Protein AF-A0A523UAC9-F1 (afdb_monomer_lite)

pLDDT: mean 79.28, std 20.23, range [24.66, 98.81]

Radius of gyration: 34.39 Å; chains: 1; bounding box: 120×77×76 Å

Sequence (595 aa):
MYRVYKYRLTSLLIITLLMLPAVARADTIVLKNNLVLQGRVVAETDESITVEHAFGRTVIPRKDVLRIEKDKTRLESFLDRLSSHAYGFERSVSPELSSGMRKRLKAILEKYPNHAEARRELGYLRRGDAWVHPKTRERIAVPETPAPVQDEKTVKELSEAQSLLKEAQDYLQKGRYRQAGEKLREIASRFTGTEFARKAAELLEPGAALAVKQVEINGPSGNRIDVVFVAEGYTNIHENGSDLNADGIISSNEQAKFDGDVREILTAFAGEPPFSDYRHYFNFHQINVASRQVGADTKWKEPARVRDTAFSAAHPYSNAARLLTVDTHAVKRFVSKHVPFDVIIVLVNDAWGGSGTRRVATIGINRYETEAGKTTWNLKHVRAQAIHEFGHAFASLGDEYAYTGVSLDPVLADREPPFPNVTRETRREHIKWRRWIKPGTPIPTHGAGGWVGLYEGAFYHKKDYYRPQANCRMRETFRPFCKICREAIVLKIYRNVKLIESAAPAEANVKISGSHTFSVRSPAGVKGPVKVDWTLDGEPLPGPVPFSRTLSGKSLSAGRHVVKVSLKDETEYVLRDSDGRMSASREWEVAVEAK

Foldseek 3Di:
DDDDDDDDDDDDDPDDDDDDDDDDWWKWWAWPVRDIDTFHFPDDDQFWTWGQDPVGIDIGGPVGTPDIGGGADPLRVVVCCVVPDDDDDDDDDDPDDDPVRLVSLVVVCVVVVQPPVSLVNNQWDDDPSDTHHPPDPDPPPPPCPPPPPCPPVNVVLVVVLVVLLVVLQVCLAVLVQQSSLVSLVVSLPVVPPDPSNVVSVQCQDALDQSDKYFPFALDDQQFAAEEEEEEKQQAHNDQDQDQLPPPPDRDSRSLSVSVVLLVLLVVLLCVAPPSVQLVLRHTYMYTYGHFPHGFAWPCVDVVTDAGRMNFHWYPPDPVPNQAIDGNPVSVVVSVVVPDDHDAYEYEGCYDHHWAADQRYTYGDRDWDADPPRPDTRDSLNRNLVSVLNNLCNQLVAFAFAADPPDDDDPVCLPDFDPHLFKGLDQPLVPNSPSVQADPPQDGQHDDQDLGFHWDAHGRHHRHSMTGGHSDASSHPSPHHHRLRSSQSNVLSSLVSHAQFPAKPPNDQEAEAAFKDKIWTDGSSPPSHQKQKFKDKQNHTDDDDDGTMDIDTLVPDDAAKMKIKMKIARPDPSHPDDPPCSRIDMGMHIYGRHDD

Secondary structure (DSSP, 8-state):
--------------------------EEEEETTS-EEEEEEEEE-SSEEEEEETTEEEEEEGGGEEEEE----TTHHHHHHHHH--S-------SS--HHHHHHHHHHHHH-TT-HHHHHHTTPEEETTEEE-TT----------------HHHHHHHHHHHHHHHHHHHHHHTT-HHHHHHHHHHHHHHSTTSHHHHHHHHHHSTT-EEEEEEEE--S-GGGSEEEEEEEES-B-S-SS---TTSSS---S-HHHHHHHHHHHHHHHHHHSTTTTTTGGGEEEEEEEE-BSSSS-BBTTSSSPB----TT--B---STTTTB-B--HHHHHHHHTTT---SEEEEEESSSS-EEEETTEEEEE---EE-TTSS-EE-HHHHHHHHHHHHHHHHH-PPP--B-TT-PPPTTTTTS--S-TT-B---STTT-TTGGGSPTT--SS--SS-SS---EEEETBEEEEEEESSS--TTTSTTSPPPHHHHHHHHHHHHTT--S--EEESSSSEEEESSEEEEEEE-TTTTTSSEEEEEEETTEEPPS--SSEEEEEGGGS-SEEEEEEEEEEE--TT-S--TT-TTEEEEEEEEEEPP-

Structure (mmCIF, N/CA/C/O backbone):
data_AF-A0A523UAC9-F1
#
_entry.id   AF-A0A523UAC9-F1
#
loop_
_atom_site.group_PDB
_atom_site.id
_atom_site.type_symbol
_atom_site.label_atom_id
_atom_site.label_alt_id
_atom_site.label_comp_id
_atom_site.label_asym_id
_atom_site.label_entity_id
_atom_site.label_seq_id
_atom_site.pdbx_PDB_ins_code
_atom_site.Cartn_x
_atom_site.Cartn_y
_atom_site.Cartn_z
_atom_site.occupancy
_atom_site.B_iso_or_equiv
_atom_site.auth_seq_id
_atom_site.auth_comp_id
_atom_site.auth_asym_id
_atom_site.auth_atom_id
_atom_site.pdbx_PDB_model_num
ATOM 1 N N . MET A 1 1 ? 78.737 -44.553 -3.518 1.00 32.09 1 MET A N 1
ATOM 2 C CA . MET A 1 1 ? 79.180 -44.770 -4.913 1.00 32.09 1 MET A CA 1
ATOM 3 C C . MET A 1 1 ? 78.047 -45.480 -5.655 1.00 32.09 1 MET A C 1
ATOM 5 O O . MET A 1 1 ? 77.428 -46.362 -5.083 1.00 32.09 1 MET A O 1
ATOM 9 N N . TYR A 1 2 ? 77.702 -44.976 -6.838 1.00 27.64 2 TYR A N 1
ATOM 10 C CA . TYR A 1 2 ? 76.477 -45.187 -7.630 1.00 27.64 2 TYR A CA 1
ATOM 11 C C . TYR A 1 2 ? 76.269 -46.589 -8.250 1.00 27.64 2 TYR A C 1
ATOM 13 O O . TYR A 1 2 ? 77.240 -47.165 -8.732 1.00 27.64 2 TYR A O 1
ATOM 21 N N . ARG A 1 3 ? 74.988 -47.005 -8.393 1.00 25.84 3 ARG A N 1
ATOM 22 C CA . ARG A 1 3 ? 74.268 -47.561 -9.594 1.00 25.84 3 ARG A CA 1
ATOM 23 C C . ARG A 1 3 ? 73.109 -48.470 -9.126 1.00 25.84 3 ARG A C 1
ATOM 25 O O . ARG A 1 3 ? 73.367 -49.431 -8.424 1.00 25.84 3 ARG A O 1
ATOM 32 N N . VAL A 1 4 ? 71.811 -48.172 -9.285 1.00 32.62 4 VAL A N 1
ATOM 33 C CA . VAL A 1 4 ? 70.923 -47.968 -10.465 1.00 32.62 4 VAL A CA 1
ATOM 34 C C . VAL A 1 4 ? 70.834 -49.169 -11.418 1.00 32.62 4 VAL A C 1
ATOM 36 O O . VAL A 1 4 ? 71.775 -49.377 -12.168 1.00 32.62 4 VAL A O 1
ATOM 39 N N . TYR A 1 5 ? 69.660 -49.829 -11.461 1.00 26.59 5 TYR A N 1
ATOM 40 C CA . TYR A 1 5 ? 68.879 -50.254 -12.654 1.00 26.59 5 TYR A CA 1
ATOM 41 C C . TYR A 1 5 ? 67.408 -50.456 -12.201 1.00 26.59 5 TYR A C 1
ATOM 43 O O . TYR A 1 5 ? 67.161 -51.196 -11.260 1.00 26.59 5 TYR A O 1
ATOM 51 N N . LYS A 1 6 ? 66.464 -49.572 -12.570 1.00 27.05 6 LYS A N 1
ATOM 52 C CA . LYS A 1 6 ? 65.578 -49.531 -13.765 1.00 27.05 6 LYS A CA 1
ATOM 53 C C . LYS A 1 6 ? 64.395 -50.524 -13.745 1.00 27.05 6 LYS A C 1
ATOM 55 O O . LYS A 1 6 ? 64.567 -51.733 -13.753 1.00 27.05 6 LYS A O 1
ATOM 60 N N . TYR A 1 7 ? 63.203 -49.926 -13.805 1.00 37.81 7 TYR A N 1
ATOM 61 C CA . TYR A 1 7 ? 61.852 -50.482 -13.945 1.00 37.81 7 TYR A CA 1
ATOM 62 C C . TYR A 1 7 ? 61.654 -51.465 -15.112 1.00 37.81 7 TYR A C 1
ATOM 64 O O . TYR A 1 7 ? 62.140 -51.193 -16.210 1.00 37.81 7 TYR A O 1
ATOM 72 N N . ARG A 1 8 ? 60.756 -52.451 -14.929 1.00 25.69 8 ARG A N 1
ATOM 73 C CA . ARG A 1 8 ? 59.755 -52.858 -15.940 1.00 25.69 8 ARG A CA 1
ATOM 74 C C . ARG A 1 8 ? 58.437 -53.308 -15.287 1.00 25.69 8 ARG A C 1
ATOM 76 O O . ARG A 1 8 ? 58.426 -54.177 -14.426 1.00 25.69 8 ARG A O 1
ATOM 83 N N . LEU A 1 9 ? 57.349 -52.678 -15.734 1.00 38.28 9 LEU A N 1
ATOM 84 C CA . LEU A 1 9 ? 55.941 -53.041 -15.533 1.00 38.28 9 LEU A CA 1
ATOM 85 C C . LEU A 1 9 ? 55.661 -54.478 -16.002 1.00 38.28 9 LEU A C 1
ATOM 87 O O . LEU A 1 9 ? 56.183 -54.871 -17.043 1.00 38.28 9 LEU A O 1
ATOM 91 N N . THR A 1 10 ? 54.730 -55.183 -15.351 1.00 25.52 10 THR A N 1
ATOM 92 C CA . THR A 1 10 ? 53.599 -55.840 -16.042 1.00 25.52 10 THR A CA 1
ATOM 93 C C . THR A 1 10 ? 52.540 -56.356 -15.060 1.00 25.52 10 THR A C 1
ATOM 95 O O . THR A 1 10 ? 52.843 -57.062 -14.108 1.00 25.52 10 THR A O 1
ATOM 98 N N . SER A 1 11 ? 51.293 -56.005 -15.386 1.00 26.31 11 SER A N 1
ATOM 99 C CA . SER A 1 11 ? 50.054 -56.748 -15.116 1.00 26.31 11 SER A CA 1
ATOM 100 C C . SER A 1 11 ? 49.359 -56.596 -13.755 1.00 26.31 11 SER A C 1
ATOM 102 O O . SER A 1 11 ? 49.681 -57.243 -12.768 1.00 26.31 11 SER A O 1
ATOM 104 N N . LEU A 1 12 ? 48.334 -55.732 -13.805 1.00 31.12 12 LEU A N 1
ATOM 105 C CA . LEU A 1 12 ? 47.035 -55.767 -13.123 1.00 31.12 12 LEU A CA 1
ATOM 106 C C . LEU A 1 12 ? 46.883 -56.735 -11.937 1.00 31.12 12 LEU A C 1
ATOM 108 O O . LEU A 1 12 ? 46.714 -57.938 -12.121 1.00 31.12 12 LEU A O 1
ATOM 112 N N . LEU A 1 13 ? 46.680 -56.154 -10.755 1.00 27.22 13 LEU A N 1
ATOM 113 C CA . LEU A 1 13 ? 45.764 -56.722 -9.774 1.00 27.22 13 LEU A CA 1
ATOM 114 C C . LEU A 1 13 ? 44.749 -55.642 -9.381 1.00 27.22 13 LEU A C 1
ATOM 116 O O . LEU A 1 13 ? 45.001 -54.783 -8.539 1.00 27.22 13 LEU A O 1
ATOM 120 N N . ILE A 1 14 ? 43.605 -55.662 -10.065 1.00 31.23 14 ILE A N 1
ATOM 121 C CA . ILE A 1 14 ? 42.394 -54.970 -9.626 1.00 31.23 14 ILE A CA 1
ATOM 122 C C . ILE A 1 14 ? 41.865 -55.782 -8.443 1.00 31.23 14 ILE A C 1
ATOM 124 O O . ILE A 1 14 ? 41.282 -56.845 -8.637 1.00 31.23 14 ILE A O 1
ATOM 128 N N . ILE A 1 15 ? 42.089 -55.304 -7.219 1.00 29.47 15 ILE A N 1
ATOM 129 C CA . ILE A 1 15 ? 41.348 -55.773 -6.045 1.00 29.47 15 ILE A CA 1
ATOM 130 C C . ILE A 1 15 ? 40.341 -54.687 -5.681 1.00 29.47 15 ILE A C 1
ATOM 132 O O . ILE A 1 15 ? 40.627 -53.743 -4.950 1.00 29.47 15 ILE A O 1
ATOM 136 N N . THR A 1 16 ? 39.138 -54.846 -6.217 1.00 29.95 16 THR A N 1
ATOM 137 C CA . THR A 1 16 ? 37.901 -54.353 -5.615 1.00 29.95 16 THR A CA 1
ATOM 138 C C . THR A 1 16 ? 37.421 -55.393 -4.607 1.00 29.95 16 THR A C 1
ATOM 140 O O . THR A 1 16 ? 37.007 -56.479 -5.008 1.00 29.95 16 THR A O 1
ATOM 143 N N . LEU A 1 17 ? 37.440 -55.060 -3.314 1.00 30.86 17 LEU A N 1
ATOM 144 C CA . LEU A 1 17 ? 36.700 -55.790 -2.283 1.00 30.86 17 LEU A CA 1
ATOM 145 C C . LEU A 1 17 ? 35.787 -54.805 -1.545 1.00 30.86 17 LEU A C 1
ATOM 147 O O . LEU A 1 17 ? 36.234 -53.776 -1.042 1.00 30.86 17 LEU A O 1
ATOM 151 N N . LEU A 1 18 ? 34.496 -55.122 -1.535 1.00 32.00 18 LEU A N 1
ATOM 152 C CA . LEU A 1 18 ? 33.393 -54.333 -0.993 1.00 32.00 18 LEU A CA 1
ATOM 153 C C . LEU A 1 18 ? 32.651 -55.200 0.044 1.00 32.00 18 LEU A C 1
ATOM 155 O O . LEU A 1 18 ? 32.493 -56.393 -0.202 1.00 32.00 18 LEU A O 1
ATOM 159 N N . MET A 1 19 ? 32.124 -54.548 1.099 1.00 29.62 19 MET A N 1
ATOM 160 C CA . MET A 1 19 ? 31.134 -54.993 2.119 1.00 29.62 19 MET A CA 1
ATOM 161 C C . MET A 1 19 ? 31.712 -55.640 3.405 1.00 29.62 19 MET A C 1
ATOM 163 O O . MET A 1 19 ? 32.527 -56.542 3.314 1.00 29.62 19 MET A O 1
ATOM 167 N N . LEU A 1 20 ? 31.338 -55.282 4.652 1.00 27.27 20 LEU A N 1
ATOM 168 C CA . LEU A 1 20 ? 30.136 -54.617 5.211 1.00 27.27 20 LEU A CA 1
ATOM 169 C C . LEU A 1 20 ? 30.414 -54.115 6.677 1.00 27.27 20 LEU A C 1
ATOM 171 O O . LEU A 1 20 ? 31.544 -54.226 7.141 1.00 27.27 20 LEU A O 1
ATOM 175 N N . PRO A 1 21 ? 29.467 -53.470 7.398 1.00 45.22 21 PRO A N 1
ATOM 176 C CA . PRO A 1 21 ? 29.587 -52.116 7.931 1.00 45.22 21 PRO A CA 1
ATOM 177 C C . PRO A 1 21 ? 30.007 -52.048 9.412 1.00 45.22 21 PRO A C 1
ATOM 179 O O . PRO A 1 21 ? 29.267 -52.459 10.302 1.00 45.22 21 PRO A O 1
ATOM 182 N N . ALA A 1 22 ? 31.129 -51.396 9.705 1.00 28.64 22 ALA A N 1
ATOM 183 C CA . ALA A 1 22 ? 31.396 -50.873 11.042 1.00 28.64 22 ALA A CA 1
ATOM 184 C C . ALA A 1 22 ? 32.335 -49.662 10.961 1.00 28.64 22 ALA A C 1
ATOM 186 O O . ALA A 1 22 ? 33.543 -49.789 10.854 1.00 28.64 22 ALA A O 1
ATOM 187 N N . VAL A 1 23 ? 31.711 -48.483 11.017 1.00 34.72 23 VAL A N 1
ATOM 188 C CA . VAL A 1 23 ? 32.232 -47.240 11.605 1.00 34.72 23 VAL A CA 1
ATOM 189 C C . VAL A 1 23 ? 33.576 -46.707 11.063 1.00 34.72 23 VAL A C 1
ATOM 191 O O . VAL A 1 23 ? 34.637 -47.067 11.545 1.00 34.72 23 VAL A O 1
ATOM 194 N N . ALA A 1 24 ? 33.483 -45.699 10.184 1.00 41.16 24 ALA A N 1
ATOM 195 C CA . ALA A 1 24 ? 34.165 -44.392 10.272 1.00 41.16 24 ALA A CA 1
ATOM 196 C C . ALA A 1 24 ? 34.817 -43.910 8.965 1.00 41.16 24 ALA A C 1
ATOM 198 O O . ALA A 1 24 ? 35.567 -44.607 8.297 1.00 41.16 24 ALA A O 1
ATOM 199 N N . ARG A 1 25 ? 34.513 -42.645 8.672 1.00 55.25 25 ARG A N 1
ATOM 200 C CA . ARG A 1 25 ? 35.082 -41.752 7.658 1.00 55.25 25 ARG A CA 1
ATOM 201 C C . ARG A 1 25 ? 36.593 -41.906 7.484 1.00 55.25 25 ARG A C 1
ATOM 203 O O . ARG A 1 25 ? 37.324 -41.778 8.467 1.00 55.25 25 ARG A O 1
ATOM 210 N N . ALA A 1 26 ? 37.037 -42.107 6.247 1.00 58.41 26 ALA A N 1
ATOM 211 C CA . ALA A 1 26 ? 38.448 -42.181 5.881 1.00 58.41 26 ALA A CA 1
ATOM 212 C C . ALA A 1 26 ? 38.778 -41.068 4.881 1.00 58.41 26 ALA A C 1
ATOM 214 O O . ALA A 1 26 ? 38.046 -40.875 3.912 1.00 58.41 26 ALA A O 1
ATOM 215 N N . ASP A 1 27 ? 39.876 -40.347 5.109 1.00 77.69 27 ASP A N 1
ATOM 216 C CA . ASP A 1 27 ? 40.376 -39.370 4.146 1.00 77.69 27 ASP A CA 1
ATOM 217 C C . ASP A 1 27 ? 40.997 -40.112 2.951 1.00 77.69 27 ASP A C 1
ATOM 219 O O . ASP A 1 27 ? 41.486 -41.239 3.075 1.00 77.69 27 ASP A O 1
ATOM 223 N N . THR A 1 28 ? 40.985 -39.478 1.782 1.00 75.00 28 THR A N 1
ATOM 224 C CA . THR A 1 28 ? 41.628 -39.995 0.570 1.00 75.00 28 THR A CA 1
ATOM 225 C C . THR A 1 28 ? 42.902 -39.204 0.296 1.00 75.00 28 THR A C 1
ATOM 227 O O . THR A 1 28 ? 42.864 -38.002 0.040 1.00 75.00 28 THR A O 1
ATOM 230 N N . ILE A 1 29 ? 44.053 -39.869 0.351 1.00 75.56 29 ILE A N 1
ATOM 231 C CA . ILE A 1 29 ? 45.366 -39.281 0.089 1.00 75.56 29 ILE A CA 1
ATOM 232 C C . ILE A 1 29 ? 45.802 -39.708 -1.310 1.00 75.56 29 ILE A C 1
ATOM 234 O O . ILE A 1 29 ? 45.991 -40.895 -1.567 1.00 75.56 29 ILE A O 1
ATOM 238 N N . VAL A 1 30 ? 45.995 -38.743 -2.206 1.00 72.44 30 VAL A N 1
ATOM 239 C CA . VAL A 1 30 ? 46.514 -38.979 -3.558 1.00 72.44 30 VAL A CA 1
ATOM 240 C C . VAL A 1 30 ? 47.994 -38.618 -3.578 1.00 72.44 30 VAL A C 1
ATOM 242 O O . VAL A 1 30 ? 48.366 -37.483 -3.267 1.00 72.44 30 VAL A O 1
ATOM 245 N N . LEU A 1 31 ? 48.848 -39.571 -3.939 1.00 68.94 31 LEU A N 1
ATOM 246 C CA . LEU A 1 31 ? 50.293 -39.386 -4.069 1.00 68.94 31 LEU A CA 1
ATOM 247 C C . LEU A 1 31 ? 50.664 -38.948 -5.491 1.00 68.94 31 LEU A C 1
ATOM 249 O O . LEU A 1 31 ? 49.931 -39.197 -6.446 1.00 68.94 31 LEU A O 1
ATOM 253 N N . LYS A 1 32 ? 51.823 -38.304 -5.659 1.00 73.75 32 LYS A N 1
ATOM 254 C CA . LYS A 1 32 ? 52.281 -37.779 -6.964 1.00 73.75 32 LYS A CA 1
ATOM 255 C C . LYS A 1 32 ? 52.527 -38.857 -8.023 1.00 73.75 32 LYS A C 1
ATOM 257 O O . LYS A 1 32 ? 52.553 -38.548 -9.208 1.00 73.75 32 LYS A O 1
ATOM 262 N N . ASN A 1 33 ? 52.689 -40.113 -7.613 1.00 62.25 33 ASN A N 1
ATOM 263 C CA . ASN A 1 33 ? 52.763 -41.272 -8.507 1.00 62.25 33 ASN A CA 1
ATOM 264 C C . ASN A 1 33 ? 51.380 -41.886 -8.819 1.00 62.25 33 ASN A C 1
ATOM 266 O O . ASN A 1 33 ? 51.316 -43.005 -9.319 1.00 62.25 33 ASN A O 1
ATOM 270 N N . ASN A 1 34 ? 50.292 -41.164 -8.524 1.00 61.00 34 ASN A N 1
ATOM 271 C CA . ASN A 1 34 ? 48.888 -41.556 -8.688 1.00 61.00 34 ASN A CA 1
ATOM 272 C C . ASN A 1 34 ? 48.421 -42.750 -7.835 1.00 61.00 34 ASN A C 1
ATOM 274 O O . ASN A 1 34 ? 47.317 -43.250 -8.050 1.00 61.00 34 ASN A O 1
ATOM 278 N N . LEU A 1 35 ? 49.201 -43.186 -6.839 1.00 57.09 35 LEU A N 1
ATOM 279 C CA . LEU A 1 35 ? 48.690 -44.099 -5.815 1.00 57.09 35 LEU A CA 1
ATOM 280 C C . LEU A 1 35 ? 47.707 -43.372 -4.896 1.00 57.09 35 LEU A C 1
ATOM 282 O O . LEU A 1 35 ? 47.935 -42.227 -4.499 1.00 57.09 35 LEU A O 1
ATOM 286 N N . VAL A 1 36 ? 46.624 -44.064 -4.546 1.00 66.31 36 VAL A N 1
ATOM 287 C CA . VAL A 1 36 ? 45.574 -43.556 -3.663 1.00 66.31 36 VAL A CA 1
ATOM 288 C C . VAL A 1 36 ? 45.550 -44.394 -2.397 1.00 66.31 36 VAL A C 1
ATOM 290 O O . VAL A 1 36 ? 45.442 -45.618 -2.458 1.00 66.31 36 VAL A O 1
ATOM 293 N N . LEU A 1 37 ? 45.649 -43.729 -1.252 1.00 65.00 37 LEU A N 1
ATOM 294 C CA . LEU A 1 37 ? 45.639 -44.356 0.062 1.00 65.00 37 LEU A CA 1
ATOM 295 C C . LEU A 1 37 ? 44.426 -43.853 0.842 1.00 65.00 37 LEU A C 1
ATOM 297 O O . LEU A 1 37 ? 44.173 -42.650 0.891 1.00 65.00 37 LEU A O 1
ATOM 301 N N . GLN A 1 38 ? 43.667 -44.776 1.429 1.00 64.38 38 GLN A N 1
ATOM 302 C CA . GLN A 1 38 ? 42.484 -44.454 2.225 1.00 64.38 38 GLN A CA 1
ATOM 303 C C . GLN A 1 38 ? 42.759 -44.707 3.704 1.00 64.38 38 GLN A C 1
ATOM 305 O O . GLN A 1 38 ? 43.126 -45.811 4.106 1.00 64.38 38 GLN A O 1
ATOM 310 N N . GLY A 1 39 ? 42.588 -43.667 4.513 1.00 66.81 39 GLY A N 1
ATOM 311 C CA . GLY A 1 39 ? 42.807 -43.706 5.953 1.00 66.81 39 GLY A CA 1
ATOM 312 C C . GLY A 1 39 ? 42.651 -42.321 6.563 1.00 66.81 39 GLY A C 1
ATOM 313 O O . GLY A 1 39 ? 42.592 -41.319 5.860 1.00 66.81 39 GLY A O 1
ATOM 314 N N . ARG A 1 40 ? 42.546 -42.234 7.884 1.00 79.06 40 ARG A N 1
ATOM 315 C CA . ARG A 1 40 ? 42.364 -40.952 8.566 1.00 79.06 40 ARG A CA 1
ATOM 316 C C . ARG A 1 40 ? 43.707 -40.250 8.725 1.00 79.06 40 ARG A C 1
ATOM 318 O O . ARG A 1 40 ? 44.621 -40.819 9.319 1.00 79.06 40 ARG A O 1
ATOM 325 N N . VAL A 1 41 ? 43.834 -39.010 8.256 1.00 76.31 41 VAL A N 1
ATOM 326 C CA . VAL A 1 41 ? 45.041 -38.214 8.516 1.00 76.31 41 VAL A CA 1
ATOM 327 C C . VAL A 1 41 ? 45.011 -37.761 9.975 1.00 76.31 41 VAL A C 1
ATOM 329 O O . VAL A 1 41 ? 44.146 -36.981 10.376 1.00 76.31 41 VAL A O 1
ATOM 332 N N . VAL A 1 42 ? 45.938 -38.273 10.785 1.00 77.06 42 VAL A N 1
ATOM 333 C CA . VAL A 1 42 ? 45.996 -38.011 12.235 1.00 77.06 42 VAL A CA 1
ATOM 334 C C . VAL A 1 42 ? 47.068 -36.993 12.621 1.00 77.06 42 VAL A C 1
ATOM 336 O O . VAL A 1 42 ? 46.963 -36.386 13.683 1.00 77.06 42 VAL A O 1
ATOM 339 N N . ALA A 1 43 ? 48.060 -36.759 11.758 1.00 72.19 43 ALA A N 1
ATOM 340 C CA . ALA A 1 43 ? 49.038 -35.681 11.900 1.00 72.19 43 ALA A CA 1
ATOM 341 C C . ALA A 1 43 ? 49.531 -35.214 10.523 1.00 72.19 43 ALA A C 1
ATOM 343 O O . ALA A 1 43 ? 49.692 -36.029 9.614 1.00 72.19 43 ALA A O 1
ATOM 344 N N . GLU A 1 44 ? 49.779 -33.915 10.377 1.00 82.88 44 GLU A N 1
ATOM 345 C CA . GLU A 1 44 ? 50.338 -33.298 9.171 1.00 82.88 44 GLU A CA 1
ATOM 346 C C . GLU A 1 44 ? 51.351 -32.235 9.599 1.00 82.88 44 GLU A C 1
ATOM 348 O O . GLU A 1 44 ? 51.019 -31.328 10.362 1.00 82.88 44 GLU A O 1
ATOM 353 N N . THR A 1 45 ? 52.589 -32.383 9.137 1.00 79.25 45 THR A N 1
ATOM 354 C CA . THR A 1 45 ? 53.669 -31.404 9.274 1.00 79.25 45 THR A CA 1
ATOM 355 C C . THR A 1 45 ? 54.186 -31.033 7.886 1.00 79.25 45 THR A C 1
ATOM 357 O O . THR A 1 45 ? 53.860 -31.692 6.893 1.00 79.25 45 THR A O 1
ATOM 360 N N . ASP A 1 46 ? 55.032 -30.007 7.806 1.00 74.38 46 ASP A N 1
ATOM 361 C CA . ASP A 1 46 ? 55.642 -29.593 6.536 1.00 74.38 46 ASP A CA 1
ATOM 362 C C . ASP A 1 46 ? 56.513 -30.702 5.908 1.00 74.38 46 ASP A C 1
ATOM 364 O O . ASP A 1 46 ? 56.722 -30.727 4.694 1.00 74.38 46 ASP A O 1
ATOM 368 N N . GLU A 1 47 ? 56.966 -31.671 6.711 1.00 67.38 47 GLU A N 1
ATOM 369 C CA . GLU A 1 47 ? 57.845 -32.761 6.279 1.00 67.38 47 GLU A CA 1
ATOM 370 C C . GLU A 1 47 ? 57.104 -34.079 5.997 1.00 67.38 47 GLU A C 1
ATOM 372 O O . GLU A 1 47 ? 57.515 -34.836 5.111 1.00 67.38 47 GLU A O 1
ATOM 377 N N . SER A 1 48 ? 56.001 -34.379 6.698 1.00 78.38 48 SER A N 1
ATOM 378 C CA . SER A 1 48 ? 55.283 -35.656 6.547 1.00 78.38 48 SER A CA 1
ATOM 379 C C . SER A 1 48 ? 53.804 -35.604 6.942 1.00 78.38 48 SER A C 1
ATOM 381 O O . SER A 1 48 ? 53.358 -34.719 7.667 1.00 78.38 48 SER A O 1
ATOM 383 N N . ILE A 1 49 ? 53.039 -36.591 6.479 1.00 76.50 49 ILE A N 1
ATOM 384 C CA . ILE A 1 49 ? 51.682 -36.881 6.943 1.00 76.50 49 ILE A CA 1
ATOM 385 C C . ILE A 1 49 ? 51.625 -38.278 7.555 1.00 76.50 49 ILE A C 1
ATOM 387 O O . ILE A 1 49 ? 52.194 -39.223 7.013 1.00 76.50 49 ILE A O 1
ATOM 391 N N . THR A 1 50 ? 50.897 -38.423 8.655 1.00 76.38 50 THR A N 1
ATOM 392 C CA . THR A 1 50 ? 50.642 -39.717 9.293 1.00 76.38 50 THR A CA 1
ATOM 393 C C . THR A 1 50 ? 49.191 -40.103 9.064 1.00 76.38 50 THR A C 1
ATOM 395 O O . THR A 1 50 ? 48.276 -39.382 9.472 1.00 76.38 50 THR A O 1
ATOM 398 N N . VAL A 1 51 ? 48.986 -41.249 8.421 1.00 75.06 51 VAL A N 1
ATOM 399 C CA . VAL A 1 51 ? 47.672 -41.785 8.066 1.00 75.06 51 VAL A CA 1
ATOM 400 C C . VAL A 1 51 ? 47.412 -43.055 8.868 1.00 75.06 51 VAL A C 1
ATOM 402 O O . VAL A 1 51 ? 48.209 -43.990 8.839 1.00 75.06 51 VAL A O 1
ATOM 405 N N . GLU A 1 52 ? 46.296 -43.092 9.586 1.00 68.44 52 GLU A N 1
ATOM 406 C CA . GLU A 1 52 ? 45.833 -44.250 10.348 1.00 68.44 52 GLU A CA 1
ATOM 407 C C . GLU A 1 52 ? 44.774 -45.010 9.541 1.00 68.44 52 GLU A C 1
ATOM 409 O O . GLU A 1 52 ? 43.753 -44.447 9.138 1.00 68.44 52 GLU A O 1
ATOM 414 N N . HIS A 1 53 ? 45.025 -46.289 9.277 1.00 71.19 53 HIS A N 1
ATOM 415 C CA . HIS A 1 53 ? 44.129 -47.174 8.532 1.00 71.19 53 HIS A CA 1
ATOM 416 C C . HIS A 1 53 ? 44.005 -48.530 9.239 1.00 71.19 53 HIS A C 1
ATOM 418 O O . HIS A 1 53 ? 44.687 -48.800 10.226 1.00 71.19 53 HIS A O 1
ATOM 424 N N . ALA A 1 54 ? 43.136 -49.409 8.731 1.00 50.81 54 ALA A N 1
ATOM 425 C CA . ALA A 1 54 ? 42.763 -50.668 9.390 1.00 50.81 54 ALA A CA 1
ATOM 426 C C . ALA A 1 54 ? 43.935 -51.630 9.697 1.00 50.81 54 ALA A C 1
ATOM 428 O O . ALA A 1 54 ? 43.780 -52.543 10.499 1.00 50.81 54 ALA A O 1
ATOM 429 N N . PHE A 1 55 ? 45.104 -51.414 9.086 1.00 47.44 55 PHE A N 1
ATOM 430 C CA . PHE A 1 55 ? 46.304 -52.251 9.225 1.00 47.44 55 PHE A CA 1
ATOM 431 C C . PHE A 1 55 ? 47.450 -51.569 9.996 1.00 47.44 55 PHE A C 1
ATOM 433 O O . PHE A 1 55 ? 48.546 -52.117 10.062 1.00 47.44 55 PHE A O 1
ATOM 440 N N . GLY A 1 56 ? 47.222 -50.379 10.564 1.00 55.28 56 GLY A N 1
ATOM 441 C CA . GLY A 1 56 ? 48.215 -49.626 11.333 1.00 55.28 56 GLY A CA 1
ATOM 442 C C . GLY A 1 56 ? 48.378 -48.178 10.866 1.00 55.28 56 GLY A C 1
ATOM 443 O O . GLY A 1 56 ? 47.534 -47.632 10.152 1.00 55.28 56 GLY A O 1
ATOM 444 N N . ARG A 1 57 ? 49.469 -47.536 11.299 1.00 74.50 57 ARG A N 1
ATOM 445 C CA . ARG A 1 57 ? 49.820 -46.161 10.915 1.00 74.50 57 ARG A CA 1
ATOM 446 C C . ARG A 1 57 ? 50.929 -46.158 9.876 1.00 74.50 57 ARG A C 1
ATOM 448 O O . ARG A 1 57 ? 51.957 -46.798 10.075 1.00 74.50 57 ARG A O 1
ATOM 455 N N . THR A 1 58 ? 50.747 -45.362 8.832 1.00 67.38 58 THR A N 1
ATOM 456 C CA . THR A 1 58 ? 51.747 -45.141 7.786 1.00 67.38 58 THR A CA 1
ATOM 457 C C . THR A 1 58 ? 52.144 -43.671 7.762 1.00 67.38 58 THR A C 1
ATOM 459 O O . THR A 1 58 ? 51.280 -42.795 7.746 1.00 67.38 58 THR A O 1
ATOM 462 N N . VAL A 1 59 ? 53.451 -43.395 7.758 1.00 82.69 59 VAL A N 1
ATOM 463 C CA . VAL A 1 59 ? 54.004 -42.040 7.620 1.00 82.69 59 VAL A CA 1
ATOM 464 C C . VAL A 1 59 ? 54.459 -41.844 6.179 1.00 82.69 59 VAL A C 1
ATOM 466 O O . VAL A 1 59 ? 55.219 -42.650 5.647 1.00 82.69 59 VAL A O 1
ATOM 469 N N . ILE A 1 60 ? 53.986 -40.777 5.543 1.00 77.56 60 ILE A N 1
ATOM 470 C CA . ILE A 1 60 ? 54.237 -40.462 4.137 1.00 77.56 60 ILE A CA 1
ATOM 471 C C . ILE A 1 60 ? 54.934 -39.099 4.070 1.00 77.56 60 ILE A C 1
ATOM 473 O O . ILE A 1 60 ? 54.403 -38.132 4.616 1.00 77.56 60 ILE A O 1
ATOM 477 N N . PRO A 1 61 ? 56.088 -38.961 3.396 1.00 78.69 61 PRO A N 1
ATOM 478 C CA . PRO A 1 61 ? 56.728 -37.660 3.225 1.00 78.69 61 PRO A CA 1
ATOM 479 C C . PRO A 1 61 ? 55.808 -36.671 2.496 1.00 78.69 61 PRO A C 1
ATOM 481 O O . PRO A 1 61 ? 55.240 -36.993 1.450 1.00 78.69 61 PRO A O 1
ATOM 484 N N . ARG A 1 62 ? 55.682 -35.435 2.999 1.00 85.25 62 ARG A N 1
ATOM 485 C CA . ARG A 1 62 ? 54.738 -34.439 2.456 1.00 85.25 62 ARG A CA 1
ATOM 486 C C . ARG A 1 62 ? 55.025 -34.113 0.992 1.00 85.25 62 ARG A C 1
ATOM 488 O O . ARG A 1 62 ? 54.095 -33.891 0.217 1.00 85.25 62 ARG A O 1
ATOM 495 N N . LYS A 1 63 ? 56.305 -34.165 0.603 1.00 78.00 63 LYS A N 1
ATOM 496 C CA . LYS A 1 63 ? 56.784 -3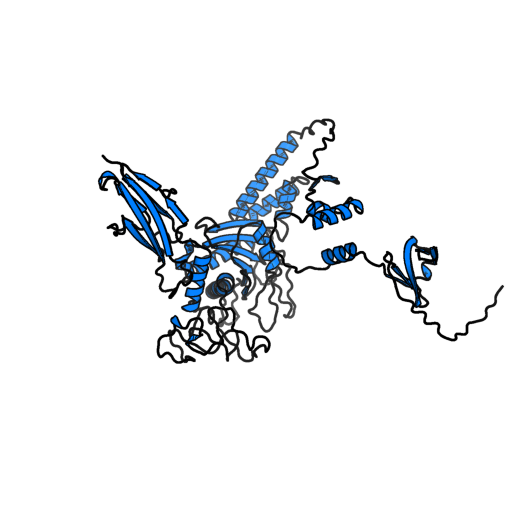3.965 -0.774 1.00 78.00 63 LYS A CA 1
ATOM 497 C C . LYS A 1 63 ? 56.198 -34.952 -1.791 1.00 78.00 63 LYS A C 1
ATOM 499 O O . LYS A 1 63 ? 56.115 -34.596 -2.968 1.00 78.00 63 LYS A O 1
ATOM 504 N N . ASP A 1 64 ? 55.769 -36.134 -1.348 1.00 69.12 64 ASP A N 1
ATOM 505 C CA . ASP A 1 64 ? 55.247 -37.205 -2.205 1.00 69.12 64 ASP A CA 1
ATOM 506 C C . ASP A 1 64 ? 53.710 -37.167 -2.315 1.00 69.12 64 ASP A C 1
ATOM 508 O O . ASP A 1 64 ? 53.121 -37.871 -3.137 1.00 69.12 64 ASP A O 1
ATOM 512 N N . VAL A 1 65 ? 53.053 -36.297 -1.540 1.00 76.31 65 VAL A N 1
ATOM 513 C CA . VAL A 1 65 ? 51.596 -36.121 -1.513 1.00 76.31 65 VAL A CA 1
ATOM 514 C C . VAL A 1 65 ? 51.178 -35.073 -2.542 1.00 76.31 65 VAL A C 1
ATOM 516 O O . VAL A 1 65 ? 51.660 -33.940 -2.525 1.00 76.31 65 VAL A O 1
ATOM 519 N N . LEU A 1 66 ? 50.262 -35.443 -3.436 1.00 67.06 66 LEU A N 1
ATOM 520 C CA . LEU A 1 66 ? 49.687 -34.543 -4.433 1.00 67.06 66 LEU A CA 1
ATOM 521 C C . LEU A 1 66 ? 48.519 -33.746 -3.845 1.00 67.06 66 LEU A C 1
ATOM 523 O O . LEU A 1 66 ? 48.495 -32.524 -3.950 1.00 67.06 66 LEU A O 1
ATOM 527 N N . ARG A 1 67 ? 47.558 -34.428 -3.212 1.00 74.69 67 ARG A N 1
ATOM 528 C CA . ARG A 1 67 ? 46.426 -33.795 -2.519 1.00 74.69 67 ARG A CA 1
ATOM 529 C C . ARG A 1 67 ? 45.802 -34.729 -1.487 1.00 74.69 67 ARG A C 1
ATOM 531 O O . ARG A 1 67 ? 45.941 -35.945 -1.583 1.00 74.69 67 ARG A O 1
ATOM 538 N N . ILE A 1 68 ? 45.101 -34.145 -0.520 1.00 74.25 68 ILE A N 1
ATOM 539 C CA . ILE A 1 68 ? 44.372 -34.862 0.529 1.00 74.25 68 ILE A CA 1
ATOM 540 C C . ILE A 1 68 ? 42.913 -34.418 0.466 1.00 74.25 68 ILE A C 1
ATOM 542 O O . ILE A 1 68 ? 42.613 -33.232 0.591 1.00 74.25 68 ILE A O 1
ATOM 546 N N . GLU A 1 69 ? 42.011 -35.370 0.288 1.00 71.88 69 GLU A N 1
ATOM 547 C CA . GLU A 1 69 ? 40.567 -35.173 0.259 1.00 71.88 69 GLU A CA 1
ATOM 548 C C . GLU A 1 69 ? 39.987 -35.715 1.569 1.00 71.88 69 GLU A C 1
ATOM 550 O O . GLU A 1 69 ? 39.815 -36.922 1.735 1.00 71.88 69 GLU A O 1
ATOM 555 N N . LYS A 1 70 ? 39.747 -34.825 2.540 1.00 69.62 70 LYS A N 1
ATOM 556 C CA . LYS A 1 70 ? 39.244 -35.221 3.863 1.00 69.62 70 LYS A CA 1
ATOM 557 C C . LYS A 1 70 ? 37.742 -35.508 3.817 1.00 69.62 70 LYS A C 1
ATOM 559 O O . LYS A 1 70 ? 36.982 -34.684 3.300 1.00 69.62 70 LYS A O 1
ATOM 564 N N . ASP A 1 71 ? 37.307 -36.643 4.362 1.00 55.97 71 ASP A N 1
ATOM 565 C CA . ASP A 1 71 ? 35.889 -37.027 4.354 1.00 55.97 71 ASP A CA 1
ATOM 566 C C . ASP A 1 71 ? 35.118 -36.186 5.383 1.00 55.97 71 ASP A C 1
ATOM 568 O O . ASP A 1 71 ? 35.231 -36.359 6.603 1.00 55.97 71 ASP A O 1
ATOM 572 N N . LYS A 1 72 ? 34.361 -35.203 4.884 1.00 53.16 72 LYS A N 1
ATOM 573 C CA . LYS A 1 72 ? 33.677 -34.204 5.711 1.00 53.16 72 LYS A CA 1
ATOM 574 C C . LYS A 1 72 ? 32.538 -34.839 6.490 1.00 53.16 72 LYS A C 1
ATOM 576 O O . LYS A 1 72 ? 31.710 -35.603 5.985 1.00 53.16 72 LYS A O 1
ATOM 581 N N . THR A 1 73 ? 32.433 -34.471 7.760 1.00 47.91 73 THR A N 1
ATOM 582 C CA . THR A 1 73 ? 31.328 -34.944 8.579 1.00 47.91 73 THR A CA 1
ATOM 583 C C . THR A 1 73 ? 29.972 -34.435 8.085 1.00 47.91 73 THR A C 1
ATOM 585 O O . THR A 1 73 ? 29.889 -33.349 7.534 1.00 47.91 73 THR A O 1
ATOM 588 N N . ARG A 1 74 ? 28.859 -35.154 8.333 1.00 39.03 74 ARG A N 1
ATOM 589 C CA . ARG A 1 74 ? 27.493 -34.629 8.067 1.00 39.03 74 ARG A CA 1
ATOM 590 C C . ARG A 1 74 ? 27.273 -33.249 8.712 1.00 39.03 74 ARG A C 1
ATOM 592 O O . ARG A 1 74 ? 26.430 -32.496 8.236 1.00 39.03 74 ARG A O 1
ATOM 599 N N . LEU A 1 75 ? 28.016 -32.954 9.783 1.00 39.22 75 LEU A N 1
ATOM 600 C CA . LEU A 1 75 ? 28.075 -31.662 10.455 1.00 39.22 75 LEU A CA 1
ATOM 601 C C . LEU A 1 75 ? 28.896 -30.637 9.655 1.00 39.22 75 LEU A C 1
ATOM 603 O O . LEU A 1 75 ? 28.411 -29.541 9.437 1.00 39.22 75 LEU A O 1
ATOM 607 N N . GLU A 1 76 ? 30.070 -30.989 9.138 1.00 46.72 76 GLU A N 1
ATOM 608 C CA . GLU A 1 76 ? 30.878 -30.108 8.277 1.00 46.72 76 GLU A CA 1
ATOM 609 C C . GLU A 1 76 ? 30.230 -29.867 6.907 1.00 46.72 76 GLU A C 1
ATOM 611 O O . GLU A 1 76 ? 30.226 -28.739 6.441 1.00 46.72 76 GLU A O 1
ATOM 616 N N . SER A 1 77 ? 29.558 -30.855 6.307 1.00 42.28 77 SER A N 1
ATOM 617 C CA . SER A 1 77 ? 28.716 -30.644 5.118 1.00 42.28 77 SER A CA 1
ATOM 618 C C . SER A 1 77 ? 27.465 -29.809 5.420 1.00 42.28 77 SER A C 1
ATOM 620 O O . SER A 1 77 ? 26.824 -29.298 4.508 1.00 42.28 77 SER A O 1
ATOM 622 N N . PHE A 1 78 ? 27.034 -29.728 6.681 1.00 41.41 78 PHE A N 1
ATOM 623 C CA . PHE A 1 78 ? 25.959 -28.829 7.108 1.00 41.41 78 PHE A CA 1
ATOM 624 C C . PHE A 1 78 ? 26.489 -27.408 7.345 1.00 41.41 78 PHE A C 1
ATOM 626 O O . PHE A 1 78 ? 25.834 -26.458 6.934 1.00 41.41 78 PHE A O 1
ATOM 633 N N . LEU A 1 79 ? 27.693 -27.267 7.909 1.00 42.72 79 LEU A N 1
ATOM 634 C CA . LEU A 1 79 ? 28.390 -25.988 8.071 1.00 42.72 79 LEU A CA 1
ATOM 635 C C . LEU A 1 79 ? 28.775 -25.375 6.719 1.00 42.72 79 LEU A C 1
ATOM 637 O O . LEU A 1 79 ? 28.522 -24.196 6.512 1.00 42.72 79 LEU A O 1
ATOM 641 N N . ASP A 1 80 ? 29.258 -26.185 5.772 1.00 43.34 80 ASP A N 1
ATOM 642 C CA . ASP A 1 80 ? 29.475 -25.751 4.388 1.00 43.34 80 ASP A CA 1
ATOM 643 C C . ASP A 1 80 ? 28.159 -25.321 3.736 1.00 43.34 80 ASP A C 1
ATOM 645 O O . ASP A 1 80 ? 28.142 -24.345 3.003 1.00 43.34 80 ASP A O 1
ATOM 649 N N . ARG A 1 81 ? 27.029 -25.993 4.001 1.00 42.62 81 ARG A N 1
ATOM 650 C CA . ARG A 1 81 ? 25.717 -25.575 3.466 1.00 42.62 81 ARG A CA 1
ATOM 651 C C . ARG A 1 81 ? 25.194 -24.284 4.098 1.00 42.62 81 ARG A C 1
ATOM 653 O O . ARG A 1 81 ? 24.530 -23.521 3.410 1.00 42.62 81 ARG A O 1
ATOM 660 N N . LEU A 1 82 ? 25.509 -24.024 5.364 1.00 40.03 82 LEU A N 1
ATOM 661 C CA . LEU A 1 82 ? 25.204 -22.755 6.030 1.00 40.03 82 LEU A CA 1
ATOM 662 C C . LEU A 1 82 ? 26.063 -21.595 5.504 1.00 40.03 82 LEU A C 1
ATOM 664 O O . LEU A 1 82 ? 25.552 -20.487 5.376 1.00 40.03 82 LEU A O 1
ATOM 668 N N . SER A 1 83 ? 27.333 -21.838 5.170 1.00 39.94 83 SER A N 1
ATOM 669 C CA . SER A 1 83 ? 28.244 -20.804 4.663 1.00 39.94 83 SER A CA 1
ATOM 670 C C . SER A 1 83 ? 28.154 -20.592 3.145 1.00 39.94 83 SER A C 1
ATOM 672 O O . SER A 1 83 ? 28.447 -19.497 2.673 1.00 39.94 83 SER A O 1
ATOM 674 N N . SER A 1 84 ? 27.730 -21.603 2.374 1.00 35.69 84 SER A N 1
ATOM 675 C CA . SER A 1 84 ? 27.726 -21.570 0.898 1.00 35.69 84 SER A CA 1
ATOM 676 C C . SER A 1 84 ? 26.362 -21.373 0.230 1.00 35.69 84 SER A C 1
ATOM 678 O O . SER A 1 84 ? 26.327 -21.194 -0.983 1.00 35.69 84 SER A O 1
ATOM 680 N N . HIS A 1 85 ? 25.239 -21.386 0.959 1.00 35.47 85 HIS A N 1
ATOM 681 C CA . HIS A 1 85 ? 23.907 -21.193 0.367 1.00 35.47 85 HIS A CA 1
ATOM 682 C C . HIS A 1 85 ? 23.185 -19.981 0.959 1.00 35.47 85 HIS A C 1
ATOM 684 O O . HIS A 1 85 ? 22.399 -20.065 1.904 1.00 35.47 85 HIS A O 1
ATOM 690 N N . ALA A 1 86 ? 23.389 -18.844 0.294 1.00 36.03 86 ALA A N 1
ATOM 691 C CA . ALA A 1 86 ? 22.310 -17.898 0.082 1.00 36.03 86 ALA A CA 1
ATOM 692 C C . ALA A 1 86 ? 21.175 -18.614 -0.686 1.00 36.03 86 ALA A C 1
ATOM 694 O O . ALA A 1 86 ? 21.422 -19.257 -1.701 1.00 36.03 86 ALA A O 1
ATOM 695 N N . TYR A 1 87 ? 19.948 -18.461 -0.181 1.00 26.59 87 TYR A N 1
ATOM 696 C CA . TYR A 1 87 ? 18.655 -18.989 -0.649 1.00 26.59 87 TYR A CA 1
ATOM 697 C C . TYR A 1 87 ? 18.204 -20.406 -0.245 1.00 26.59 87 TYR A C 1
ATOM 699 O O . TYR A 1 87 ? 18.593 -21.414 -0.820 1.00 26.59 87 TYR A O 1
ATOM 707 N N . GLY A 1 88 ? 17.181 -20.406 0.623 1.00 35.25 88 GLY A N 1
ATOM 708 C CA . GLY A 1 88 ? 15.913 -21.087 0.350 1.00 35.25 88 GLY A CA 1
ATOM 709 C C . GLY A 1 88 ? 15.744 -22.500 0.902 1.00 35.25 88 GLY A C 1
ATOM 710 O O . GLY A 1 88 ? 15.958 -23.466 0.184 1.00 35.25 88 GLY A O 1
ATOM 711 N N . PHE A 1 89 ? 15.192 -22.623 2.113 1.00 25.33 89 PHE A N 1
ATOM 712 C CA . PHE A 1 89 ? 14.202 -23.669 2.378 1.00 25.33 89 PHE A CA 1
ATOM 713 C C . PHE A 1 89 ? 13.142 -23.172 3.363 1.00 25.33 89 PHE A C 1
ATOM 715 O O . PHE A 1 89 ? 13.429 -22.757 4.485 1.00 25.33 89 PHE A O 1
ATOM 722 N N . GLU A 1 90 ? 11.905 -23.197 2.881 1.00 29.05 90 GLU A N 1
ATOM 723 C CA . GLU A 1 90 ? 10.669 -23.003 3.621 1.00 29.05 90 GLU A CA 1
ATOM 724 C C . GLU A 1 90 ? 10.525 -24.039 4.745 1.00 29.05 90 GLU A C 1
ATOM 726 O O . GLU A 1 90 ? 10.718 -25.235 4.523 1.00 29.05 90 GLU A O 1
ATOM 731 N N . ARG A 1 91 ? 10.075 -23.599 5.926 1.00 24.66 91 ARG A N 1
ATOM 732 C CA . ARG A 1 91 ? 8.914 -24.190 6.616 1.00 24.66 91 ARG A CA 1
ATOM 733 C C . ARG A 1 91 ? 8.496 -23.346 7.823 1.00 24.66 91 ARG A C 1
ATOM 735 O O . ARG A 1 91 ? 9.265 -23.119 8.747 1.00 24.66 91 ARG A O 1
ATOM 742 N N . SER A 1 92 ? 7.246 -22.897 7.763 1.00 26.20 92 SER A N 1
ATOM 743 C CA . SER A 1 92 ? 6.267 -22.785 8.852 1.00 26.20 92 SER A CA 1
ATOM 744 C C . SER A 1 92 ? 6.744 -22.941 10.316 1.00 26.20 92 SER A C 1
ATOM 746 O O . SER A 1 92 ? 7.062 -24.042 10.753 1.00 26.20 92 SER A O 1
ATOM 748 N N . VAL A 1 93 ? 6.597 -21.834 11.058 1.00 33.44 93 VAL A N 1
ATOM 749 C CA . VAL A 1 93 ? 6.132 -21.682 12.459 1.00 33.44 93 VAL A CA 1
ATOM 750 C C . VAL A 1 93 ? 6.859 -22.445 13.584 1.00 33.44 93 VAL A C 1
ATOM 752 O O . VAL A 1 93 ? 6.608 -23.621 13.816 1.00 33.44 93 VAL A O 1
ATOM 755 N N . SER A 1 94 ? 7.628 -21.704 14.394 1.00 30.86 94 SER A N 1
ATOM 756 C CA . SER A 1 94 ? 7.611 -21.721 15.876 1.00 30.86 94 SER A CA 1
ATOM 757 C C . SER A 1 94 ? 8.631 -20.692 16.415 1.00 30.86 94 SER A C 1
ATOM 759 O O . SER A 1 94 ? 9.731 -20.627 15.868 1.00 30.86 94 SER A O 1
ATOM 761 N N . PRO A 1 95 ? 8.347 -19.913 17.481 1.00 37.22 95 PRO A N 1
ATOM 762 C CA . PRO A 1 95 ? 9.335 -19.042 18.136 1.00 37.22 95 PRO A CA 1
ATOM 763 C C . PRO A 1 95 ? 10.426 -19.811 18.906 1.00 37.22 95 PRO A C 1
ATOM 765 O O . PRO A 1 95 ? 11.317 -19.198 19.492 1.00 37.22 95 PRO A O 1
ATOM 768 N N . GLU A 1 96 ? 10.364 -21.146 18.945 1.00 47.03 96 GLU A N 1
ATOM 769 C CA . GLU A 1 96 ? 11.253 -21.976 19.751 1.00 47.03 96 GLU A CA 1
ATOM 770 C C . GLU A 1 96 ? 12.094 -22.931 18.899 1.00 47.03 96 GLU A C 1
ATOM 772 O O . GLU A 1 96 ? 11.588 -23.756 18.137 1.00 47.03 96 GLU A O 1
ATOM 777 N N . LEU A 1 97 ? 13.414 -22.848 19.085 1.00 58.31 97 LEU A N 1
ATOM 778 C CA . LEU A 1 97 ? 14.393 -23.767 18.510 1.00 58.31 97 LEU A CA 1
ATOM 779 C C . LEU A 1 97 ? 14.027 -25.226 18.849 1.00 58.31 97 LEU A C 1
ATOM 781 O O . LEU A 1 97 ? 13.960 -25.584 20.029 1.00 58.31 97 LEU A O 1
ATOM 785 N N . SER A 1 98 ? 13.843 -26.084 17.839 1.00 57.34 98 SER A N 1
ATOM 786 C CA . SER A 1 98 ? 13.507 -27.498 18.064 1.00 57.34 98 SER A CA 1
ATOM 787 C C . SER A 1 98 ? 14.558 -28.207 18.934 1.00 57.34 98 SER A C 1
ATOM 789 O O . SER A 1 98 ? 15.759 -27.914 18.871 1.00 57.34 98 SER A O 1
ATOM 791 N N . SER A 1 99 ? 14.126 -29.176 19.746 1.00 56.28 99 SER A N 1
ATOM 792 C CA . SER A 1 99 ? 15.005 -29.935 20.655 1.00 56.28 99 SER A CA 1
ATOM 793 C C . SER A 1 99 ? 16.182 -30.601 19.923 1.00 56.28 99 SER A C 1
ATOM 795 O O . SER A 1 99 ? 17.310 -30.607 20.423 1.00 56.28 99 SER A O 1
ATOM 797 N N . GLY A 1 100 ? 15.944 -31.082 18.698 1.00 54.44 100 GLY A N 1
ATOM 798 C CA . GLY A 1 100 ? 16.963 -31.661 17.823 1.00 54.44 100 GLY A CA 1
ATOM 799 C C . GLY A 1 100 ? 18.011 -30.651 17.346 1.00 54.44 100 GLY A C 1
ATOM 800 O O . GLY A 1 100 ? 19.198 -30.979 17.327 1.00 54.44 100 GLY A O 1
ATOM 801 N N . MET A 1 101 ? 17.603 -29.418 17.021 1.00 57.34 101 MET A N 1
ATOM 802 C CA . MET A 1 101 ? 18.523 -28.336 16.649 1.00 57.34 101 MET A CA 1
ATOM 803 C C . MET A 1 101 ? 19.379 -27.916 17.851 1.00 57.34 101 MET A C 1
ATOM 805 O O . MET A 1 101 ? 20.603 -27.857 17.745 1.00 57.34 101 MET A O 1
ATOM 809 N N . ARG A 1 102 ? 18.761 -27.733 19.029 1.00 68.44 102 ARG A N 1
ATOM 810 C CA . ARG A 1 102 ? 19.486 -27.397 20.269 1.00 68.44 102 ARG A CA 1
ATOM 811 C C . ARG A 1 102 ? 20.547 -28.435 20.623 1.00 68.44 102 ARG A C 1
ATOM 813 O O . ARG A 1 102 ? 21.661 -28.060 20.976 1.00 68.44 102 ARG A O 1
ATOM 820 N N . LYS A 1 103 ? 20.232 -29.732 20.512 1.00 66.88 103 LYS A N 1
ATOM 821 C CA . LYS A 1 103 ? 21.190 -30.818 20.794 1.00 66.88 103 LYS A CA 1
ATOM 822 C C . LYS A 1 103 ? 22.412 -30.756 19.869 1.00 66.88 103 LYS A C 1
ATOM 824 O O . LYS A 1 103 ? 23.532 -30.956 20.325 1.00 66.88 103 LYS A O 1
ATOM 829 N N . ARG A 1 104 ? 22.210 -30.431 18.588 1.00 60.06 104 ARG A N 1
ATOM 830 C CA . ARG A 1 104 ? 23.297 -30.304 17.601 1.00 60.06 104 ARG A CA 1
ATOM 831 C C . ARG A 1 104 ? 24.161 -29.071 17.840 1.00 60.06 104 ARG A C 1
ATOM 833 O O . ARG A 1 104 ? 25.378 -29.180 17.785 1.00 60.06 104 ARG A O 1
ATOM 840 N N . LEU A 1 105 ? 23.553 -27.929 18.156 1.00 63.12 105 LEU A N 1
ATOM 841 C CA . LEU A 1 105 ? 24.295 -26.707 18.482 1.00 63.12 105 LEU A CA 1
ATOM 842 C C . LEU A 1 105 ? 25.120 -26.876 19.766 1.00 63.12 105 LEU A C 1
ATOM 844 O O . LEU A 1 105 ? 26.249 -26.405 19.821 1.00 63.12 105 LEU A O 1
ATOM 848 N N . LYS A 1 106 ? 24.614 -27.613 20.766 1.00 75.81 106 LYS A N 1
ATOM 849 C CA . LYS A 1 106 ? 25.393 -27.957 21.969 1.00 75.81 106 LYS A CA 1
ATOM 850 C C . LYS A 1 106 ? 26.612 -28.826 21.643 1.00 75.81 106 LYS A C 1
ATOM 852 O O . LYS A 1 106 ? 27.698 -28.513 22.111 1.00 75.81 106 LYS A O 1
ATOM 857 N N . ALA A 1 107 ? 26.465 -29.822 20.768 1.00 68.69 107 ALA A N 1
ATOM 858 C CA . ALA A 1 107 ? 27.594 -30.636 20.306 1.00 68.69 107 ALA A CA 1
ATOM 859 C C . ALA A 1 107 ? 28.654 -29.814 19.537 1.00 68.69 107 ALA A C 1
ATOM 861 O O . ALA A 1 107 ? 29.844 -30.112 19.609 1.00 68.69 107 ALA A O 1
ATOM 862 N N . ILE A 1 108 ? 28.248 -28.748 18.828 1.00 62.16 108 ILE A N 1
ATOM 863 C CA . ILE A 1 108 ? 29.195 -27.797 18.216 1.00 62.16 108 ILE A CA 1
ATOM 864 C C . ILE A 1 108 ? 29.990 -27.061 19.298 1.00 62.16 108 ILE A C 1
ATOM 866 O O . ILE A 1 108 ? 31.199 -26.920 19.150 1.00 62.16 108 ILE A O 1
ATOM 870 N N . LEU A 1 109 ? 29.347 -26.626 20.387 1.00 68.06 109 LEU A N 1
ATOM 871 C CA . LEU A 1 109 ? 30.031 -25.928 21.483 1.00 68.06 109 LEU A CA 1
ATOM 872 C C . LEU A 1 109 ? 30.947 -26.834 22.313 1.00 68.06 109 LEU A C 1
ATOM 874 O O . LEU A 1 109 ? 31.926 -26.338 22.858 1.00 68.06 109 LEU A O 1
ATOM 878 N N . GLU A 1 110 ? 30.682 -28.140 22.380 1.00 65.81 110 GLU A N 1
ATOM 879 C CA . GLU A 1 110 ? 31.595 -29.107 23.011 1.00 65.81 110 GLU A CA 1
ATOM 880 C C . GLU A 1 110 ? 32.924 -29.225 22.247 1.00 65.81 110 GLU A C 1
ATOM 882 O O . GLU A 1 110 ? 33.980 -29.345 22.861 1.00 65.81 110 GLU A O 1
ATOM 887 N N . LYS A 1 111 ? 32.887 -29.152 20.909 1.00 53.62 111 LYS A N 1
ATOM 888 C CA . LYS A 1 111 ? 34.084 -29.263 20.055 1.00 53.62 111 LYS A CA 1
ATOM 889 C C . LYS A 1 111 ? 34.739 -27.911 19.749 1.00 53.62 111 LYS A C 1
ATOM 891 O O . LYS A 1 111 ? 35.956 -27.830 19.620 1.00 53.62 111 LYS A O 1
ATOM 896 N N . TYR A 1 112 ? 33.940 -26.853 19.635 1.00 64.38 112 TYR A N 1
ATOM 897 C CA . TYR A 1 112 ? 34.369 -25.489 19.328 1.00 64.38 112 TYR A CA 1
ATOM 898 C C . TYR A 1 112 ? 33.753 -24.522 20.343 1.00 64.38 112 TYR A C 1
ATOM 900 O O . TYR A 1 112 ? 32.745 -23.864 20.053 1.00 64.38 112 TYR A O 1
ATOM 908 N N . PRO A 1 113 ? 34.365 -24.396 21.535 1.00 68.88 113 PRO A N 1
ATOM 909 C CA . PRO A 1 113 ? 33.783 -23.646 22.640 1.00 68.88 113 PRO A CA 1
ATOM 910 C C . PRO A 1 113 ? 33.466 -22.191 22.311 1.00 68.88 113 PRO A C 1
ATOM 912 O O . PRO A 1 113 ? 32.564 -21.643 22.922 1.00 68.88 113 PRO A O 1
ATOM 915 N N . ASN A 1 114 ? 34.110 -21.558 21.329 1.00 66.12 114 ASN A N 1
ATOM 916 C CA . ASN A 1 114 ? 33.888 -20.146 20.989 1.00 66.12 114 ASN A CA 1
ATOM 917 C C . ASN A 1 114 ? 33.087 -19.920 19.692 1.00 66.12 114 ASN A C 1
ATOM 919 O O . ASN A 1 114 ? 33.087 -18.812 19.159 1.00 66.12 114 ASN A O 1
ATOM 923 N N . HIS A 1 115 ? 32.382 -20.936 19.180 1.00 74.19 115 HIS A N 1
ATOM 924 C CA . HIS A 1 115 ? 31.643 -20.832 17.917 1.00 74.19 115 HIS A CA 1
ATOM 925 C C . HIS A 1 115 ? 30.476 -19.826 18.000 1.00 74.19 115 HIS A C 1
ATOM 927 O O . HIS A 1 115 ? 29.411 -20.116 18.551 1.00 74.19 115 HIS A O 1
ATOM 933 N N . ALA A 1 116 ? 30.660 -18.643 17.406 1.00 63.69 116 ALA A N 1
ATOM 934 C CA . ALA A 1 116 ? 29.786 -17.483 17.598 1.00 63.69 116 ALA A CA 1
ATOM 935 C C . ALA A 1 116 ? 28.322 -17.713 17.184 1.00 63.69 116 ALA A C 1
ATOM 937 O O . ALA A 1 116 ? 27.404 -17.296 17.887 1.00 63.69 116 ALA A O 1
ATOM 938 N N . GLU A 1 117 ? 28.081 -18.394 16.064 1.00 57.50 117 GLU A N 1
ATOM 939 C CA . GLU A 1 117 ? 26.718 -18.658 15.580 1.00 57.50 117 GLU A CA 1
ATOM 940 C C . GLU A 1 117 ? 25.971 -19.670 16.443 1.00 57.50 117 GLU A C 1
ATOM 942 O O . GLU A 1 117 ? 24.867 -19.377 16.889 1.00 57.50 117 GLU A O 1
ATOM 947 N N . ALA A 1 118 ? 26.592 -20.804 16.783 1.00 65.69 118 ALA A N 1
ATOM 948 C CA . ALA A 1 118 ? 25.977 -21.794 17.663 1.00 65.69 118 ALA A CA 1
ATOM 949 C C . ALA A 1 118 ? 25.605 -21.210 19.034 1.00 65.69 118 ALA A C 1
ATOM 951 O O . ALA A 1 118 ? 24.568 -21.557 19.599 1.00 65.69 118 ALA A O 1
ATOM 952 N N . ARG A 1 119 ? 26.414 -20.275 19.545 1.00 74.38 119 ARG A N 1
ATOM 953 C CA . ARG A 1 119 ? 26.129 -19.542 20.781 1.00 74.38 119 ARG A CA 1
ATOM 954 C C . ARG A 1 119 ? 24.960 -18.569 20.631 1.00 74.38 119 ARG A C 1
ATOM 956 O O . ARG A 1 119 ? 24.078 -18.592 21.484 1.00 74.38 119 ARG A O 1
ATOM 963 N N . ARG A 1 120 ? 24.897 -17.784 19.551 1.00 69.69 120 ARG A N 1
ATOM 964 C CA . ARG A 1 120 ? 23.766 -16.875 19.281 1.00 69.69 120 ARG A CA 1
ATOM 965 C C . ARG A 1 120 ? 22.444 -17.626 19.112 1.00 69.69 120 ARG A C 1
ATOM 967 O O . ARG A 1 120 ? 21.460 -17.255 19.742 1.00 69.69 120 ARG A O 1
ATOM 974 N N . GLU A 1 121 ? 22.449 -18.728 18.366 1.00 68.06 121 GLU A N 1
ATOM 975 C CA . GLU A 1 121 ? 21.265 -19.573 18.136 1.00 68.06 121 GLU A CA 1
ATOM 976 C C . GLU A 1 121 ? 20.787 -20.299 19.406 1.00 68.06 121 GLU A C 1
ATOM 978 O O . GLU A 1 121 ? 19.597 -20.551 19.594 1.00 68.06 121 GLU A O 1
ATOM 983 N N . LEU A 1 122 ? 21.704 -20.607 20.331 1.00 68.62 122 LEU A N 1
ATOM 984 C CA . LEU A 1 122 ? 21.368 -21.121 21.663 1.00 68.62 122 LEU A CA 1
ATOM 985 C C . LEU A 1 122 ? 21.004 -20.019 22.671 1.00 68.62 122 LEU A C 1
ATOM 987 O O . LEU A 1 122 ? 20.736 -20.337 23.826 1.00 68.62 122 LEU A O 1
ATOM 991 N N . GLY A 1 123 ? 20.975 -18.749 22.258 1.00 68.69 123 GLY A N 1
ATOM 992 C CA . GLY A 1 123 ? 20.571 -17.619 23.094 1.00 68.69 123 GLY A CA 1
ATOM 993 C C . GLY A 1 123 ? 21.672 -17.041 23.986 1.00 68.69 123 GLY A C 1
ATOM 994 O O . GLY A 1 123 ? 21.359 -16.275 24.892 1.00 68.69 123 GLY A O 1
ATOM 995 N N . TYR A 1 124 ? 22.946 -17.379 23.769 1.00 73.56 124 TYR A N 1
ATOM 996 C CA . TYR A 1 124 ? 24.068 -16.736 24.459 1.00 73.56 124 TYR A CA 1
ATOM 997 C C . TYR A 1 124 ? 24.305 -15.327 23.905 1.00 73.56 124 TYR A C 1
ATOM 999 O O . TYR A 1 124 ? 24.322 -15.104 22.694 1.00 73.56 124 TYR A O 1
ATOM 1007 N N . LEU A 1 125 ? 24.576 -14.390 24.806 1.00 61.84 125 LEU A N 1
ATOM 1008 C CA . LEU A 1 125 ? 24.948 -13.015 24.497 1.00 61.84 125 LEU A CA 1
ATOM 1009 C C . LEU A 1 125 ? 26.458 -12.846 24.665 1.00 61.84 125 LEU A C 1
ATOM 1011 O O . LEU A 1 125 ? 27.049 -13.379 25.607 1.00 61.84 125 LEU A O 1
ATOM 1015 N N . ARG A 1 126 ? 27.089 -12.092 23.765 1.00 59.62 126 ARG A N 1
ATOM 1016 C CA . ARG A 1 126 ? 28.513 -11.765 23.872 1.00 59.62 126 ARG A CA 1
ATOM 1017 C C . ARG A 1 126 ? 28.695 -10.553 24.790 1.00 59.62 126 ARG A C 1
ATOM 1019 O O . ARG A 1 126 ? 28.055 -9.527 24.573 1.00 59.62 126 ARG A O 1
ATOM 1026 N N . ARG A 1 127 ? 29.549 -10.671 25.808 1.00 60.31 127 ARG A N 1
ATOM 1027 C CA . ARG A 1 127 ? 29.958 -9.581 26.711 1.00 60.31 127 ARG A CA 1
ATOM 1028 C C . ARG A 1 127 ? 31.483 -9.570 26.798 1.00 60.31 127 ARG A C 1
ATOM 1030 O O . ARG A 1 127 ? 32.066 -10.480 27.380 1.00 60.31 127 ARG A O 1
ATOM 1037 N N . GLY A 1 128 ? 32.115 -8.569 26.184 1.00 65.31 128 GLY A N 1
ATOM 1038 C CA . GLY A 1 128 ? 33.566 -8.562 25.973 1.00 65.31 128 GLY A CA 1
ATOM 1039 C C . GLY A 1 128 ? 34.011 -9.789 25.167 1.00 65.31 128 GLY A C 1
ATOM 1040 O O . GLY A 1 128 ? 33.401 -10.127 24.146 1.00 65.31 128 GLY A O 1
ATOM 1041 N N . ASP A 1 129 ? 35.017 -10.500 25.671 1.00 55.47 129 ASP A N 1
ATOM 1042 C CA . ASP A 1 129 ? 35.530 -11.733 25.058 1.00 55.47 129 ASP A CA 1
ATOM 1043 C C . ASP A 1 129 ? 34.779 -13.005 25.487 1.00 55.47 129 ASP A C 1
ATOM 1045 O O . ASP A 1 129 ? 35.059 -14.094 24.985 1.00 55.47 129 ASP A O 1
ATOM 1049 N N . ALA A 1 130 ? 33.777 -12.880 26.364 1.00 55.28 130 ALA A N 1
ATOM 1050 C CA . ALA A 1 130 ? 33.029 -14.004 26.915 1.00 55.28 130 ALA A CA 1
ATOM 1051 C C . ALA A 1 130 ? 31.610 -14.135 26.334 1.00 55.28 130 ALA A C 1
ATOM 1053 O O . ALA A 1 130 ? 30.965 -13.167 25.920 1.00 55.28 130 ALA A O 1
ATOM 1054 N N . TRP A 1 131 ? 31.088 -15.362 26.356 1.00 69.56 131 TRP A N 1
ATOM 1055 C CA . TRP A 1 131 ? 29.721 -15.688 25.954 1.00 69.56 131 TRP A CA 1
ATOM 1056 C C . TRP A 1 131 ? 28.891 -16.137 27.151 1.00 69.56 131 TRP A C 1
ATOM 1058 O O . TRP A 1 131 ? 29.205 -17.144 27.784 1.00 69.56 131 TRP A O 1
ATOM 1068 N N . VAL A 1 132 ? 27.785 -15.447 27.414 1.00 68.94 132 VAL A N 1
ATOM 1069 C CA . VAL A 1 132 ? 26.968 -15.642 28.616 1.00 68.94 132 VAL A CA 1
ATOM 1070 C C . VAL A 1 132 ? 25.558 -16.061 28.219 1.00 68.94 132 VAL A C 1
ATOM 1072 O O . VAL A 1 132 ? 24.903 -15.373 27.437 1.00 68.94 132 VAL A O 1
ATOM 1075 N N . HIS A 1 133 ? 25.067 -17.182 28.751 1.00 68.81 133 HIS A N 1
ATOM 1076 C CA . HIS A 1 133 ? 23.674 -17.576 28.545 1.00 68.81 133 HIS A CA 1
ATOM 1077 C C . HIS A 1 133 ? 22.770 -16.875 29.577 1.00 68.81 133 HIS A C 1
ATOM 1079 O O . HIS A 1 133 ? 23.052 -16.959 30.775 1.00 68.81 133 HIS A O 1
ATOM 1085 N N . PRO A 1 134 ? 21.657 -16.239 29.168 1.00 52.56 134 PRO A N 1
ATOM 1086 C CA . PRO A 1 134 ? 20.786 -15.463 30.058 1.00 52.56 134 PRO A CA 1
ATOM 1087 C C . PRO A 1 134 ? 20.192 -16.251 31.235 1.00 52.56 134 PRO A C 1
ATOM 1089 O O . PRO A 1 134 ? 19.784 -15.654 32.225 1.00 52.56 134 PRO A O 1
ATOM 1092 N N . LYS A 1 135 ? 20.124 -17.589 31.138 1.00 50.47 135 LYS A N 1
ATOM 1093 C CA . LYS A 1 135 ? 19.552 -18.467 32.181 1.00 50.47 135 LYS A CA 1
ATOM 1094 C C . LYS A 1 135 ? 20.567 -19.089 33.151 1.00 50.47 135 LYS A C 1
ATOM 1096 O O . LYS A 1 135 ? 20.149 -19.783 34.072 1.00 50.47 135 LYS A O 1
ATOM 1101 N N . THR A 1 136 ? 21.871 -18.874 32.977 1.00 52.72 136 THR A N 1
ATOM 1102 C CA . THR A 1 136 ? 22.877 -19.371 33.935 1.00 52.72 136 THR A CA 1
ATOM 1103 C C . THR A 1 136 ? 22.920 -18.437 35.144 1.00 52.72 136 THR A C 1
ATOM 1105 O O . THR A 1 136 ? 23.557 -17.389 35.109 1.00 52.72 136 THR A O 1
ATOM 1108 N N . ARG A 1 137 ? 22.199 -18.800 36.214 1.00 41.53 137 ARG A N 1
ATOM 1109 C CA . ARG A 1 137 ? 22.394 -18.249 37.563 1.00 41.53 137 ARG A CA 1
ATOM 1110 C C . ARG A 1 137 ? 23.606 -18.936 38.195 1.00 41.53 137 ARG A C 1
ATOM 1112 O O . ARG A 1 137 ? 23.450 -19.791 39.054 1.00 41.53 137 ARG A O 1
ATOM 1119 N N . GLU A 1 138 ? 24.802 -18.547 37.788 1.00 39.81 138 GLU A N 1
ATOM 1120 C CA . GLU A 1 138 ? 25.979 -18.725 38.635 1.00 39.81 138 GLU A CA 1
ATOM 1121 C C . GLU A 1 138 ? 26.463 -17.336 39.023 1.00 39.81 138 GLU A C 1
ATOM 1123 O O . GLU A 1 138 ? 26.954 -16.562 38.202 1.00 39.81 138 GLU A O 1
ATOM 1128 N N . ARG A 1 139 ? 26.234 -16.994 40.296 1.00 40.41 139 ARG A N 1
ATOM 1129 C CA . ARG A 1 139 ? 26.900 -15.873 40.950 1.00 40.41 139 ARG A CA 1
ATOM 1130 C C . ARG A 1 139 ? 28.376 -16.242 41.054 1.00 40.41 139 ARG A C 1
ATOM 1132 O O . ARG A 1 139 ? 28.791 -16.839 42.040 1.00 40.41 139 ARG A O 1
ATOM 1139 N N . ILE A 1 140 ? 29.165 -15.877 40.052 1.00 35.84 140 ILE A N 1
ATOM 1140 C CA . ILE A 1 140 ? 30.576 -15.605 40.302 1.00 35.84 140 ILE A CA 1
ATOM 1141 C C . ILE A 1 140 ? 30.569 -14.307 41.104 1.00 35.84 140 ILE A C 1
ATOM 1143 O O . ILE A 1 140 ? 30.122 -13.273 40.605 1.00 35.84 140 ILE A O 1
ATOM 1147 N N . ALA A 1 141 ? 30.959 -14.390 42.375 1.00 34.03 141 ALA A N 1
ATOM 1148 C CA . ALA A 1 141 ? 31.218 -13.217 43.189 1.00 34.03 141 ALA A CA 1
ATOM 1149 C C . ALA A 1 141 ? 32.352 -12.437 42.516 1.00 34.03 141 ALA A C 1
ATOM 1151 O O . ALA A 1 141 ? 33.524 -12.786 42.627 1.00 34.03 141 ALA A O 1
ATOM 1152 N N . VAL A 1 142 ? 31.979 -11.417 41.749 1.00 31.72 142 VAL A N 1
ATOM 1153 C CA . VAL A 1 142 ? 32.890 -10.343 41.378 1.00 31.72 142 VAL A CA 1
ATOM 1154 C C . VAL A 1 142 ? 33.166 -9.625 42.698 1.00 31.72 142 VAL A C 1
ATOM 1156 O O . VAL A 1 142 ? 32.192 -9.221 43.340 1.00 31.72 142 VAL A O 1
ATOM 1159 N N . PRO A 1 143 ? 34.423 -9.523 43.168 1.00 31.83 143 PRO A N 1
ATOM 1160 C CA . PRO A 1 143 ? 34.708 -8.641 44.290 1.00 31.83 143 PRO A CA 1
ATOM 1161 C C . PRO A 1 143 ? 34.132 -7.283 43.910 1.00 31.83 143 PRO A C 1
ATOM 1163 O O . PRO A 1 143 ? 34.369 -6.847 42.782 1.00 31.83 143 PRO A O 1
ATOM 1166 N N . GLU A 1 144 ? 33.321 -6.679 44.784 1.00 37.09 144 GLU A N 1
ATOM 1167 C CA . GLU A 1 144 ?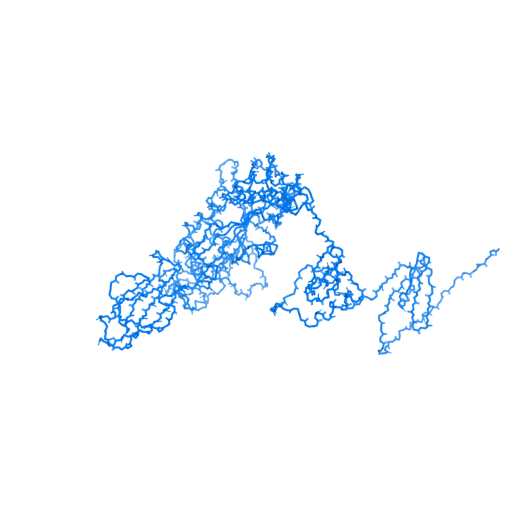 32.794 -5.328 44.593 1.00 37.09 144 GLU A CA 1
ATOM 1168 C C . GLU A 1 144 ? 33.984 -4.388 44.413 1.00 37.09 144 GLU A C 1
ATOM 1170 O O . GLU A 1 144 ? 34.546 -3.827 45.347 1.00 37.09 144 GLU A O 1
ATOM 1175 N N . THR A 1 145 ? 34.414 -4.277 43.165 1.00 37.38 145 THR A N 1
ATOM 1176 C CA . THR A 1 145 ? 35.225 -3.181 42.702 1.00 37.38 145 THR A CA 1
ATOM 1177 C C . THR A 1 145 ? 34.220 -2.045 42.704 1.00 37.38 145 THR A C 1
ATOM 1179 O O . THR A 1 145 ? 33.166 -2.202 42.070 1.00 37.38 145 THR A O 1
ATOM 1182 N N . PRO A 1 146 ? 34.461 -0.951 43.445 1.00 39.34 146 PRO A N 1
ATOM 1183 C CA . PRO A 1 146 ? 33.613 0.221 43.342 1.00 39.34 146 PRO A CA 1
ATOM 1184 C C . PRO A 1 146 ? 33.419 0.489 41.853 1.00 39.34 146 PRO A C 1
ATOM 1186 O O . PRO A 1 146 ? 34.402 0.427 41.104 1.00 39.34 146 PRO A O 1
ATOM 1189 N N . ALA A 1 147 ? 32.174 0.705 41.410 1.00 43.97 147 ALA A N 1
ATOM 1190 C CA . ALA A 1 147 ? 31.947 1.218 40.065 1.00 43.97 147 ALA A CA 1
ATOM 1191 C C . ALA A 1 147 ? 32.977 2.336 39.867 1.00 43.97 147 ALA A C 1
ATOM 1193 O O . ALA A 1 147 ? 33.081 3.170 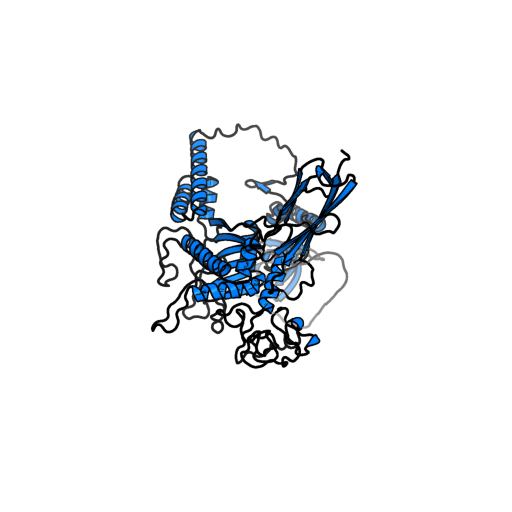40.777 1.00 43.97 147 ALA A O 1
ATOM 1194 N N . PRO A 1 148 ? 33.807 2.303 38.802 1.00 45.78 148 PRO A N 1
ATOM 1195 C CA . PRO A 1 148 ? 34.791 3.353 38.610 1.00 45.78 148 PRO A CA 1
ATOM 1196 C C . PRO A 1 148 ? 34.013 4.649 38.743 1.00 45.78 148 PRO A C 1
ATOM 1198 O O . PRO A 1 148 ? 32.985 4.801 38.078 1.00 45.78 148 PRO A O 1
ATOM 1201 N N . VAL A 1 149 ? 34.417 5.492 39.698 1.00 45.69 149 VAL A N 1
ATOM 1202 C CA . VAL A 1 149 ? 33.832 6.816 39.862 1.00 45.69 149 VAL A CA 1
ATOM 1203 C C . VAL A 1 149 ? 34.046 7.458 38.504 1.00 45.69 149 VAL A C 1
ATOM 1205 O O . VAL A 1 149 ? 35.173 7.812 38.163 1.00 45.69 149 VAL A O 1
ATOM 1208 N N . GLN A 1 150 ? 33.004 7.461 37.670 1.00 56.09 150 GLN A N 1
ATOM 1209 C CA . GLN A 1 150 ? 33.037 8.197 36.425 1.00 56.09 150 GLN A CA 1
ATOM 1210 C C . GLN A 1 150 ? 33.243 9.621 36.894 1.00 56.09 150 GLN A C 1
ATOM 1212 O O . GLN A 1 150 ? 32.412 10.135 37.648 1.00 56.09 150 GLN A O 1
ATOM 1217 N N . ASP A 1 151 ? 34.403 10.192 36.573 1.00 67.56 151 ASP A N 1
ATOM 1218 C CA . ASP A 1 151 ? 34.673 11.553 36.989 1.00 67.56 151 ASP A CA 1
ATOM 1219 C C . ASP A 1 151 ? 33.517 12.439 36.490 1.00 67.56 151 ASP A C 1
ATOM 1221 O O . ASP A 1 151 ? 32.844 12.147 35.494 1.00 67.56 151 ASP A O 1
ATOM 1225 N N . GLU A 1 152 ? 33.206 13.492 37.240 1.00 69.94 152 GLU A N 1
ATOM 1226 C CA . GLU A 1 152 ? 32.064 14.367 36.949 1.00 69.94 152 GLU A CA 1
ATOM 1227 C C . GLU A 1 152 ? 32.103 14.888 35.498 1.00 69.94 152 GLU A C 1
ATOM 1229 O O . GLU A 1 152 ? 31.071 15.095 34.856 1.00 69.94 152 GLU A O 1
ATOM 1234 N N . LYS A 1 153 ? 33.319 15.006 34.950 1.00 67.25 153 LYS A N 1
ATOM 1235 C CA . LYS A 1 153 ? 33.599 15.343 33.559 1.00 67.25 153 LYS A CA 1
ATOM 1236 C C . LYS A 1 153 ? 33.068 14.287 32.576 1.00 67.25 153 LYS A C 1
ATOM 1238 O O . LYS A 1 153 ? 32.357 14.659 31.650 1.00 67.25 153 LYS A O 1
ATOM 1243 N N . THR A 1 154 ? 33.319 13.000 32.799 1.00 75.75 154 THR A N 1
ATOM 1244 C CA . THR A 1 154 ? 32.846 11.879 31.969 1.00 75.75 154 THR A CA 1
ATOM 1245 C C . THR A 1 154 ? 31.322 11.779 31.994 1.00 75.75 154 THR A C 1
ATOM 1247 O O . THR A 1 154 ? 30.691 11.585 30.955 1.00 75.75 154 THR A O 1
ATOM 1250 N N . VAL A 1 155 ? 30.698 11.959 33.164 1.00 79.88 155 VAL A N 1
ATOM 1251 C CA . VAL A 1 155 ? 29.227 11.966 33.290 1.00 79.88 155 VAL A CA 1
ATOM 1252 C C . VAL A 1 155 ? 28.622 13.133 32.506 1.00 79.88 155 VAL A C 1
ATOM 1254 O O . VAL A 1 155 ? 27.631 12.964 31.789 1.00 79.88 155 VAL A O 1
ATOM 1257 N N . LYS A 1 156 ? 29.238 14.315 32.599 1.00 83.06 156 LYS A N 1
ATOM 1258 C CA . LYS A 1 156 ? 28.814 15.511 31.866 1.00 83.06 156 LYS A CA 1
ATOM 1259 C C . LYS A 1 156 ? 28.985 15.351 30.352 1.00 83.06 156 LYS A C 1
ATOM 1261 O O . LYS A 1 156 ? 28.061 15.684 29.614 1.00 83.06 156 LYS A O 1
ATOM 1266 N N . GLU A 1 157 ? 30.105 14.792 29.898 1.00 84.56 157 GLU A N 1
ATOM 1267 C CA . GLU A 1 157 ? 30.376 14.516 28.480 1.00 84.56 157 GLU A CA 1
ATOM 1268 C C . GLU A 1 157 ? 29.394 13.486 27.895 1.00 84.56 157 GLU A C 1
ATOM 1270 O O . GLU A 1 157 ? 28.862 13.693 26.806 1.00 84.56 157 GLU A O 1
ATOM 1275 N N . LEU A 1 158 ? 29.074 12.410 28.624 1.00 86.88 158 LEU A N 1
ATOM 1276 C CA . LEU A 1 158 ? 28.078 11.423 28.185 1.00 86.88 158 LEU A CA 1
ATOM 1277 C C . LEU A 1 158 ? 26.659 12.009 28.122 1.00 86.88 158 LEU A C 1
ATOM 1279 O O . LEU A 1 158 ? 25.915 11.714 27.185 1.00 86.88 158 LEU A O 1
ATOM 1283 N N . SER A 1 159 ? 26.293 12.858 29.085 1.00 88.50 159 SER A N 1
ATOM 1284 C CA . SER A 1 159 ? 25.013 13.579 29.085 1.00 88.50 159 SER A CA 1
ATOM 1285 C C . SER A 1 159 ? 24.903 14.546 27.898 1.00 88.50 159 SER A C 1
ATOM 1287 O O . SER A 1 159 ? 23.876 14.593 27.214 1.00 88.50 159 SER A O 1
ATOM 1289 N N . GLU A 1 160 ? 25.983 15.269 27.584 1.00 93.50 160 GLU A N 1
ATOM 1290 C CA . GLU A 1 160 ? 26.049 16.142 26.410 1.00 93.50 160 GLU A CA 1
ATOM 1291 C C . GLU A 1 160 ? 25.924 15.340 25.104 1.00 93.50 160 GLU A C 1
ATOM 1293 O O . GLU A 1 160 ? 25.093 15.675 24.257 1.00 93.50 160 GLU A O 1
ATOM 1298 N N . ALA A 1 161 ? 26.671 14.239 24.964 1.00 91.56 161 ALA A N 1
ATOM 1299 C CA . ALA A 1 161 ? 26.604 13.358 23.797 1.00 91.56 161 ALA A CA 1
ATOM 1300 C C . ALA A 1 161 ? 25.193 12.788 23.577 1.00 91.56 161 ALA A C 1
ATOM 1302 O O . ALA A 1 161 ? 24.705 12.731 22.445 1.00 91.56 161 ALA A O 1
ATOM 1303 N N . GLN A 1 162 ? 24.508 12.404 24.659 1.00 92.81 162 GLN A N 1
ATOM 1304 C CA . GLN A 1 162 ? 23.121 11.947 24.614 1.00 92.81 162 GLN A CA 1
ATOM 1305 C C . GLN A 1 162 ? 22.171 13.054 24.138 1.00 92.81 162 GLN A C 1
ATOM 1307 O O . GLN A 1 162 ? 21.295 12.798 23.307 1.00 92.81 162 GLN A O 1
ATOM 1312 N N . SER A 1 163 ? 22.340 14.276 24.652 1.00 94.81 163 SER A N 1
ATOM 1313 C CA . SER A 1 163 ? 21.540 15.440 24.260 1.00 94.81 163 SER A CA 1
ATOM 1314 C C . SER A 1 163 ? 21.714 15.767 22.774 1.00 94.81 163 SER A C 1
ATOM 1316 O O . SER A 1 163 ? 20.728 15.876 22.042 1.00 94.81 163 SER A O 1
ATOM 1318 N N . LEU A 1 164 ? 22.962 15.815 22.297 1.00 95.44 164 LEU A N 1
ATOM 1319 C CA . LEU A 1 164 ? 23.282 16.060 20.890 1.00 95.44 164 LEU A CA 1
ATOM 1320 C C . LEU A 1 164 ? 22.728 14.961 19.979 1.00 95.44 164 LEU A C 1
ATOM 1322 O O . LEU A 1 164 ? 22.182 15.268 18.919 1.00 95.44 164 LEU A O 1
ATOM 1326 N N . LEU A 1 165 ? 22.815 13.688 20.385 1.00 92.75 165 LEU A N 1
ATOM 1327 C CA . LEU A 1 165 ? 22.257 12.584 19.599 1.00 92.75 165 LEU A CA 1
ATOM 1328 C C . LEU A 1 165 ? 20.732 12.690 19.494 1.00 92.75 165 LEU A C 1
ATOM 1330 O O . LEU A 1 165 ? 20.174 12.475 18.418 1.00 92.75 165 LEU A O 1
ATOM 1334 N N . LYS A 1 166 ? 20.055 13.064 20.586 1.00 94.31 166 LYS A N 1
ATOM 1335 C CA . LYS A 1 166 ? 18.608 13.306 20.586 1.00 94.31 166 LYS A CA 1
ATOM 1336 C C . LYS A 1 166 ? 18.234 14.468 19.662 1.00 94.31 166 LYS A C 1
ATOM 1338 O O . LYS A 1 166 ? 17.254 14.368 18.928 1.00 94.31 166 LYS A O 1
ATOM 1343 N N . GLU A 1 167 ? 19.013 15.546 19.666 1.00 96.25 167 GLU A N 1
ATOM 1344 C CA . GLU A 1 167 ? 18.795 16.684 18.769 1.00 96.25 167 GLU A CA 1
ATOM 1345 C C . GLU A 1 167 ? 19.027 16.308 17.296 1.00 96.25 167 GLU A C 1
ATOM 1347 O O . GLU A 1 167 ? 18.224 16.659 16.434 1.00 96.25 167 GLU A O 1
ATOM 1352 N N . ALA A 1 168 ? 20.070 15.527 16.998 1.00 93.19 168 ALA A N 1
ATOM 1353 C CA . ALA A 1 168 ? 20.307 15.005 15.655 1.00 93.19 168 ALA A CA 1
ATOM 1354 C C . ALA A 1 168 ? 19.133 14.134 15.171 1.00 93.19 168 ALA A C 1
ATOM 1356 O O . ALA A 1 168 ? 18.670 14.287 14.042 1.00 93.19 168 ALA A O 1
ATOM 1357 N N . GLN A 1 169 ? 18.600 13.261 16.030 1.00 92.19 169 GLN A N 1
ATOM 1358 C CA . GLN A 1 169 ? 17.414 12.452 15.727 1.00 92.19 169 GLN A CA 1
ATOM 1359 C C . GLN A 1 169 ? 16.168 13.307 15.469 1.00 92.19 169 GLN A C 1
ATOM 1361 O O . GLN A 1 169 ? 15.423 13.030 14.530 1.00 92.19 169 GLN A O 1
ATOM 1366 N N . ASP A 1 170 ? 15.954 14.370 16.245 1.00 94.19 170 ASP A N 1
ATOM 1367 C CA . ASP A 1 170 ? 14.867 15.325 16.007 1.00 94.19 170 ASP A CA 1
ATOM 1368 C C . ASP A 1 170 ? 15.015 16.031 14.647 1.00 94.19 170 ASP A C 1
ATOM 1370 O O . ASP A 1 170 ? 14.047 16.155 13.893 1.00 94.19 170 ASP A O 1
ATOM 1374 N N . TYR A 1 171 ? 16.236 16.417 14.272 1.00 93.38 171 TYR A N 1
ATOM 1375 C CA . TYR A 1 171 ? 16.512 16.985 12.954 1.00 93.38 171 TYR A CA 1
ATOM 1376 C C . TYR A 1 171 ? 16.241 16.007 11.809 1.00 93.38 171 TYR A C 1
ATOM 1378 O O . TYR A 1 171 ? 15.596 16.395 10.833 1.00 93.38 171 TYR A O 1
ATOM 1386 N N . LEU A 1 172 ? 16.645 14.741 11.939 1.00 91.25 172 LEU A N 1
ATOM 1387 C CA . LEU A 1 172 ? 16.333 13.685 10.966 1.00 91.25 172 LEU A CA 1
ATOM 1388 C C . LEU A 1 172 ? 14.819 13.549 10.752 1.00 91.25 172 LEU A C 1
ATOM 1390 O O . LEU A 1 172 ? 14.341 13.519 9.615 1.00 91.25 172 LEU A O 1
ATOM 1394 N N . GLN A 1 173 ? 14.050 13.540 11.842 1.00 91.44 173 GLN A N 1
ATOM 1395 C CA . GLN A 1 173 ? 12.589 13.448 11.792 1.00 91.44 173 GLN A CA 1
ATOM 1396 C C . GLN A 1 173 ? 11.953 14.677 11.130 1.00 91.44 173 GLN A C 1
ATOM 1398 O O . GLN A 1 173 ? 11.060 14.541 10.293 1.00 91.44 173 GLN A O 1
ATOM 1403 N N . LYS A 1 174 ? 12.478 15.875 11.408 1.00 90.75 174 LYS A N 1
ATOM 1404 C CA . LYS A 1 174 ? 12.014 17.147 10.825 1.00 90.75 174 LYS A CA 1
ATOM 1405 C C . LYS A 1 174 ? 12.517 17.414 9.400 1.00 90.75 174 LYS A C 1
ATOM 1407 O O . LYS A 1 174 ? 12.271 18.492 8.870 1.00 90.75 174 LYS A O 1
ATOM 1412 N N . GLY A 1 175 ? 13.236 16.473 8.780 1.00 88.00 175 GLY A N 1
ATOM 1413 C CA . GLY A 1 175 ? 13.808 16.652 7.438 1.00 88.00 175 GLY A CA 1
ATOM 1414 C C . GLY A 1 175 ? 14.974 17.651 7.382 1.00 88.00 175 GLY A C 1
ATOM 1415 O O . GLY A 1 175 ? 15.404 18.071 6.309 1.00 88.00 175 GLY A O 1
ATOM 1416 N N . ARG A 1 176 ? 15.524 18.026 8.542 1.00 89.25 176 ARG A N 1
ATOM 1417 C CA . ARG A 1 176 ? 16.689 18.908 8.706 1.00 89.25 176 ARG A CA 1
ATOM 1418 C C . ARG A 1 176 ? 17.982 18.101 8.602 1.00 89.25 176 ARG A C 1
ATOM 1420 O O . ARG A 1 176 ? 18.818 18.114 9.502 1.00 89.25 176 ARG A O 1
ATOM 1427 N N . TYR A 1 177 ? 18.117 17.357 7.505 1.00 86.69 177 TYR A N 1
ATOM 1428 C CA . TYR A 1 177 ? 19.178 16.369 7.338 1.00 86.69 177 TYR A CA 1
ATOM 1429 C C . TYR A 1 177 ? 20.551 16.986 7.540 1.00 86.69 177 TYR A C 1
ATOM 1431 O O . TYR A 1 177 ? 21.260 16.527 8.421 1.00 86.69 177 TYR A O 1
ATOM 1439 N N . ARG A 1 178 ? 20.895 18.066 6.826 1.00 82.75 178 ARG A N 1
ATOM 1440 C CA . ARG A 1 178 ? 22.208 18.723 6.935 1.00 82.75 178 ARG A CA 1
ATOM 1441 C C . ARG A 1 178 ? 22.620 18.998 8.385 1.00 82.75 178 ARG A C 1
ATOM 1443 O O . ARG A 1 178 ? 23.680 18.539 8.800 1.00 82.75 178 ARG A O 1
ATOM 1450 N N . GLN A 1 179 ? 21.750 19.648 9.162 1.00 86.94 179 GLN A N 1
ATOM 1451 C CA . GLN A 1 179 ? 22.032 19.942 10.570 1.00 86.94 179 GLN A CA 1
ATOM 1452 C C . GLN A 1 179 ? 22.167 18.672 11.419 1.00 86.94 179 GLN A C 1
ATOM 1454 O O . GLN A 1 179 ? 22.932 18.637 12.380 1.00 86.94 179 GLN A O 1
ATOM 1459 N N . ALA A 1 180 ? 21.431 17.612 11.079 1.00 90.06 180 ALA A N 1
ATOM 1460 C CA . ALA A 1 180 ? 21.605 16.325 11.734 1.00 90.06 180 ALA A CA 1
ATOM 1461 C C . ALA A 1 180 ? 22.988 15.729 11.438 1.00 90.06 180 ALA A C 1
ATOM 1463 O O . ALA A 1 180 ? 23.652 15.250 12.348 1.00 90.06 180 ALA A O 1
ATOM 1464 N N . GLY A 1 181 ? 23.451 15.798 10.188 1.00 87.19 181 GLY A N 1
ATOM 1465 C CA . GLY A 1 181 ? 24.770 15.306 9.781 1.00 87.19 181 GLY A CA 1
ATOM 1466 C C . GLY A 1 181 ? 25.916 16.053 10.454 1.00 87.19 181 GLY A C 1
ATOM 1467 O O . GLY A 1 181 ? 26.862 15.411 10.901 1.00 87.19 181 GLY A O 1
ATOM 1468 N N . GLU A 1 182 ? 25.803 17.380 10.572 1.00 88.12 182 GLU A N 1
ATOM 1469 C CA . GLU A 1 182 ? 26.732 18.230 11.333 1.00 88.12 182 GLU A CA 1
ATOM 1470 C C . GLU A 1 182 ? 26.862 17.724 12.777 1.00 88.12 182 GLU A C 1
ATOM 1472 O O . GLU A 1 182 ? 27.962 17.406 13.230 1.00 88.12 182 GLU A O 1
ATOM 1477 N N . LYS A 1 183 ? 25.730 17.516 13.462 1.00 91.19 183 LYS A N 1
ATOM 1478 C CA . LYS A 1 183 ? 25.708 16.998 14.838 1.00 91.19 183 LYS A CA 1
ATOM 1479 C C . LYS A 1 183 ? 26.220 15.571 14.960 1.00 91.19 183 LYS A C 1
ATOM 1481 O O . LYS A 1 183 ? 26.930 15.257 15.905 1.00 91.19 183 LYS A O 1
ATOM 1486 N N . LEU A 1 184 ? 25.892 14.685 14.024 1.00 91.12 184 LEU A N 1
ATOM 1487 C CA . LEU A 1 184 ? 26.384 13.305 14.057 1.00 91.12 184 LEU A CA 1
ATOM 1488 C C . LEU A 1 184 ? 27.909 13.256 13.883 1.00 91.12 184 LEU A C 1
ATOM 1490 O O . LEU A 1 184 ? 28.574 12.503 14.594 1.00 91.12 184 LEU A O 1
ATOM 1494 N N . ARG A 1 185 ? 28.475 14.088 12.998 1.00 91.00 185 ARG A N 1
ATOM 1495 C CA . ARG A 1 185 ? 29.933 14.230 12.836 1.00 91.00 185 ARG A CA 1
ATOM 1496 C C . ARG A 1 185 ? 30.582 14.809 14.089 1.00 91.00 185 ARG A C 1
ATOM 1498 O O . ARG A 1 185 ? 31.617 14.310 14.531 1.00 91.00 185 ARG A O 1
ATOM 1505 N N . GLU A 1 186 ? 29.952 15.812 14.690 1.00 93.94 186 GLU A N 1
ATOM 1506 C CA . GLU A 1 186 ? 30.374 16.377 15.968 1.00 93.94 186 GLU A CA 1
ATOM 1507 C C . GLU A 1 186 ? 30.405 15.298 17.062 1.00 93.94 186 GLU A C 1
ATOM 1509 O O . GLU A 1 186 ? 31.423 15.129 17.728 1.00 93.94 186 GLU A O 1
ATOM 1514 N N . ILE A 1 187 ? 29.345 14.496 17.195 1.00 93.94 187 ILE A N 1
ATOM 1515 C CA . ILE A 1 187 ? 29.276 13.434 18.203 1.00 93.94 187 ILE A CA 1
ATOM 1516 C C . ILE A 1 187 ? 30.352 12.368 17.962 1.00 93.94 187 ILE A C 1
ATOM 1518 O O . ILE A 1 187 ? 31.051 11.969 18.895 1.00 93.94 187 ILE A O 1
ATOM 1522 N N . ALA A 1 188 ? 30.494 11.913 16.712 1.00 92.12 188 ALA A N 1
ATOM 1523 C CA . ALA A 1 188 ? 31.446 10.873 16.332 1.00 92.12 188 ALA A CA 1
ATOM 1524 C C . ALA A 1 188 ? 32.908 11.289 16.566 1.00 92.12 188 ALA A C 1
ATOM 1526 O O . ALA A 1 188 ? 33.728 10.447 16.928 1.00 92.12 188 ALA A O 1
ATOM 1527 N N . SER A 1 189 ? 33.226 12.576 16.385 1.00 93.19 189 SER A N 1
ATOM 1528 C CA . SER A 1 189 ? 34.580 13.122 16.561 1.00 93.19 189 SER A CA 1
ATOM 1529 C C . SER A 1 189 ? 34.894 13.554 17.995 1.00 93.19 189 SER A C 1
ATOM 1531 O O . SER A 1 189 ? 36.015 13.341 18.452 1.00 93.19 189 SER A O 1
ATOM 1533 N N . ARG A 1 190 ? 33.932 14.138 18.724 1.00 94.25 190 ARG A N 1
ATOM 1534 C CA . ARG A 1 190 ? 34.147 14.650 20.089 1.00 94.25 190 ARG A CA 1
ATOM 1535 C C . ARG A 1 190 ? 34.072 13.562 21.156 1.00 94.25 190 ARG A C 1
ATOM 1537 O O . ARG A 1 190 ? 34.880 13.571 22.075 1.00 94.25 190 ARG A O 1
ATOM 1544 N N . PHE A 1 191 ? 33.140 12.616 21.038 1.00 92.25 191 PHE A N 1
ATOM 1545 C CA . PHE A 1 191 ? 32.868 11.616 22.083 1.00 92.25 191 PHE A CA 1
ATOM 1546 C C . PHE A 1 191 ? 33.368 10.222 21.690 1.00 92.25 191 PHE A C 1
ATOM 1548 O O . PHE A 1 191 ? 32.662 9.222 21.859 1.00 92.25 191 PHE A O 1
ATOM 1555 N N . THR A 1 192 ? 34.568 10.145 21.111 1.00 90.44 192 THR A N 1
ATOM 1556 C CA . THR A 1 192 ? 35.155 8.889 20.614 1.00 90.44 192 THR A CA 1
ATOM 1557 C C . THR A 1 192 ? 35.186 7.799 21.692 1.00 90.44 192 THR A C 1
ATOM 1559 O O . THR A 1 192 ? 35.361 8.062 22.878 1.00 90.44 192 THR A O 1
ATOM 1562 N N . GLY A 1 193 ? 34.942 6.547 21.292 1.00 83.75 193 GLY A N 1
ATOM 1563 C CA . GLY A 1 193 ? 34.878 5.406 22.217 1.00 83.75 193 GLY A CA 1
ATOM 1564 C C . GLY A 1 193 ? 33.571 5.275 23.014 1.00 83.75 193 GLY A C 1
ATOM 1565 O O . GLY A 1 193 ? 33.348 4.236 23.633 1.00 83.75 193 GLY A O 1
ATOM 1566 N N . THR A 1 194 ? 32.671 6.264 22.962 1.00 88.44 194 THR A N 1
ATOM 1567 C CA . THR A 1 194 ? 31.345 6.166 23.596 1.00 88.44 194 THR A CA 1
ATOM 1568 C C . THR A 1 194 ? 30.338 5.413 22.722 1.00 88.44 194 THR A C 1
ATOM 1570 O O . THR A 1 194 ? 30.457 5.337 21.494 1.00 88.44 194 THR A O 1
ATOM 1573 N N . GLU A 1 195 ? 29.272 4.890 23.340 1.00 89.25 195 GLU A N 1
ATOM 1574 C CA . GLU A 1 195 ? 28.171 4.291 22.579 1.00 89.25 195 GLU A CA 1
ATOM 1575 C C . GLU A 1 195 ? 27.445 5.304 21.676 1.00 89.25 195 GLU A C 1
ATOM 1577 O O . GLU A 1 195 ? 26.888 4.914 20.649 1.00 89.25 195 GLU A O 1
ATOM 1582 N N . PHE A 1 196 ? 27.462 6.591 22.040 1.00 91.12 196 PHE A N 1
ATOM 1583 C CA . PHE A 1 196 ? 26.834 7.669 21.281 1.00 91.12 196 PHE A CA 1
ATOM 1584 C C . PHE A 1 196 ? 27.620 7.973 20.007 1.00 91.12 196 PHE A C 1
ATOM 1586 O O . PHE A 1 196 ? 27.010 8.066 18.945 1.00 91.12 196 PHE A O 1
ATOM 1593 N N . ALA A 1 197 ? 28.956 8.017 20.078 1.00 88.94 197 ALA A N 1
ATOM 1594 C CA . ALA A 1 197 ? 29.805 8.126 18.892 1.00 88.94 197 ALA A CA 1
ATOM 1595 C C . ALA A 1 197 ? 29.647 6.924 17.956 1.00 88.94 197 ALA A C 1
ATOM 1597 O O . ALA A 1 197 ? 29.543 7.115 16.748 1.00 88.94 197 ALA A O 1
ATOM 1598 N N . ARG A 1 198 ? 29.533 5.697 18.492 1.00 91.25 198 ARG A N 1
ATOM 1599 C CA . ARG A 1 198 ? 29.245 4.511 17.666 1.00 91.25 198 ARG A CA 1
ATOM 1600 C C . ARG A 1 198 ? 27.892 4.625 16.956 1.00 91.25 198 ARG A C 1
ATOM 1602 O O . ARG A 1 198 ? 27.831 4.408 15.753 1.00 91.25 198 ARG A O 1
ATOM 1609 N N . LYS A 1 199 ? 26.823 4.996 17.672 1.00 89.56 199 LYS A N 1
ATOM 1610 C CA . LYS A 1 199 ? 25.487 5.212 17.077 1.00 89.56 199 LYS A CA 1
ATOM 1611 C C . LYS A 1 199 ? 25.504 6.333 16.032 1.00 89.56 199 LYS A C 1
ATOM 1613 O O . LYS A 1 199 ? 24.846 6.218 15.004 1.00 89.56 199 LYS A O 1
ATOM 1618 N N . ALA A 1 200 ? 26.247 7.409 16.288 1.00 88.69 200 ALA A N 1
ATOM 1619 C CA . ALA A 1 200 ? 26.371 8.517 15.352 1.00 88.69 200 ALA A CA 1
ATOM 1620 C C . ALA A 1 200 ? 27.121 8.110 14.077 1.00 88.69 200 ALA A C 1
ATOM 1622 O O . ALA A 1 200 ? 26.658 8.419 12.982 1.00 88.69 200 ALA A O 1
ATOM 1623 N N . ALA A 1 201 ? 28.216 7.357 14.211 1.00 86.75 201 ALA A N 1
ATOM 1624 C CA . ALA A 1 201 ? 28.936 6.778 13.082 1.00 86.75 201 ALA A CA 1
ATOM 1625 C C . ALA A 1 201 ? 28.043 5.817 12.280 1.00 86.75 201 ALA A C 1
ATOM 1627 O O . ALA A 1 201 ? 27.959 5.947 11.066 1.00 86.75 201 ALA A O 1
ATOM 1628 N N . GLU A 1 202 ? 27.289 4.934 12.945 1.00 87.56 202 GLU A N 1
ATOM 1629 C CA . GLU A 1 202 ? 26.333 4.028 12.287 1.00 87.56 202 GLU A CA 1
ATOM 1630 C C . GLU A 1 202 ? 25.289 4.770 11.444 1.00 87.56 202 GLU A C 1
ATOM 1632 O O . GLU A 1 202 ? 24.933 4.292 10.375 1.00 87.56 202 GLU A O 1
ATOM 1637 N N . LEU A 1 203 ? 24.809 5.936 11.889 1.00 84.75 203 LEU A N 1
ATOM 1638 C CA . LEU A 1 203 ? 23.866 6.763 11.125 1.00 84.75 203 LEU A CA 1
ATOM 1639 C C . LEU A 1 203 ? 24.522 7.534 9.970 1.00 84.75 203 LEU A C 1
ATOM 1641 O O . LEU A 1 203 ? 23.821 7.987 9.070 1.00 84.75 203 LEU A O 1
ATOM 1645 N N . LEU A 1 204 ? 25.841 7.716 9.992 1.00 80.75 204 LEU A N 1
ATOM 1646 C CA . LEU A 1 204 ? 26.588 8.331 8.893 1.00 80.75 204 LEU A CA 1
ATOM 1647 C C . LEU A 1 204 ? 26.972 7.307 7.816 1.00 80.75 204 LEU A C 1
ATOM 1649 O O . LEU A 1 204 ? 27.213 7.699 6.669 1.00 80.75 204 LEU A O 1
ATOM 1653 N N . GLU A 1 205 ? 26.989 6.020 8.171 1.00 80.19 205 GLU A N 1
ATOM 1654 C CA . GLU A 1 205 ? 27.299 4.935 7.250 1.00 80.19 205 GLU A CA 1
ATOM 1655 C C . GLU A 1 205 ? 26.188 4.709 6.206 1.00 80.19 205 GLU A C 1
ATOM 1657 O O . GLU A 1 205 ? 24.989 4.813 6.489 1.00 80.19 205 GLU A O 1
ATOM 1662 N N . PRO A 1 206 ? 26.561 4.332 4.977 1.00 73.94 206 PRO A N 1
ATOM 1663 C CA . PRO A 1 206 ? 25.608 3.871 3.982 1.00 73.94 206 PRO A CA 1
ATOM 1664 C C . PRO A 1 206 ? 24.860 2.604 4.412 1.00 73.94 206 PRO A C 1
ATOM 1666 O O . PRO A 1 206 ? 25.382 1.746 5.120 1.00 73.94 206 PRO A O 1
ATOM 1669 N N . GLY A 1 207 ? 23.620 2.471 3.952 1.00 76.75 207 GLY A N 1
ATOM 1670 C CA . GLY A 1 207 ? 22.680 1.428 4.357 1.00 76.75 207 GLY A CA 1
ATOM 1671 C C . GLY A 1 207 ? 21.963 1.722 5.678 1.00 76.75 207 GLY A C 1
ATOM 1672 O O . GLY A 1 207 ? 21.089 0.951 6.074 1.00 76.75 207 GLY A O 1
ATOM 1673 N N . ALA A 1 208 ? 22.288 2.825 6.360 1.00 84.81 208 ALA A N 1
ATOM 1674 C CA . ALA A 1 208 ? 21.611 3.226 7.585 1.00 84.81 208 ALA A CA 1
ATOM 1675 C C . ALA A 1 208 ? 20.179 3.720 7.326 1.00 84.81 208 ALA A C 1
ATOM 1677 O O . ALA A 1 208 ? 19.914 4.458 6.372 1.00 84.81 208 ALA A O 1
ATOM 1678 N N . ALA A 1 209 ? 19.262 3.360 8.230 1.00 91.44 209 ALA A N 1
ATOM 1679 C CA . ALA A 1 209 ? 17.949 3.990 8.338 1.00 91.44 209 ALA A CA 1
ATOM 1680 C C . ALA A 1 209 ? 18.109 5.350 9.033 1.00 91.44 209 ALA A C 1
ATOM 1682 O O . ALA A 1 209 ? 18.145 5.429 10.261 1.00 91.44 209 ALA A O 1
ATOM 1683 N N . LEU A 1 210 ? 18.214 6.416 8.242 1.00 90.06 210 LEU A N 1
ATOM 1684 C CA . LEU A 1 210 ? 18.423 7.779 8.730 1.00 90.06 210 LEU A CA 1
ATOM 1685 C C . LEU A 1 210 ? 17.194 8.310 9.466 1.00 90.06 210 LEU A C 1
ATOM 1687 O O . LEU A 1 210 ? 17.304 8.955 10.500 1.00 90.06 210 LEU A O 1
ATOM 1691 N N . ALA A 1 211 ? 16.006 8.043 8.934 1.00 91.94 211 ALA A N 1
ATOM 1692 C CA . ALA A 1 211 ? 14.754 8.417 9.571 1.00 91.94 211 ALA A CA 1
ATOM 1693 C C . ALA A 1 211 ? 13.677 7.400 9.219 1.00 91.94 211 ALA A C 1
ATOM 1695 O O . ALA A 1 211 ? 13.583 6.945 8.082 1.00 91.94 211 ALA A O 1
ATOM 1696 N N . VAL A 1 212 ? 12.844 7.086 10.202 1.00 95.31 212 VAL A N 1
ATOM 1697 C CA . VAL A 1 212 ? 11.602 6.336 10.025 1.00 95.31 212 VAL A CA 1
ATOM 1698 C C . VAL A 1 212 ? 10.490 7.298 10.400 1.00 95.31 212 VAL A C 1
ATOM 1700 O O . VAL A 1 212 ? 10.430 7.717 11.558 1.00 95.31 212 VAL A O 1
ATOM 1703 N N . LYS A 1 213 ? 9.665 7.690 9.428 1.00 95.62 213 LYS A N 1
ATOM 1704 C CA . LYS A 1 213 ? 8.618 8.697 9.618 1.00 95.62 213 LYS A CA 1
ATOM 1705 C C . LYS A 1 213 ? 7.245 8.097 9.378 1.00 95.62 213 LYS A C 1
ATOM 1707 O O . LYS A 1 213 ? 7.029 7.354 8.422 1.00 95.62 213 LYS A O 1
ATOM 1712 N N . GLN A 1 214 ? 6.307 8.494 10.221 1.00 95.38 214 GLN A N 1
ATOM 1713 C CA . GLN A 1 214 ? 4.883 8.315 9.986 1.00 95.38 214 GLN A CA 1
ATOM 1714 C C . GLN A 1 214 ? 4.404 9.493 9.138 1.00 95.38 214 GLN A C 1
ATOM 1716 O O . GLN A 1 214 ? 4.420 10.629 9.606 1.00 95.38 214 GLN A O 1
ATOM 1721 N N . VAL A 1 215 ? 4.048 9.241 7.880 1.00 95.00 215 VAL A N 1
ATOM 1722 C CA . VAL A 1 215 ? 3.697 10.302 6.922 1.00 95.00 215 VAL A CA 1
ATOM 1723 C C . VAL A 1 215 ? 2.202 10.597 6.969 1.00 95.00 215 VAL A C 1
ATOM 1725 O O . VAL A 1 215 ? 1.800 11.753 7.027 1.00 95.00 215 VAL A O 1
ATOM 1728 N N . GLU A 1 216 ? 1.374 9.553 6.991 1.00 95.69 216 GLU A N 1
ATOM 1729 C CA . GLU A 1 216 ? -0.065 9.681 7.206 1.00 95.69 216 GLU A CA 1
ATOM 1730 C C . GLU A 1 216 ? -0.605 8.439 7.918 1.00 95.69 216 GLU A C 1
ATOM 1732 O O . GLU A 1 216 ? -0.562 7.344 7.362 1.00 95.69 216 GLU A O 1
ATOM 1737 N N . ILE A 1 217 ? -1.120 8.599 9.141 1.00 95.38 217 ILE A N 1
ATOM 1738 C CA . ILE A 1 217 ? -1.631 7.494 9.963 1.00 95.38 217 ILE A CA 1
ATOM 1739 C C . ILE A 1 217 ? -3.126 7.683 10.184 1.00 95.38 217 ILE A C 1
ATOM 1741 O O . ILE A 1 217 ? -3.553 8.581 10.906 1.00 95.38 217 ILE A O 1
ATOM 1745 N N . ASN A 1 218 ? -3.921 6.812 9.569 1.00 93.62 218 ASN A N 1
ATOM 1746 C CA . ASN A 1 218 ? -5.380 6.857 9.621 1.00 93.62 218 ASN A CA 1
ATOM 1747 C C . ASN A 1 218 ? -5.973 5.889 10.654 1.00 93.62 218 ASN A C 1
ATOM 1749 O O . ASN A 1 218 ? -7.189 5.867 10.855 1.00 93.62 218 ASN A O 1
ATOM 1753 N N . GLY A 1 219 ? -5.146 5.061 11.295 1.00 92.25 219 GLY A N 1
ATOM 1754 C CA . GLY A 1 219 ? -5.575 4.127 12.330 1.00 92.25 219 GLY A CA 1
ATOM 1755 C C . GLY A 1 219 ? -4.495 3.111 12.707 1.00 92.25 219 GLY A C 1
ATOM 1756 O O . GLY A 1 219 ? -3.375 3.170 12.200 1.00 92.25 219 GLY A O 1
ATOM 1757 N N . PRO A 1 220 ? -4.809 2.161 13.600 1.00 92.19 220 PRO A N 1
ATOM 1758 C CA . PRO A 1 220 ? -3.872 1.112 13.985 1.00 92.19 220 PRO A CA 1
ATOM 1759 C C . PRO A 1 220 ? -3.580 0.161 12.814 1.00 92.19 220 PRO A C 1
ATOM 1761 O O . PRO A 1 220 ? -4.501 -0.269 12.121 1.00 92.19 220 PRO A O 1
ATOM 1764 N N . SER A 1 221 ? -2.316 -0.244 12.665 1.00 93.00 221 SER A N 1
ATOM 1765 C CA . SER A 1 221 ? -1.843 -1.218 11.663 1.00 93.00 221 SER A CA 1
ATOM 1766 C C . SER A 1 221 ? -2.644 -2.521 11.622 1.00 93.00 221 SER A C 1
ATOM 1768 O O . SER A 1 221 ? -2.857 -3.095 10.566 1.00 93.00 221 SER A O 1
ATOM 1770 N N . GLY A 1 222 ? -3.183 -2.974 12.760 1.00 93.25 222 GLY A N 1
ATOM 1771 C CA . GLY A 1 222 ? -4.024 -4.177 12.807 1.00 93.25 222 GLY A CA 1
ATOM 1772 C C . GLY A 1 222 ? -5.338 -4.082 12.015 1.00 93.25 222 GLY A C 1
ATOM 1773 O O . GLY A 1 222 ? -6.010 -5.099 11.852 1.00 93.25 222 GLY A O 1
ATOM 1774 N N . ASN A 1 223 ? -5.726 -2.886 11.557 1.00 94.75 223 ASN A N 1
ATOM 1775 C CA . ASN A 1 223 ? -6.890 -2.667 10.700 1.00 94.75 223 ASN A CA 1
ATOM 1776 C C . ASN A 1 223 ? -6.640 -1.593 9.625 1.00 94.75 223 ASN A C 1
ATOM 1778 O O . ASN A 1 223 ? -7.557 -0.871 9.231 1.00 94.75 223 ASN A O 1
ATOM 1782 N N . ARG A 1 224 ? -5.392 -1.433 9.186 1.00 95.38 224 ARG A N 1
ATOM 1783 C CA . ARG A 1 224 ? -4.992 -0.535 8.098 1.00 95.38 224 ARG A CA 1
ATOM 1784 C C . ARG A 1 224 ? -4.037 -1.278 7.187 1.00 95.38 224 ARG A C 1
ATOM 1786 O O . ARG A 1 224 ? -3.392 -2.221 7.614 1.00 95.38 224 ARG A O 1
ATOM 1793 N N . ILE A 1 225 ? -3.953 -0.836 5.943 1.00 98.00 225 ILE A N 1
ATOM 1794 C CA . ILE A 1 225 ? -2.919 -1.305 5.025 1.00 98.00 225 ILE A CA 1
ATOM 1795 C C . ILE A 1 225 ? -1.699 -0.415 5.224 1.00 98.00 225 ILE A C 1
ATOM 1797 O O . ILE A 1 225 ? -1.755 0.773 4.902 1.00 98.00 225 ILE A O 1
ATOM 1801 N N . ASP A 1 226 ? -0.611 -0.963 5.752 1.00 98.25 226 ASP A N 1
ATOM 1802 C CA . ASP A 1 226 ? 0.627 -0.211 5.950 1.00 98.25 226 ASP A CA 1
ATOM 1803 C C . ASP A 1 226 ? 1.454 -0.193 4.655 1.00 98.25 226 ASP A C 1
ATOM 1805 O O . ASP A 1 226 ? 2.014 -1.206 4.221 1.00 98.25 226 ASP A O 1
ATOM 1809 N N . VAL A 1 227 ? 1.536 0.981 4.029 1.00 98.75 227 VAL A N 1
ATOM 1810 C CA . VAL A 1 227 ? 2.376 1.247 2.857 1.00 98.75 227 VAL A CA 1
ATOM 1811 C C . VAL A 1 227 ? 3.647 1.952 3.310 1.00 98.75 227 VAL A C 1
ATOM 1813 O O . VAL A 1 227 ? 3.585 2.990 3.969 1.00 98.75 227 VAL A O 1
ATOM 1816 N N . VAL A 1 228 ? 4.808 1.410 2.948 1.00 98.81 228 VAL A N 1
ATOM 1817 C CA . VAL A 1 228 ? 6.105 1.972 3.349 1.00 98.81 228 VAL A CA 1
ATOM 1818 C C . VAL A 1 228 ? 6.878 2.450 2.132 1.00 98.81 228 VAL A C 1
ATOM 1820 O O . VAL A 1 228 ? 7.233 1.647 1.272 1.00 98.81 228 VAL A O 1
ATOM 1823 N N . PHE A 1 229 ? 7.178 3.744 2.076 1.00 98.75 229 PHE A N 1
ATOM 1824 C CA . PHE A 1 229 ? 8.126 4.297 1.117 1.00 98.75 229 PHE A CA 1
ATOM 1825 C C . PHE A 1 229 ? 9.562 4.051 1.582 1.00 98.75 229 PHE A C 1
ATOM 1827 O O . PHE A 1 229 ? 9.883 4.270 2.747 1.00 98.75 229 PHE A O 1
ATOM 1834 N N . VAL A 1 230 ? 10.442 3.621 0.684 1.00 98.38 230 VAL A N 1
ATOM 1835 C CA . VAL A 1 230 ? 11.854 3.358 0.989 1.00 98.38 230 VAL A CA 1
ATOM 1836 C C . VAL A 1 230 ? 12.728 4.052 -0.042 1.00 98.38 230 VAL A C 1
ATOM 1838 O O . VAL A 1 230 ? 12.480 3.935 -1.243 1.00 98.38 230 VAL A O 1
ATOM 1841 N N . ALA A 1 231 ? 13.736 4.773 0.439 1.00 96.75 231 ALA A N 1
ATOM 1842 C CA . ALA A 1 231 ? 14.702 5.450 -0.412 1.00 96.75 231 ALA A CA 1
ATOM 1843 C C . ALA A 1 231 ? 15.694 4.450 -1.021 1.00 96.75 231 ALA A C 1
ATOM 1845 O O . ALA A 1 231 ? 16.242 3.607 -0.312 1.00 96.75 231 ALA A O 1
ATOM 1846 N N . GLU A 1 232 ? 15.963 4.586 -2.317 1.00 94.75 232 GLU A N 1
ATOM 1847 C CA . GLU A 1 232 ? 17.023 3.875 -3.026 1.00 94.75 232 GLU A CA 1
ATOM 1848 C C . GLU A 1 232 ? 17.756 4.825 -3.982 1.00 94.75 232 GLU A C 1
ATOM 1850 O O . GLU A 1 232 ? 17.136 5.593 -4.718 1.00 94.75 232 GLU A O 1
ATOM 1855 N N . GLY A 1 233 ? 19.090 4.816 -3.951 1.00 90.19 233 GLY A N 1
ATOM 1856 C CA . GLY A 1 233 ? 19.899 5.764 -4.726 1.00 90.19 233 GLY A CA 1
ATOM 1857 C C . GLY A 1 233 ? 19.838 7.210 -4.211 1.00 90.19 233 GLY A C 1
ATOM 1858 O O . GLY A 1 233 ? 20.189 8.139 -4.929 1.00 90.19 233 GLY A O 1
ATOM 1859 N N . TYR A 1 234 ? 19.397 7.438 -2.974 1.00 89.00 234 TYR A N 1
ATOM 1860 C CA . TYR A 1 234 ? 19.498 8.745 -2.317 1.00 89.00 234 TYR A CA 1
ATOM 1861 C C . TYR A 1 234 ? 20.687 8.720 -1.369 1.00 89.00 234 TYR A C 1
ATOM 1863 O O . TYR A 1 234 ? 20.736 7.890 -0.458 1.00 89.00 234 TYR A O 1
ATOM 1871 N N . THR A 1 235 ? 21.665 9.595 -1.581 1.00 82.25 235 THR A N 1
ATOM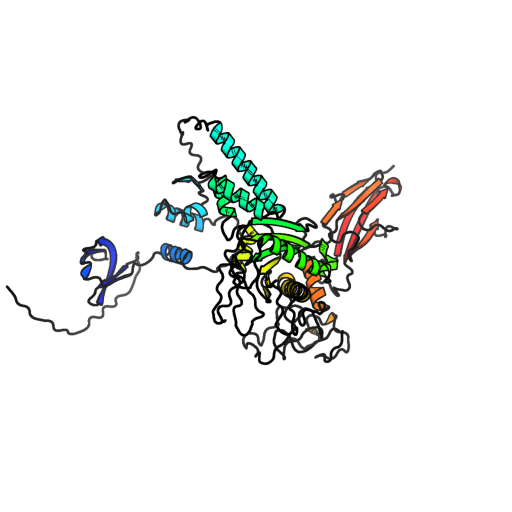 1872 C CA . THR A 1 235 ? 22.869 9.616 -0.746 1.00 82.25 235 THR A CA 1
ATOM 1873 C C . THR A 1 235 ? 22.582 10.174 0.642 1.00 82.25 235 THR A C 1
ATOM 1875 O O . THR A 1 235 ? 21.479 10.633 0.960 1.00 82.25 235 THR A O 1
ATOM 1878 N N . ASN A 1 236 ? 23.556 10.017 1.528 1.00 70.38 236 ASN A N 1
ATOM 1879 C CA . ASN A 1 236 ? 23.458 10.422 2.920 1.00 70.38 236 ASN A CA 1
ATOM 1880 C C . ASN A 1 236 ? 23.555 11.952 3.096 1.00 70.38 236 ASN A C 1
ATOM 1882 O O . ASN A 1 236 ? 23.444 12.763 2.179 1.00 70.38 236 ASN A O 1
ATOM 1886 N N . ILE A 1 237 ? 23.748 12.338 4.349 1.00 64.12 237 ILE A N 1
ATOM 1887 C CA . ILE A 1 237 ? 23.777 13.709 4.827 1.00 64.12 237 ILE A CA 1
ATOM 1888 C C . ILE A 1 237 ? 25.184 14.302 4.658 1.00 64.12 237 ILE A C 1
ATOM 1890 O O . ILE A 1 237 ? 25.928 14.491 5.632 1.00 64.12 237 ILE A O 1
ATOM 1894 N N . HIS A 1 238 ? 25.588 14.565 3.421 1.00 56.41 238 HIS A N 1
ATOM 1895 C CA . HIS A 1 238 ? 26.880 15.188 3.132 1.00 56.41 238 HIS A CA 1
ATOM 1896 C C . HIS A 1 238 ? 26.743 16.654 2.703 1.00 56.41 238 HIS A C 1
ATOM 1898 O O . HIS A 1 238 ? 25.800 17.039 2.024 1.00 56.41 238 HIS A O 1
ATOM 1904 N N . GLU A 1 239 ? 27.694 17.478 3.158 1.00 49.34 239 GLU A N 1
ATOM 1905 C CA . GLU A 1 239 ? 27.716 18.939 2.973 1.00 49.34 239 GLU A CA 1
ATOM 1906 C C . GLU A 1 239 ? 28.303 19.396 1.634 1.00 49.34 239 GLU A C 1
ATOM 1908 O O . GLU A 1 239 ? 28.084 20.539 1.238 1.00 49.34 239 GLU A O 1
ATOM 1913 N N . ASN A 1 240 ? 29.001 18.524 0.907 1.00 51.75 240 ASN A N 1
ATOM 1914 C CA . ASN A 1 240 ? 29.688 18.917 -0.317 1.00 51.75 240 ASN A CA 1
ATOM 1915 C C . ASN A 1 240 ? 28.958 18.341 -1.525 1.00 51.75 240 ASN A C 1
ATOM 1917 O O . ASN A 1 240 ? 29.159 17.183 -1.890 1.00 51.75 240 ASN A O 1
ATOM 1921 N N . GLY A 1 241 ? 28.097 19.186 -2.102 1.00 50.62 241 GLY A N 1
ATOM 1922 C CA . GLY A 1 241 ? 27.347 18.959 -3.334 1.00 50.62 241 GLY A CA 1
ATOM 1923 C C . GLY A 1 241 ? 28.257 18.625 -4.512 1.00 50.62 241 GLY A C 1
ATOM 1924 O O . GLY A 1 241 ? 28.582 19.479 -5.329 1.00 50.62 241 GLY A O 1
ATOM 1925 N N . SER A 1 242 ? 28.654 17.363 -4.587 1.00 49.72 242 SER A N 1
ATOM 1926 C CA . SER A 1 242 ? 29.229 16.756 -5.773 1.00 49.72 242 SER A CA 1
ATOM 1927 C C . SER A 1 242 ? 28.116 16.012 -6.499 1.00 49.72 242 SER A C 1
ATOM 1929 O O . SER A 1 242 ? 27.289 15.344 -5.879 1.00 49.72 242 SER A O 1
ATOM 1931 N N . ASP A 1 243 ? 28.082 16.166 -7.818 1.00 49.28 243 ASP A N 1
ATOM 1932 C CA . ASP A 1 243 ? 27.277 15.343 -8.714 1.00 49.28 243 ASP A CA 1
ATOM 1933 C C . ASP A 1 243 ? 27.899 13.938 -8.739 1.00 49.28 243 ASP A C 1
ATOM 1935 O O . ASP A 1 243 ? 28.752 13.609 -9.567 1.00 49.28 243 ASP A O 1
ATOM 1939 N N . LEU A 1 244 ? 27.543 13.131 -7.736 1.00 49.22 244 LEU A N 1
ATOM 1940 C CA . LEU A 1 244 ? 28.112 11.799 -7.495 1.00 49.22 244 LEU A CA 1
ATOM 1941 C C . LEU A 1 244 ? 27.763 10.795 -8.607 1.00 49.22 244 LEU A C 1
ATOM 1943 O O . LEU A 1 244 ? 28.269 9.670 -8.617 1.00 49.22 244 LEU A O 1
ATOM 1947 N N . ASN A 1 245 ? 26.892 11.185 -9.535 1.00 46.28 245 ASN A N 1
ATOM 1948 C CA . ASN A 1 245 ? 26.377 10.391 -10.634 1.00 46.28 245 ASN A CA 1
ATOM 1949 C C . ASN A 1 245 ? 26.682 10.961 -12.024 1.00 46.28 245 ASN A C 1
ATOM 1951 O O . ASN A 1 245 ? 26.336 10.281 -12.998 1.00 46.28 245 ASN A O 1
ATOM 1955 N N . ALA A 1 246 ? 27.355 12.109 -12.113 1.00 45.00 246 ALA A N 1
ATOM 1956 C CA . ALA A 1 246 ? 27.652 12.825 -13.351 1.00 45.00 246 ALA A CA 1
ATOM 1957 C C . ALA A 1 246 ? 26.415 13.019 -14.256 1.00 45.00 246 ALA A C 1
ATOM 1959 O O . ALA A 1 246 ? 26.532 12.954 -15.481 1.00 45.00 246 ALA A O 1
ATOM 1960 N N . ASP A 1 247 ? 25.221 13.174 -13.670 1.00 47.53 247 ASP A N 1
ATOM 1961 C CA . ASP A 1 247 ? 23.971 13.380 -14.419 1.00 47.53 247 ASP A CA 1
ATOM 1962 C C . ASP A 1 247 ? 23.561 14.857 -14.527 1.00 47.53 247 ASP A C 1
ATOM 1964 O O . ASP A 1 247 ? 22.528 15.177 -15.117 1.00 47.53 247 ASP A O 1
ATOM 1968 N N . GLY A 1 248 ? 24.389 15.756 -13.997 1.00 41.16 248 GLY A N 1
ATOM 1969 C CA . GLY A 1 248 ? 24.177 17.194 -13.963 1.00 41.16 248 GLY A CA 1
ATOM 1970 C C . GLY A 1 248 ? 23.339 17.676 -12.776 1.00 41.16 248 GLY A C 1
ATOM 1971 O O . GLY A 1 248 ? 23.070 18.877 -12.700 1.00 41.16 248 GLY A O 1
ATOM 1972 N N . ILE A 1 249 ? 22.917 16.800 -11.851 1.00 44.22 249 ILE A N 1
ATOM 1973 C CA . ILE A 1 249 ? 22.050 17.160 -10.721 1.00 44.22 249 ILE A CA 1
ATOM 1974 C C . ILE A 1 249 ? 22.837 17.128 -9.407 1.00 44.22 249 ILE A C 1
ATOM 1976 O O . ILE A 1 249 ? 22.996 16.105 -8.749 1.00 44.22 249 ILE A O 1
ATOM 1980 N N . ILE A 1 250 ? 23.272 18.307 -8.960 1.00 46.59 250 ILE A N 1
ATOM 1981 C CA . ILE A 1 250 ? 23.834 18.496 -7.619 1.00 46.59 250 ILE A CA 1
ATOM 1982 C C . ILE A 1 250 ? 22.677 18.665 -6.629 1.00 46.59 250 ILE A C 1
ATOM 1984 O O . ILE A 1 250 ? 22.146 19.766 -6.469 1.00 46.59 250 ILE A O 1
ATOM 1988 N N . SER A 1 251 ? 22.285 17.603 -5.927 1.00 50.69 251 SER A N 1
ATOM 1989 C CA . SER A 1 251 ? 21.442 17.768 -4.741 1.00 50.69 251 SER A CA 1
ATOM 1990 C C . SER A 1 251 ? 22.321 17.963 -3.517 1.00 50.69 251 SER A C 1
ATOM 1992 O O . SER A 1 251 ? 23.039 17.068 -3.079 1.00 50.69 251 SER A O 1
ATOM 1994 N N . SER A 1 252 ? 22.238 19.140 -2.909 1.00 53.31 252 SER A N 1
ATOM 1995 C CA . SER A 1 252 ? 22.869 19.415 -1.616 1.00 53.31 252 SER A CA 1
ATOM 1996 C C . SER A 1 252 ? 22.161 18.713 -0.443 1.00 53.31 252 SER A C 1
ATOM 1998 O O . SER A 1 252 ? 22.608 18.839 0.698 1.00 53.31 252 SER A O 1
ATOM 2000 N N . ASN A 1 253 ? 21.047 18.001 -0.697 1.00 74.19 253 ASN A N 1
ATOM 2001 C CA . ASN A 1 253 ? 20.279 17.258 0.304 1.00 74.19 253 ASN A CA 1
ATOM 2002 C C . ASN A 1 253 ? 19.356 16.187 -0.334 1.00 74.19 253 ASN A C 1
ATOM 2004 O O . ASN A 1 253 ? 18.136 16.360 -0.407 1.00 74.19 253 ASN A O 1
ATOM 2008 N N . GLU A 1 254 ? 19.924 15.060 -0.778 1.00 82.00 254 GLU A N 1
ATOM 2009 C CA . GLU A 1 254 ? 19.180 13.943 -1.396 1.00 82.00 254 GLU A CA 1
ATOM 2010 C C . GLU A 1 254 ? 18.052 13.386 -0.514 1.00 82.00 254 GLU A C 1
ATOM 2012 O O . GLU A 1 254 ? 16.983 13.018 -0.997 1.00 82.00 254 GLU A O 1
ATOM 2017 N N . GLN A 1 255 ? 18.224 13.392 0.805 1.00 88.25 255 GLN A N 1
ATOM 2018 C CA . GLN A 1 255 ? 17.182 12.910 1.713 1.00 88.25 255 GLN A CA 1
ATOM 2019 C C . GLN A 1 255 ? 15.966 13.846 1.762 1.00 88.25 255 GLN A C 1
ATOM 2021 O O . GLN A 1 255 ? 14.835 13.373 1.847 1.00 88.25 255 GLN A O 1
ATOM 2026 N N . ALA A 1 256 ? 16.162 15.162 1.622 1.00 87.88 256 ALA A N 1
ATOM 2027 C CA . ALA A 1 256 ? 15.046 16.095 1.454 1.00 87.88 256 ALA A CA 1
ATOM 2028 C C . ALA A 1 256 ? 14.371 15.958 0.079 1.00 87.88 256 ALA A C 1
ATOM 2030 O O . ALA A 1 256 ? 13.160 16.172 -0.031 1.00 87.88 256 ALA A O 1
ATOM 2031 N N . LYS A 1 257 ? 15.123 15.572 -0.963 1.00 86.88 257 LYS A N 1
ATOM 2032 C CA . LYS A 1 257 ? 14.542 15.213 -2.264 1.00 86.88 257 LYS A CA 1
ATOM 2033 C C . LYS A 1 257 ? 13.623 14.000 -2.123 1.00 86.88 257 LYS A C 1
ATOM 2035 O O . LYS A 1 257 ? 12.479 14.081 -2.560 1.00 86.88 257 LYS A O 1
ATOM 2040 N N . PHE A 1 258 ? 14.063 12.938 -1.445 1.00 93.19 258 PHE A N 1
ATOM 2041 C CA . PHE A 1 258 ? 13.218 11.771 -1.167 1.00 93.19 258 PHE A CA 1
ATOM 2042 C C . PHE A 1 258 ? 11.925 12.148 -0.426 1.00 93.19 258 PHE A C 1
ATOM 2044 O O . PHE A 1 258 ? 10.846 11.729 -0.836 1.00 93.19 258 PHE A O 1
ATOM 2051 N N . ASP A 1 259 ? 11.995 13.014 0.593 1.00 93.88 259 ASP A N 1
ATOM 2052 C CA . ASP A 1 259 ? 10.799 13.527 1.283 1.00 93.88 259 ASP A CA 1
ATOM 2053 C C . ASP A 1 259 ? 9.830 14.250 0.325 1.00 93.88 259 ASP A C 1
ATOM 2055 O O . ASP A 1 259 ? 8.609 14.214 0.497 1.00 93.88 259 ASP A O 1
ATOM 2059 N N . GLY A 1 260 ? 10.362 14.949 -0.681 1.00 92.31 260 GLY A N 1
ATOM 2060 C CA . GLY A 1 260 ? 9.579 15.538 -1.768 1.00 92.31 260 GLY A CA 1
ATOM 2061 C C . GLY A 1 260 ? 8.955 14.496 -2.682 1.00 92.31 260 GLY A C 1
ATOM 2062 O O . GLY A 1 260 ? 7.755 14.553 -2.945 1.00 92.31 260 GLY A O 1
ATOM 2063 N N . ASP A 1 261 ? 9.743 13.518 -3.105 1.00 93.38 261 ASP A N 1
ATOM 2064 C CA . ASP A 1 261 ? 9.316 12.447 -3.998 1.00 93.38 261 ASP A CA 1
ATOM 2065 C C . ASP A 1 261 ? 8.197 11.597 -3.364 1.00 93.38 261 ASP A C 1
ATOM 2067 O O . ASP A 1 261 ? 7.212 11.266 -4.027 1.00 93.38 261 ASP A O 1
ATOM 2071 N N . VAL A 1 262 ? 8.257 11.340 -2.053 1.00 97.12 262 VAL A N 1
ATOM 2072 C CA . VAL A 1 262 ? 7.168 10.686 -1.307 1.00 97.12 262 VAL A CA 1
ATOM 2073 C C . VAL A 1 262 ? 5.876 11.508 -1.360 1.00 97.12 262 VAL A C 1
ATOM 2075 O O . VAL A 1 262 ? 4.808 10.962 -1.654 1.00 97.12 262 VAL A O 1
ATOM 2078 N N . ARG A 1 263 ? 5.945 12.831 -1.147 1.00 95.75 263 ARG A N 1
ATOM 2079 C CA . ARG A 1 263 ? 4.769 13.722 -1.239 1.00 95.75 263 ARG A CA 1
ATOM 2080 C C . ARG A 1 263 ? 4.155 13.734 -2.640 1.00 95.75 263 ARG A C 1
ATOM 2082 O O . ARG A 1 263 ? 2.930 13.799 -2.778 1.00 95.75 263 ARG A O 1
ATOM 2089 N N . GLU A 1 264 ? 4.980 13.635 -3.676 1.00 93.31 264 GLU A N 1
ATOM 2090 C CA . GLU A 1 264 ? 4.523 13.544 -5.063 1.00 93.31 264 GLU A CA 1
ATOM 2091 C C . GLU A 1 264 ? 3.716 12.269 -5.322 1.00 93.31 264 GLU A C 1
ATOM 2093 O O . GLU A 1 264 ? 2.649 12.329 -5.943 1.00 93.31 264 GLU A O 1
ATOM 2098 N N . ILE A 1 265 ? 4.169 11.125 -4.801 1.00 95.69 265 ILE A N 1
ATOM 2099 C CA . ILE A 1 265 ? 3.423 9.870 -4.939 1.00 95.69 265 ILE A CA 1
ATOM 2100 C C . ILE A 1 265 ? 2.146 9.895 -4.099 1.00 95.69 265 ILE A C 1
ATOM 2102 O O . ILE A 1 265 ? 1.091 9.508 -4.596 1.00 95.69 265 ILE A O 1
ATOM 2106 N N . LEU A 1 266 ? 2.178 10.430 -2.878 1.00 96.81 266 LEU A N 1
ATOM 2107 C CA . LEU A 1 266 ? 0.968 10.594 -2.064 1.00 96.81 266 LEU A CA 1
ATOM 2108 C C . LEU A 1 266 ? -0.089 11.478 -2.739 1.00 96.81 266 LEU A C 1
ATOM 2110 O O . LEU A 1 266 ? -1.282 11.174 -2.674 1.00 96.81 266 LEU A O 1
ATOM 2114 N N . THR A 1 267 ? 0.341 12.514 -3.462 1.00 95.31 267 THR A N 1
ATOM 2115 C CA . THR A 1 267 ? -0.554 13.340 -4.288 1.00 95.31 267 THR A CA 1
ATOM 2116 C C . THR A 1 267 ? -1.229 12.512 -5.387 1.00 95.31 267 THR A C 1
ATOM 2118 O O . THR A 1 267 ? -2.403 12.726 -5.686 1.00 95.31 267 THR A O 1
ATOM 2121 N N . ALA A 1 268 ? -0.527 11.535 -5.972 1.00 94.44 268 ALA A N 1
ATOM 2122 C CA . ALA A 1 268 ? -1.116 10.615 -6.944 1.00 94.44 268 ALA A CA 1
ATOM 2123 C C . ALA A 1 268 ? -2.206 9.732 -6.316 1.00 94.44 268 ALA A C 1
ATOM 2125 O O . ALA A 1 268 ? -3.276 9.589 -6.901 1.00 94.44 268 ALA A O 1
ATOM 2126 N N . PHE A 1 269 ? -1.967 9.193 -5.114 1.00 96.00 269 PHE A N 1
ATOM 2127 C CA . PHE A 1 269 ? -2.965 8.401 -4.381 1.00 96.00 269 PHE A CA 1
ATOM 2128 C C . PHE A 1 269 ? -4.225 9.214 -4.070 1.00 96.00 269 PHE A C 1
ATOM 2130 O O . PHE A 1 269 ? -5.332 8.707 -4.222 1.00 96.00 269 PHE A O 1
ATOM 2137 N N . ALA A 1 270 ? -4.070 10.482 -3.679 1.00 93.69 270 ALA A N 1
ATOM 2138 C CA . ALA A 1 270 ? -5.196 11.367 -3.380 1.00 93.69 270 ALA A CA 1
ATOM 2139 C C . ALA A 1 270 ? -6.069 11.685 -4.610 1.00 93.69 270 ALA A C 1
ATOM 2141 O O . ALA A 1 270 ? -7.243 12.011 -4.454 1.00 93.69 270 ALA A O 1
ATOM 2142 N N . GLY A 1 271 ? -5.509 11.592 -5.820 1.00 92.19 271 GLY A N 1
ATOM 2143 C CA . GLY A 1 271 ? -6.211 11.873 -7.075 1.00 92.19 271 GLY A CA 1
ATOM 2144 C C . GLY A 1 271 ? -6.696 10.644 -7.845 1.00 92.19 271 GLY A C 1
ATOM 2145 O O . GLY A 1 271 ? -7.319 10.816 -8.891 1.00 92.19 271 GLY A O 1
ATOM 2146 N N . GLU A 1 272 ? -6.405 9.424 -7.382 1.00 93.75 272 GLU A N 1
ATOM 2147 C CA . GLU A 1 272 ? -6.706 8.199 -8.127 1.00 93.75 272 GLU A CA 1
ATOM 2148 C C . GLU A 1 272 ? -7.757 7.326 -7.429 1.00 93.75 272 GLU A C 1
ATOM 2150 O O . GLU A 1 272 ? -7.433 6.635 -6.463 1.00 93.75 272 GLU A O 1
ATOM 2155 N N . PRO A 1 273 ? -8.976 7.213 -7.976 1.00 93.88 273 PRO A N 1
ATOM 2156 C CA . PRO A 1 273 ? -9.919 6.190 -7.546 1.00 93.88 273 PRO A CA 1
ATOM 2157 C C . PRO A 1 273 ? -9.463 4.763 -7.923 1.00 93.88 273 PRO A C 1
ATOM 2159 O O . PRO A 1 273 ? -9.013 4.532 -9.051 1.00 93.88 273 PRO A O 1
ATOM 2162 N N . PRO A 1 274 ? -9.632 3.766 -7.033 1.00 94.50 274 PRO A N 1
ATOM 2163 C CA . PRO A 1 274 ? -10.351 3.862 -5.762 1.00 94.50 274 PRO A CA 1
ATOM 2164 C C . PRO A 1 274 ? -9.474 4.344 -4.590 1.00 94.50 274 PRO A C 1
ATOM 2166 O O . PRO A 1 274 ? -9.987 4.573 -3.506 1.00 94.50 274 PRO A O 1
ATOM 2169 N N . PHE A 1 275 ? -8.162 4.519 -4.749 1.00 95.44 275 PHE A N 1
ATOM 2170 C CA . PHE A 1 275 ? -7.283 4.901 -3.635 1.00 95.44 275 PHE A CA 1
ATOM 2171 C C . PHE A 1 275 ? -7.657 6.232 -2.967 1.00 95.44 275 PHE A C 1
ATOM 2173 O O . PHE A 1 275 ? -7.519 6.340 -1.750 1.00 95.44 275 PHE A O 1
ATOM 2180 N N . SER A 1 276 ? -8.182 7.199 -3.723 1.00 93.69 276 SER A N 1
ATOM 2181 C CA . SER A 1 276 ? -8.728 8.453 -3.190 1.00 93.69 276 SER A CA 1
ATOM 2182 C C . SER A 1 276 ? -9.896 8.213 -2.230 1.00 93.69 276 SER A C 1
ATOM 2184 O O . SER A 1 276 ? -9.919 8.756 -1.129 1.00 93.69 276 SER A O 1
ATOM 2186 N N . ASP A 1 277 ? -10.831 7.346 -2.618 1.00 92.75 277 ASP A N 1
ATOM 2187 C CA . ASP A 1 277 ? -12.087 7.101 -1.896 1.00 92.75 277 ASP A CA 1
ATOM 2188 C C . ASP A 1 277 ? -11.850 6.250 -0.639 1.00 92.75 277 ASP A C 1
ATOM 2190 O O . ASP A 1 277 ? -12.569 6.353 0.353 1.00 92.75 277 ASP A O 1
ATOM 2194 N N . TYR A 1 278 ? -10.790 5.440 -0.665 1.00 94.81 278 TYR A N 1
ATOM 2195 C CA . TYR A 1 278 ? -10.382 4.560 0.427 1.00 94.81 278 TYR A CA 1
ATOM 2196 C C . TYR A 1 278 ? -9.119 5.048 1.141 1.00 94.81 278 TYR A C 1
ATOM 2198 O O . TYR A 1 278 ? -8.481 4.275 1.852 1.00 94.81 278 TYR A O 1
ATOM 2206 N N . ARG A 1 279 ? -8.736 6.322 0.996 1.00 93.38 279 ARG A N 1
ATOM 2207 C CA . ARG A 1 279 ? -7.455 6.843 1.501 1.00 93.38 279 ARG A CA 1
ATOM 2208 C C . ARG A 1 279 ? -7.243 6.594 2.999 1.00 93.38 279 ARG A C 1
ATOM 2210 O O . ARG A 1 279 ? -6.118 6.305 3.409 1.00 93.38 279 ARG A O 1
ATOM 2217 N N . HIS A 1 280 ? -8.326 6.623 3.779 1.00 92.69 280 HIS A N 1
ATOM 2218 C CA . HIS A 1 280 ? -8.348 6.376 5.226 1.00 92.69 280 HIS A CA 1
ATOM 2219 C C . HIS A 1 280 ? -8.146 4.908 5.636 1.00 92.69 280 HIS A C 1
ATOM 2221 O O . HIS A 1 280 ? -7.941 4.624 6.813 1.00 92.69 280 HIS A O 1
ATOM 2227 N N . TYR A 1 281 ? -8.168 3.969 4.689 1.00 95.69 281 TYR A N 1
ATOM 2228 C CA . TYR A 1 281 ? -7.929 2.542 4.931 1.00 95.69 281 TYR A CA 1
ATOM 2229 C C . TYR A 1 281 ? -6.433 2.202 4.950 1.00 95.69 281 TYR A C 1
ATOM 2231 O O . TYR A 1 281 ? -6.051 1.074 5.265 1.00 95.69 281 TYR A O 1
ATOM 2239 N N . PHE A 1 282 ? -5.584 3.176 4.637 1.00 96.69 282 PHE A N 1
ATOM 2240 C CA . PHE A 1 282 ? -4.145 3.018 4.520 1.00 96.69 282 PHE A CA 1
ATOM 2241 C C . PHE A 1 282 ? -3.420 3.861 5.567 1.00 96.69 282 PHE A C 1
ATOM 2243 O O . PHE A 1 282 ? -3.841 4.972 5.895 1.00 96.69 282 PHE A O 1
ATOM 2250 N N . ASN A 1 283 ? -2.292 3.345 6.032 1.00 97.69 283 ASN A N 1
ATOM 2251 C CA . ASN A 1 283 ? -1.253 4.119 6.690 1.00 97.69 283 ASN A CA 1
ATOM 2252 C C . ASN A 1 283 ? -0.073 4.249 5.731 1.00 97.69 283 ASN A C 1
ATOM 2254 O O . ASN A 1 283 ? 0.250 3.310 5.005 1.00 97.69 283 ASN A O 1
ATOM 2258 N N . PHE A 1 284 ? 0.590 5.395 5.758 1.00 98.38 284 PHE A N 1
ATOM 2259 C CA . PHE A 1 284 ? 1.776 5.660 4.965 1.00 98.38 284 PHE A CA 1
ATOM 2260 C C . PHE A 1 284 ? 2.936 6.005 5.882 1.00 98.38 284 PHE A C 1
ATOM 2262 O O . PHE A 1 284 ? 2.885 6.963 6.656 1.00 98.38 284 PHE A O 1
ATOM 2269 N N . HIS A 1 285 ? 3.995 5.220 5.759 1.00 98.38 285 HIS A N 1
ATOM 2270 C CA . HIS A 1 285 ? 5.265 5.412 6.443 1.00 98.38 285 HIS A CA 1
ATOM 2271 C C . HIS A 1 285 ? 6.345 5.676 5.403 1.00 98.38 285 HIS A C 1
ATOM 2273 O O . HIS A 1 285 ? 6.200 5.295 4.241 1.00 98.38 285 HIS A O 1
ATOM 2279 N N . GLN A 1 286 ? 7.455 6.272 5.814 1.00 97.88 286 GLN A N 1
ATOM 2280 C CA . GLN A 1 286 ? 8.658 6.297 4.992 1.00 97.88 286 GLN A CA 1
ATOM 2281 C C . GLN A 1 286 ? 9.887 5.918 5.807 1.00 97.88 286 GLN A C 1
ATOM 2283 O O . GLN A 1 286 ? 9.965 6.199 7.005 1.00 97.88 286 GLN A O 1
ATOM 2288 N N . ILE A 1 287 ? 10.871 5.343 5.124 1.00 97.81 287 ILE A N 1
ATOM 2289 C CA . ILE A 1 287 ? 12.213 5.137 5.644 1.00 97.81 287 ILE A CA 1
ATOM 2290 C C . ILE A 1 287 ? 13.211 5.812 4.708 1.00 97.81 287 ILE A C 1
ATOM 2292 O O . ILE A 1 287 ? 13.401 5.400 3.563 1.00 97.81 287 ILE A O 1
ATOM 2296 N N . ASN A 1 288 ? 13.856 6.848 5.228 1.00 95.38 288 ASN A N 1
ATOM 2297 C CA . ASN A 1 288 ? 15.023 7.468 4.624 1.00 95.38 288 ASN A CA 1
ATOM 2298 C C . ASN A 1 288 ? 16.212 6.522 4.802 1.00 95.38 288 ASN A C 1
ATOM 2300 O O . ASN A 1 288 ? 16.611 6.236 5.933 1.00 95.38 288 ASN A O 1
ATOM 2304 N N . VAL A 1 289 ? 16.767 6.040 3.696 1.00 93.25 289 VAL A N 1
ATOM 2305 C CA . VAL A 1 289 ? 17.917 5.132 3.677 1.00 93.25 289 VAL A CA 1
ATOM 2306 C C . VAL A 1 289 ? 19.067 5.817 2.958 1.00 93.25 289 VAL A C 1
ATOM 2308 O O . VAL A 1 289 ? 18.882 6.390 1.884 1.00 93.25 289 VAL A O 1
ATOM 2311 N N . ALA A 1 290 ? 20.253 5.765 3.557 1.00 85.38 290 ALA A N 1
ATOM 2312 C CA . ALA A 1 290 ? 21.473 6.256 2.935 1.00 85.38 290 ALA A CA 1
ATOM 2313 C C . ALA A 1 290 ? 21.979 5.265 1.875 1.00 85.38 290 ALA A C 1
ATOM 2315 O O . ALA A 1 290 ? 22.329 4.138 2.207 1.00 85.38 290 ALA A O 1
ATOM 2316 N N . SER A 1 291 ? 22.081 5.672 0.614 1.00 86.94 291 SER A N 1
ATOM 2317 C CA . SER A 1 291 ? 22.875 4.967 -0.407 1.00 86.94 291 SER A CA 1
ATOM 2318 C C . SER A 1 291 ? 24.290 5.548 -0.494 1.00 86.94 291 SER A C 1
ATOM 2320 O O . SER A 1 291 ? 24.508 6.702 -0.121 1.00 86.94 291 SER A O 1
ATOM 2322 N N . ARG A 1 292 ? 25.264 4.769 -0.989 1.00 82.38 292 ARG A N 1
ATOM 2323 C CA . ARG A 1 292 ? 26.623 5.280 -1.261 1.00 82.38 292 ARG A CA 1
ATOM 2324 C C . ARG A 1 292 ? 26.655 6.188 -2.474 1.00 82.38 292 ARG A C 1
ATOM 2326 O O . ARG A 1 292 ? 27.350 7.197 -2.471 1.00 82.38 292 ARG A O 1
ATOM 2333 N N . GLN A 1 293 ? 25.913 5.814 -3.505 1.00 80.62 293 GLN A N 1
ATOM 2334 C CA . GLN A 1 293 ? 25.860 6.525 -4.769 1.00 80.62 293 GLN A CA 1
ATOM 2335 C C . GLN A 1 293 ? 24.415 6.775 -5.182 1.00 80.62 293 GLN A C 1
ATOM 2337 O O . GLN A 1 293 ? 23.494 6.072 -4.762 1.00 80.62 293 GLN A O 1
ATOM 2342 N N . VAL A 1 294 ? 24.239 7.795 -6.020 1.00 82.75 294 VAL A N 1
ATOM 2343 C CA . VAL A 1 294 ? 22.950 8.099 -6.634 1.00 82.75 294 VAL A CA 1
ATOM 2344 C C . VAL A 1 294 ? 22.671 7.158 -7.808 1.00 82.75 294 VAL A C 1
ATOM 2346 O O . VAL A 1 294 ? 23.594 6.739 -8.516 1.00 82.75 294 VAL A O 1
ATOM 2349 N N . GLY A 1 295 ? 21.395 6.862 -8.052 1.00 84.44 295 GLY A N 1
ATOM 2350 C CA . GLY A 1 295 ? 20.928 6.173 -9.253 1.00 84.44 295 GLY A CA 1
ATOM 2351 C C . GLY A 1 295 ? 20.830 4.659 -9.116 1.00 84.44 295 GLY A C 1
ATOM 2352 O O . GLY A 1 295 ? 20.542 4.134 -8.047 1.00 84.44 295 GLY A O 1
ATOM 2353 N N . ALA A 1 296 ? 21.029 3.981 -10.240 1.00 89.25 296 ALA A N 1
ATOM 2354 C CA . ALA A 1 296 ? 20.904 2.548 -10.436 1.00 89.25 296 ALA A CA 1
ATOM 2355 C C . ALA A 1 296 ? 21.890 2.052 -11.512 1.00 89.25 296 ALA A C 1
ATOM 2357 O O . ALA A 1 296 ? 22.385 2.809 -12.366 1.00 89.25 296 ALA A O 1
ATOM 2358 N N . ASP A 1 297 ? 22.142 0.745 -11.493 1.00 89.75 297 ASP A N 1
ATOM 2359 C CA . ASP A 1 297 ? 22.964 0.047 -12.477 1.00 89.75 297 ASP A CA 1
ATOM 2360 C C . ASP A 1 297 ? 22.326 0.089 -13.881 1.00 89.75 297 ASP A C 1
ATOM 2362 O O . ASP A 1 297 ? 21.139 -0.186 -14.058 1.00 89.75 297 ASP A O 1
ATOM 2366 N N . THR A 1 298 ? 23.136 0.342 -14.914 1.00 85.56 298 THR A N 1
ATOM 2367 C CA . THR A 1 298 ? 22.793 0.124 -16.336 1.00 85.56 298 THR A CA 1
ATOM 2368 C C . THR A 1 298 ? 23.937 -0.620 -17.035 1.00 85.56 298 THR A C 1
ATOM 2370 O O . THR A 1 298 ? 24.596 -0.100 -17.931 1.00 85.56 298 THR A O 1
ATOM 2373 N N . LYS A 1 299 ? 24.199 -1.862 -16.604 1.00 81.00 299 LYS A N 1
ATOM 2374 C CA . LYS A 1 299 ? 25.365 -2.667 -17.039 1.00 81.00 299 LYS A CA 1
ATOM 2375 C C . LYS A 1 299 ? 25.415 -2.990 -18.534 1.00 81.00 299 LYS A C 1
ATOM 2377 O O . LYS A 1 299 ? 26.467 -3.352 -19.033 1.00 81.00 299 LYS A O 1
ATOM 2382 N N . TRP A 1 300 ? 24.284 -2.900 -19.226 1.00 79.50 300 TRP A N 1
ATOM 2383 C CA . TRP A 1 300 ? 24.172 -3.173 -20.660 1.00 79.50 300 TRP A CA 1
ATOM 2384 C C . TRP A 1 300 ? 24.468 -1.953 -21.547 1.00 79.50 300 TRP A C 1
ATOM 2386 O O . TRP A 1 300 ? 24.508 -2.102 -22.767 1.00 79.50 300 TRP A O 1
ATOM 2396 N N . LYS A 1 301 ? 24.593 -0.747 -20.973 1.00 77.50 301 LYS A N 1
ATOM 2397 C CA . LYS A 1 301 ? 24.998 0.462 -21.707 1.00 77.50 301 LYS A CA 1
ATOM 2398 C C . LYS A 1 301 ? 26.515 0.514 -21.819 1.00 77.50 301 LYS A C 1
ATOM 2400 O O . LYS A 1 301 ? 27.197 -0.012 -20.953 1.00 77.50 301 LYS A O 1
ATOM 2405 N N . GLU A 1 302 ? 27.015 1.212 -22.833 1.00 78.50 302 GLU A N 1
ATOM 2406 C CA . GLU A 1 302 ? 28.436 1.529 -22.962 1.00 78.50 302 GLU A CA 1
ATOM 2407 C C . GLU A 1 302 ? 28.645 3.055 -22.878 1.00 78.50 302 GLU A C 1
ATOM 2409 O O . GLU A 1 302 ? 28.058 3.780 -23.689 1.00 78.50 302 GLU A O 1
ATOM 2414 N N . PRO A 1 303 ? 29.433 3.562 -21.907 1.00 79.81 303 PRO A N 1
ATOM 2415 C CA . PRO A 1 303 ? 30.066 2.799 -20.829 1.00 79.81 303 PRO A CA 1
ATOM 2416 C C . PRO A 1 303 ? 29.040 2.280 -19.807 1.00 79.81 303 PRO A C 1
ATOM 2418 O O . PRO A 1 303 ? 28.037 2.939 -19.512 1.00 79.81 303 PRO A O 1
ATOM 2421 N N . ALA A 1 304 ? 29.311 1.102 -19.240 1.00 83.44 304 ALA A N 1
ATOM 2422 C CA . ALA A 1 304 ? 28.466 0.509 -18.210 1.00 83.44 304 ALA A CA 1
ATOM 2423 C C . ALA A 1 304 ? 28.439 1.384 -16.950 1.00 83.44 304 ALA A C 1
ATOM 2425 O O . ALA A 1 304 ? 29.478 1.761 -16.407 1.00 83.44 304 ALA A O 1
ATOM 2426 N N . ARG A 1 305 ? 27.237 1.664 -16.438 1.00 85.62 305 ARG A N 1
ATOM 2427 C CA . ARG A 1 305 ? 27.056 2.363 -15.159 1.00 85.62 305 ARG A CA 1
ATOM 2428 C C . ARG A 1 305 ? 26.809 1.347 -14.052 1.00 85.62 305 ARG A C 1
ATOM 2430 O O . ARG A 1 305 ? 25.828 0.608 -14.125 1.00 85.62 305 ARG A O 1
ATOM 2437 N N . VAL A 1 306 ? 27.660 1.340 -13.031 1.00 88.12 306 VAL A N 1
ATOM 2438 C CA . VAL A 1 306 ? 27.489 0.540 -11.808 1.00 88.12 306 VAL A CA 1
ATOM 2439 C C . VAL A 1 306 ? 27.456 1.483 -10.607 1.00 88.12 306 VAL A C 1
ATOM 2441 O O . VAL A 1 306 ? 28.283 2.393 -10.532 1.00 88.12 306 VAL A O 1
ATOM 2444 N N . ARG A 1 307 ? 26.480 1.311 -9.714 1.00 83.81 307 ARG A N 1
ATOM 2445 C CA . ARG A 1 307 ? 26.191 2.190 -8.578 1.00 83.81 307 ARG A CA 1
ATOM 2446 C C . ARG A 1 307 ? 26.018 1.380 -7.296 1.00 83.81 307 ARG A C 1
ATOM 2448 O O . ARG A 1 307 ? 25.138 0.531 -7.191 1.00 83.81 307 ARG A O 1
ATOM 2455 N N . ASP A 1 308 ? 26.837 1.694 -6.297 1.00 85.12 308 ASP A N 1
ATOM 2456 C CA . ASP A 1 308 ? 26.722 1.165 -4.939 1.00 85.12 308 ASP A CA 1
ATOM 2457 C C . ASP A 1 308 ? 25.526 1.828 -4.234 1.00 85.12 308 ASP A C 1
ATOM 2459 O O . ASP A 1 308 ? 25.567 2.980 -3.789 1.00 85.12 308 ASP A O 1
ATOM 2463 N N . THR A 1 309 ? 24.409 1.112 -4.217 1.00 89.19 309 THR A N 1
ATOM 2464 C CA . THR A 1 309 ? 23.095 1.577 -3.760 1.00 89.19 309 THR A CA 1
ATOM 2465 C C . THR A 1 309 ? 22.555 0.621 -2.704 1.00 89.19 309 THR A C 1
ATOM 2467 O O . THR A 1 309 ? 22.924 -0.557 -2.677 1.00 89.19 309 THR A O 1
ATOM 2470 N N . ALA A 1 310 ? 21.712 1.117 -1.795 1.00 90.69 310 ALA A N 1
ATOM 2471 C CA . ALA A 1 310 ? 21.324 0.378 -0.592 1.00 90.69 310 ALA A CA 1
ATOM 2472 C C . ALA A 1 310 ? 20.650 -0.973 -0.895 1.00 90.69 310 ALA A C 1
ATOM 2474 O O . ALA A 1 310 ? 20.814 -1.928 -0.130 1.00 90.69 310 ALA A O 1
ATOM 2475 N N . PHE A 1 311 ? 19.921 -1.066 -2.009 1.00 94.94 311 PHE A N 1
ATOM 2476 C CA . PHE A 1 311 ? 19.164 -2.254 -2.401 1.00 94.94 311 PHE A CA 1
ATOM 2477 C C . PHE A 1 311 ? 19.459 -2.736 -3.826 1.00 94.94 311 PHE A C 1
ATOM 2479 O O . PHE A 1 311 ? 18.684 -3.526 -4.377 1.00 94.94 311 PHE A O 1
ATOM 2486 N N . SER A 1 312 ? 20.605 -2.332 -4.385 1.00 93.00 312 SER A N 1
ATOM 2487 C CA . SER A 1 312 ? 21.107 -2.790 -5.685 1.00 93.00 312 SER A CA 1
ATOM 2488 C C . SER A 1 312 ? 20.117 -2.544 -6.829 1.00 93.00 312 SER A C 1
ATOM 2490 O O . SER A 1 312 ? 19.794 -3.461 -7.592 1.00 93.00 312 SER A O 1
ATOM 2492 N N . ALA A 1 313 ? 19.604 -1.315 -6.934 1.00 92.00 313 ALA A N 1
ATOM 2493 C CA . ALA A 1 313 ? 18.754 -0.925 -8.049 1.00 92.00 313 ALA A CA 1
ATOM 2494 C C . ALA A 1 313 ? 19.450 -1.122 -9.400 1.00 92.00 313 ALA A C 1
ATOM 2496 O O . ALA A 1 313 ? 20.606 -0.742 -9.589 1.00 92.00 313 ALA A O 1
ATOM 2497 N N . ALA A 1 314 ? 18.721 -1.674 -10.370 1.00 91.38 314 ALA A N 1
ATOM 2498 C CA . ALA A 1 314 ? 19.244 -1.944 -11.702 1.00 91.38 314 ALA A CA 1
ATOM 2499 C C . ALA A 1 314 ? 18.167 -1.872 -12.786 1.00 91.38 314 ALA A C 1
ATOM 2501 O O . ALA A 1 314 ? 17.046 -2.356 -12.596 1.00 91.38 314 ALA A O 1
ATOM 2502 N N . HIS A 1 315 ? 18.559 -1.366 -13.955 1.00 87.88 315 HIS A N 1
ATOM 2503 C CA . HIS A 1 315 ? 17.904 -1.625 -15.233 1.00 87.88 315 HIS A CA 1
ATOM 2504 C C . HIS A 1 315 ? 18.590 -2.835 -15.888 1.00 87.88 315 HIS A C 1
ATOM 2506 O O . HIS A 1 315 ? 19.660 -2.679 -16.484 1.00 87.88 315 HIS A O 1
ATOM 2512 N N . PRO A 1 316 ? 18.027 -4.049 -15.777 1.00 81.06 316 PRO A N 1
ATOM 2513 C CA . PRO A 1 316 ? 18.768 -5.276 -16.066 1.00 81.06 316 PRO A CA 1
ATOM 2514 C C . PRO A 1 316 ? 18.979 -5.556 -17.560 1.00 81.06 316 PRO A C 1
ATOM 2516 O O . PRO A 1 316 ? 19.918 -6.272 -17.902 1.00 81.06 316 PRO A O 1
ATOM 2519 N N . TYR A 1 317 ? 18.152 -5.003 -18.455 1.00 75.50 317 TYR A N 1
ATOM 2520 C CA . TYR A 1 317 ? 18.174 -5.354 -19.880 1.00 75.50 317 TYR A CA 1
ATOM 2521 C C . TYR A 1 317 ? 18.123 -4.128 -20.798 1.00 75.50 317 TYR A C 1
ATOM 2523 O O . TYR A 1 317 ? 17.387 -3.176 -20.535 1.00 75.50 317 TYR A O 1
ATOM 2531 N N . SER A 1 318 ? 18.837 -4.196 -21.927 1.00 65.12 318 SER A N 1
ATOM 2532 C CA . SER A 1 318 ? 18.860 -3.151 -22.962 1.00 65.12 318 SER A CA 1
ATOM 2533 C C . SER A 1 318 ? 17.540 -3.020 -23.720 1.00 65.12 318 SER A C 1
ATOM 2535 O O . SER A 1 318 ? 17.096 -1.915 -24.025 1.00 65.12 318 SER A O 1
ATOM 2537 N N . ASN A 1 319 ? 16.872 -4.144 -23.979 1.00 57.78 319 ASN A N 1
ATOM 2538 C CA . ASN A 1 319 ? 15.594 -4.218 -24.691 1.00 57.78 319 ASN A CA 1
ATOM 2539 C C . ASN A 1 319 ? 14.366 -3.981 -23.791 1.00 57.78 319 ASN A C 1
ATOM 2541 O O . ASN A 1 319 ? 13.251 -3.871 -24.297 1.00 57.78 319 ASN A O 1
ATOM 2545 N N . ALA A 1 320 ? 14.560 -3.870 -22.475 1.00 57.97 320 ALA A N 1
ATOM 2546 C CA . ALA A 1 320 ? 13.520 -3.564 -21.501 1.00 57.97 320 ALA A CA 1
ATOM 2547 C C . ALA A 1 320 ? 13.932 -2.357 -20.651 1.00 57.97 320 ALA A C 1
ATOM 2549 O O . ALA A 1 320 ? 13.883 -2.411 -19.428 1.00 57.97 320 ALA A O 1
ATOM 2550 N N . ALA A 1 321 ? 14.312 -1.250 -21.298 1.00 58.19 321 ALA A N 1
ATOM 2551 C CA . ALA A 1 321 ? 14.747 -0.022 -20.622 1.00 58.19 321 ALA A CA 1
ATOM 2552 C C . ALA A 1 321 ? 13.751 0.502 -19.558 1.00 58.19 321 ALA A C 1
ATOM 2554 O O . ALA A 1 321 ? 14.149 1.219 -18.648 1.00 58.19 321 ALA A O 1
ATOM 2555 N N . ARG A 1 322 ? 12.470 0.109 -19.644 1.00 73.12 322 ARG A N 1
ATOM 2556 C CA . ARG A 1 322 ? 11.415 0.430 -18.667 1.00 73.12 322 ARG A CA 1
ATOM 2557 C C . ARG A 1 322 ? 11.452 -0.423 -17.400 1.00 73.12 322 ARG A C 1
ATOM 2559 O O . ARG A 1 322 ? 10.835 -0.034 -16.417 1.00 73.12 322 ARG A O 1
ATOM 2566 N N . LEU A 1 323 ? 12.103 -1.583 -17.422 1.00 83.69 323 LEU A N 1
ATOM 2567 C CA . LEU A 1 323 ? 12.182 -2.461 -16.265 1.00 83.69 323 LEU A CA 1
ATOM 2568 C C . LEU A 1 323 ? 13.232 -1.911 -15.302 1.00 83.69 323 LEU A C 1
ATOM 2570 O O . LEU A 1 323 ? 14.405 -1.791 -15.656 1.00 83.69 323 LEU A O 1
ATOM 2574 N N . LEU A 1 324 ? 12.794 -1.603 -14.087 1.00 89.56 324 LEU A N 1
ATOM 2575 C CA . LEU A 1 324 ? 13.651 -1.192 -12.983 1.00 89.56 324 LEU A CA 1
ATOM 2576 C C . LEU A 1 324 ? 13.377 -2.099 -11.791 1.00 89.56 324 LEU A C 1
ATOM 2578 O O . LEU A 1 324 ? 12.227 -2.289 -11.391 1.00 89.56 324 LEU A O 1
ATOM 2582 N N . THR A 1 325 ? 14.436 -2.673 -11.238 1.00 92.00 325 THR A N 1
ATOM 2583 C CA . THR A 1 325 ? 14.354 -3.691 -10.186 1.00 92.00 325 THR A CA 1
ATOM 2584 C C . THR A 1 325 ? 15.296 -3.378 -9.039 1.00 92.00 325 THR A C 1
ATOM 2586 O O . THR A 1 325 ? 16.277 -2.673 -9.236 1.00 92.00 325 THR A O 1
ATOM 2589 N N . VAL A 1 326 ? 15.014 -3.954 -7.873 1.00 93.31 326 VAL A N 1
ATOM 2590 C CA . VAL A 1 326 ? 15.854 -3.937 -6.663 1.00 93.31 326 VAL A CA 1
ATOM 2591 C C . VAL A 1 326 ? 15.911 -5.347 -6.069 1.00 93.31 326 VAL A C 1
ATOM 2593 O O . VAL A 1 326 ? 15.070 -6.195 -6.401 1.00 93.31 326 VAL A O 1
ATOM 2596 N N . ASP A 1 327 ? 16.820 -5.607 -5.126 1.00 94.12 327 ASP A N 1
ATOM 2597 C CA . ASP A 1 327 ? 16.735 -6.807 -4.286 1.00 94.12 327 ASP A CA 1
ATOM 2598 C C . ASP A 1 327 ? 15.541 -6.695 -3.320 1.00 94.12 327 ASP A C 1
ATOM 2600 O O . ASP A 1 327 ? 15.631 -6.242 -2.176 1.00 94.12 327 ASP A O 1
ATOM 2604 N N . THR A 1 328 ? 14.385 -7.169 -3.786 1.00 92.75 328 THR A N 1
ATOM 2605 C CA . THR A 1 328 ? 13.130 -7.171 -3.017 1.00 92.75 328 THR A CA 1
ATOM 2606 C C . THR A 1 328 ? 13.218 -7.924 -1.685 1.00 92.75 328 THR A C 1
ATOM 2608 O O . THR A 1 328 ? 12.434 -7.641 -0.776 1.00 92.75 328 THR A O 1
ATOM 2611 N N . HIS A 1 329 ? 14.145 -8.876 -1.528 1.00 92.94 329 HIS A N 1
ATOM 2612 C CA . HIS A 1 329 ? 14.318 -9.596 -0.268 1.00 92.94 329 HIS A CA 1
ATOM 2613 C C . HIS A 1 329 ? 15.147 -8.778 0.715 1.00 92.94 329 HIS A C 1
ATOM 2615 O O . HIS A 1 329 ? 14.793 -8.732 1.895 1.00 92.94 329 HIS A O 1
ATOM 2621 N N . ALA A 1 330 ? 16.203 -8.107 0.248 1.00 94.62 330 ALA A N 1
ATOM 2622 C CA . ALA A 1 330 ? 16.953 -7.153 1.061 1.00 94.62 330 ALA A CA 1
ATOM 2623 C C . ALA A 1 330 ? 16.049 -6.023 1.567 1.00 94.62 330 ALA A C 1
ATOM 2625 O O . ALA A 1 330 ? 16.001 -5.796 2.776 1.00 94.62 330 ALA A O 1
ATOM 2626 N N . VAL A 1 331 ? 15.247 -5.423 0.679 1.00 95.88 331 VAL A N 1
ATOM 2627 C CA . VAL A 1 331 ? 14.278 -4.369 1.027 1.00 95.88 331 VAL A CA 1
ATOM 2628 C C . VAL A 1 331 ? 13.326 -4.835 2.131 1.00 95.88 331 VAL A C 1
ATOM 2630 O O . VAL A 1 331 ? 13.223 -4.198 3.175 1.00 95.88 331 VAL A O 1
ATOM 2633 N N . LYS A 1 332 ? 12.661 -5.984 1.964 1.00 95.75 332 LYS A N 1
ATOM 2634 C CA . LYS A 1 332 ? 11.715 -6.496 2.974 1.00 95.75 332 LYS A CA 1
ATOM 2635 C C . LYS A 1 332 ? 12.377 -6.815 4.309 1.00 95.75 332 LYS A C 1
ATOM 2637 O O . LYS A 1 332 ? 11.826 -6.473 5.354 1.00 95.75 332 LYS A O 1
ATOM 2642 N N . ARG A 1 333 ? 13.549 -7.469 4.288 1.00 95.00 333 ARG A N 1
ATOM 2643 C CA . ARG A 1 333 ? 14.315 -7.760 5.513 1.00 95.00 333 ARG A CA 1
ATOM 2644 C C . ARG A 1 333 ? 14.696 -6.474 6.231 1.00 95.00 333 ARG A C 1
ATOM 2646 O O . ARG A 1 333 ? 14.664 -6.445 7.456 1.00 95.00 333 ARG A O 1
ATOM 2653 N N . PHE A 1 334 ? 15.052 -5.434 5.486 1.00 95.00 334 PHE A N 1
ATOM 2654 C CA . PHE A 1 334 ? 15.368 -4.131 6.043 1.00 95.00 334 PHE A CA 1
ATOM 2655 C C . PHE A 1 334 ? 14.129 -3.490 6.676 1.00 95.00 334 PHE A C 1
ATOM 2657 O O . PHE A 1 334 ? 14.117 -3.276 7.884 1.00 95.00 334 PHE A O 1
ATOM 2664 N N . VAL A 1 335 ? 13.046 -3.302 5.913 1.00 96.50 335 VAL A N 1
ATOM 2665 C CA . VAL A 1 335 ? 11.813 -2.654 6.396 1.00 96.50 335 VAL A CA 1
ATOM 2666 C C . VAL A 1 335 ? 11.225 -3.360 7.622 1.00 96.50 335 VAL A C 1
ATOM 2668 O O . VAL A 1 335 ? 10.846 -2.687 8.578 1.00 96.50 335 VAL A O 1
ATOM 2671 N N . SER A 1 336 ? 11.232 -4.701 7.656 1.00 95.88 336 SER A N 1
ATOM 2672 C CA . SER A 1 336 ? 10.686 -5.485 8.782 1.00 95.88 336 SER A CA 1
ATOM 2673 C C . SER A 1 336 ? 11.329 -5.195 10.144 1.00 95.88 336 SER A C 1
ATOM 2675 O O . SER A 1 336 ? 10.731 -5.497 11.173 1.00 95.88 336 SER A O 1
ATOM 2677 N N . LYS A 1 337 ? 12.538 -4.619 10.167 1.00 94.88 337 LYS A N 1
ATOM 2678 C CA . LYS A 1 337 ? 13.235 -4.238 11.403 1.00 94.88 337 LYS A CA 1
ATOM 2679 C C . LYS A 1 337 ? 12.756 -2.899 11.967 1.00 94.88 337 LYS A C 1
ATOM 2681 O O . LYS A 1 337 ? 13.105 -2.574 13.097 1.00 94.88 337 LYS A O 1
ATOM 2686 N N . HIS A 1 338 ? 12.006 -2.123 11.184 1.00 92.75 338 HIS A N 1
ATOM 2687 C CA . HIS A 1 338 ? 11.676 -0.732 11.489 1.00 92.75 338 HIS A CA 1
ATOM 2688 C C . HIS A 1 338 ? 10.174 -0.495 11.633 1.00 92.75 338 HIS A C 1
ATOM 2690 O O . HIS A 1 338 ? 9.760 0.135 12.603 1.00 92.75 338 HIS A O 1
ATOM 2696 N N . VAL A 1 339 ? 9.361 -0.990 10.695 1.00 92.44 339 VAL A N 1
ATOM 2697 C CA . VAL A 1 339 ? 7.904 -0.782 10.690 1.00 92.44 339 VAL A CA 1
ATOM 2698 C C . VAL A 1 339 ? 7.164 -2.015 10.157 1.00 92.44 339 VAL A C 1
ATOM 2700 O O . VAL A 1 339 ? 7.679 -2.700 9.266 1.00 92.44 339 VAL A O 1
ATOM 2703 N N . PRO A 1 340 ? 5.950 -2.311 10.662 1.00 89.81 340 PRO A N 1
ATOM 2704 C CA . PRO A 1 340 ? 5.026 -3.219 9.988 1.00 89.81 340 PRO A CA 1
ATOM 2705 C C . PRO A 1 340 ? 4.734 -2.737 8.563 1.00 89.81 340 PRO A C 1
ATOM 2707 O O . PRO A 1 340 ? 4.702 -1.533 8.308 1.00 89.81 340 PRO A O 1
ATOM 2710 N N . PHE A 1 341 ? 4.524 -3.669 7.635 1.00 96.38 341 PHE A N 1
ATOM 2711 C CA . PHE A 1 341 ? 4.200 -3.330 6.253 1.00 96.38 341 PHE A CA 1
ATOM 2712 C C . PHE A 1 341 ? 3.342 -4.402 5.583 1.00 96.38 341 PHE A C 1
ATOM 2714 O O . PHE A 1 341 ? 3.555 -5.603 5.768 1.00 96.38 341 PHE A O 1
ATOM 2721 N N . ASP A 1 342 ? 2.448 -3.951 4.711 1.00 97.75 342 ASP A N 1
ATOM 2722 C CA . ASP A 1 342 ? 1.712 -4.786 3.765 1.00 97.75 342 ASP A CA 1
ATOM 2723 C C . ASP A 1 342 ? 2.262 -4.646 2.351 1.00 97.75 342 ASP A C 1
ATOM 2725 O O . ASP A 1 342 ? 2.345 -5.638 1.624 1.00 97.75 342 ASP A O 1
ATOM 2729 N N . VAL A 1 343 ? 2.658 -3.430 1.965 1.00 98.25 343 VAL A N 1
ATOM 2730 C CA . VAL A 1 343 ? 3.247 -3.118 0.658 1.00 98.25 343 VAL A CA 1
ATOM 2731 C C . VAL A 1 343 ? 4.392 -2.130 0.834 1.00 98.25 343 VAL A C 1
ATOM 2733 O O . VAL A 1 343 ? 4.314 -1.206 1.638 1.00 98.25 343 VAL A O 1
ATOM 2736 N N . ILE A 1 344 ? 5.457 -2.313 0.061 1.00 98.75 344 ILE A N 1
ATOM 2737 C CA . ILE A 1 344 ? 6.601 -1.404 0.035 1.00 98.75 344 ILE A CA 1
ATOM 2738 C C . ILE A 1 344 ? 6.645 -0.708 -1.322 1.00 98.75 344 ILE A C 1
ATOM 2740 O O . ILE A 1 344 ? 6.486 -1.353 -2.358 1.00 98.75 344 ILE A O 1
ATOM 2744 N N . ILE A 1 345 ? 6.886 0.597 -1.310 1.00 98.62 345 ILE A N 1
ATOM 2745 C CA . ILE A 1 345 ? 7.171 1.399 -2.492 1.00 98.62 345 ILE A CA 1
ATOM 2746 C C . ILE A 1 345 ? 8.626 1.858 -2.396 1.00 98.62 345 ILE A C 1
ATOM 2748 O O . ILE A 1 345 ? 8.975 2.662 -1.540 1.00 98.62 345 ILE A O 1
ATOM 2752 N N . VAL A 1 346 ? 9.488 1.347 -3.265 1.00 98.50 346 VAL A N 1
ATOM 2753 C CA . VAL A 1 346 ? 10.881 1.776 -3.372 1.00 98.50 346 VAL A CA 1
ATOM 2754 C C . VAL A 1 346 ? 10.964 2.867 -4.426 1.00 98.50 346 VAL A C 1
ATOM 2756 O O . VAL A 1 346 ? 10.704 2.612 -5.605 1.00 98.50 346 VAL A O 1
ATOM 2759 N N . LEU A 1 347 ? 11.311 4.078 -3.997 1.00 97.25 347 LEU A N 1
ATOM 2760 C CA . LEU A 1 347 ? 11.601 5.175 -4.914 1.00 97.25 347 LEU A CA 1
ATOM 2761 C C . LEU A 1 347 ? 13.087 5.124 -5.226 1.00 97.25 347 LEU A C 1
ATOM 2763 O O . LEU A 1 347 ? 13.911 5.134 -4.315 1.00 97.25 347 LEU A O 1
ATOM 2767 N N . VAL A 1 348 ? 13.408 5.028 -6.509 1.00 94.44 348 VAL A N 1
ATOM 2768 C CA . VAL A 1 348 ? 14.775 4.985 -7.009 1.00 94.44 348 VAL A CA 1
ATOM 2769 C C . VAL A 1 348 ? 15.092 6.340 -7.617 1.00 94.44 348 VAL A C 1
ATOM 2771 O O . VAL A 1 348 ? 14.385 6.814 -8.513 1.00 94.44 348 VAL A O 1
ATOM 2774 N N . ASN A 1 349 ? 16.172 6.951 -7.148 1.00 90.06 349 ASN A N 1
ATOM 2775 C CA . ASN A 1 349 ? 16.676 8.224 -7.651 1.00 90.06 349 ASN A CA 1
ATOM 2776 C C . ASN A 1 349 ? 17.403 8.070 -9.002 1.00 90.06 349 ASN A C 1
ATOM 2778 O O . ASN A 1 349 ? 18.569 8.427 -9.143 1.00 90.06 349 ASN A O 1
ATOM 2782 N N . ASP A 1 350 ? 16.733 7.483 -9.989 1.00 85.94 350 ASP A N 1
ATOM 2783 C CA . ASP A 1 350 ? 17.219 7.330 -11.361 1.00 85.94 350 ASP A CA 1
ATOM 2784 C C . ASP A 1 350 ? 16.075 7.604 -12.348 1.00 85.94 350 ASP A C 1
ATOM 2786 O O . ASP A 1 350 ? 14.932 7.881 -11.964 1.00 85.94 350 ASP A O 1
ATOM 2790 N N . ALA A 1 351 ? 16.414 7.563 -13.632 1.00 76.50 351 ALA A N 1
ATOM 2791 C CA . ALA A 1 351 ? 15.526 7.738 -14.759 1.00 76.50 351 ALA A CA 1
ATOM 2792 C C . ALA A 1 351 ? 14.342 6.759 -14.745 1.00 76.50 351 ALA A C 1
ATOM 2794 O O . ALA A 1 351 ? 14.277 5.777 -14.005 1.00 76.50 351 ALA A O 1
ATOM 2795 N N . TRP A 1 352 ? 13.390 7.057 -15.623 1.00 76.69 352 TRP A N 1
ATOM 2796 C CA . TRP A 1 352 ? 12.156 6.308 -15.781 1.00 76.69 352 TRP A CA 1
ATOM 2797 C C . TRP A 1 352 ? 12.354 4.787 -15.859 1.00 76.69 352 TRP A C 1
ATOM 2799 O O . TRP A 1 352 ? 13.060 4.265 -16.722 1.00 76.69 352 TRP A O 1
ATOM 2809 N N . GLY A 1 353 ? 11.610 4.083 -15.013 1.00 83.88 353 GLY A N 1
ATOM 2810 C CA . GLY A 1 353 ? 11.420 2.645 -15.062 1.00 83.88 353 GLY A CA 1
ATOM 2811 C C . GLY A 1 353 ? 10.620 2.185 -13.852 1.00 83.88 353 GLY A C 1
ATOM 2812 O O . GLY A 1 353 ? 10.464 2.928 -12.885 1.00 83.88 353 GLY A O 1
ATOM 2813 N N . GLY A 1 354 ? 10.075 0.980 -13.907 1.00 89.12 354 GLY A N 1
ATOM 2814 C CA . GLY A 1 354 ? 9.336 0.434 -12.784 1.00 89.12 354 GLY A CA 1
ATOM 2815 C C . GLY A 1 354 ? 9.169 -1.071 -12.846 1.00 89.12 354 GLY A C 1
ATOM 2816 O O . GLY A 1 354 ? 9.435 -1.713 -13.865 1.00 89.12 354 GLY A O 1
ATOM 2817 N N . SER A 1 355 ? 8.785 -1.626 -11.706 1.00 91.31 355 SER A N 1
ATOM 2818 C CA . SER A 1 355 ? 8.244 -2.975 -11.606 1.00 91.31 355 SER A CA 1
ATOM 2819 C C . SER A 1 355 ? 7.394 -3.106 -10.350 1.00 91.31 355 SER A C 1
ATOM 2821 O O . SER A 1 355 ? 7.641 -2.441 -9.345 1.00 91.31 355 SER A O 1
ATOM 2823 N N . GLY A 1 356 ? 6.426 -4.017 -10.363 1.00 88.56 356 GLY A N 1
ATOM 2824 C CA . GLY A 1 356 ? 5.669 -4.377 -9.174 1.00 88.56 356 GLY A CA 1
ATOM 2825 C C . GLY A 1 356 ? 5.612 -5.885 -9.003 1.00 88.56 356 GLY A C 1
ATOM 2826 O O . GLY A 1 356 ? 4.970 -6.591 -9.775 1.00 88.56 356 GLY A O 1
ATOM 2827 N N . THR A 1 357 ? 6.274 -6.418 -7.976 1.00 83.94 357 THR A N 1
ATOM 2828 C CA . THR A 1 357 ? 6.240 -7.858 -7.687 1.00 83.94 357 THR A CA 1
ATOM 2829 C C . THR A 1 357 ? 6.265 -8.127 -6.190 1.00 83.94 357 THR A C 1
ATOM 2831 O O . THR A 1 357 ? 6.878 -7.402 -5.412 1.00 83.94 357 THR A O 1
ATOM 2834 N N . ARG A 1 358 ? 5.610 -9.211 -5.755 1.00 83.56 358 ARG A N 1
ATOM 2835 C CA . ARG A 1 358 ? 5.698 -9.719 -4.373 1.00 83.56 358 ARG A CA 1
ATOM 2836 C C . ARG A 1 358 ? 5.474 -8.637 -3.295 1.00 83.56 358 ARG A C 1
ATOM 2838 O O . ARG A 1 358 ? 6.176 -8.665 -2.289 1.00 83.56 358 ARG A O 1
ATOM 2845 N N . ARG A 1 359 ? 4.507 -7.726 -3.451 1.00 94.69 359 ARG A N 1
ATOM 2846 C CA . ARG A 1 359 ? 4.246 -6.609 -2.509 1.00 94.69 359 ARG A CA 1
ATOM 2847 C C . ARG A 1 359 ? 5.332 -5.520 -2.456 1.00 94.69 359 ARG A C 1
ATOM 2849 O O . ARG A 1 359 ? 5.378 -4.762 -1.494 1.00 94.69 359 ARG A O 1
ATOM 2856 N N . VAL A 1 360 ? 6.201 -5.442 -3.461 1.00 97.62 360 VAL A N 1
ATOM 2857 C CA . VAL A 1 360 ? 7.168 -4.352 -3.639 1.00 97.62 360 VAL A CA 1
ATOM 2858 C C . VAL A 1 360 ? 6.912 -3.707 -4.995 1.00 97.62 360 VAL A C 1
ATOM 2860 O O . VAL A 1 360 ? 6.933 -4.400 -6.010 1.00 97.62 360 VAL A O 1
ATOM 2863 N N . ALA A 1 361 ? 6.648 -2.405 -4.997 1.00 97.56 361 ALA A N 1
ATOM 2864 C CA . ALA A 1 361 ? 6.642 -1.569 -6.189 1.00 97.56 361 ALA A CA 1
ATOM 2865 C C . ALA A 1 361 ? 7.958 -0.787 -6.237 1.00 97.56 361 ALA A C 1
ATOM 2867 O O . ALA A 1 361 ? 8.326 -0.154 -5.254 1.00 97.56 361 ALA A O 1
ATOM 2868 N N . THR A 1 362 ? 8.663 -0.830 -7.356 1.00 96.81 362 THR A N 1
ATOM 2869 C CA . THR A 1 362 ? 9.900 -0.091 -7.616 1.00 96.81 362 THR A CA 1
ATOM 2870 C C . THR A 1 362 ? 9.614 0.956 -8.678 1.00 96.81 362 THR A C 1
ATOM 2872 O O . THR A 1 362 ? 9.026 0.629 -9.706 1.00 96.81 362 THR A O 1
ATOM 2875 N N . ILE A 1 363 ? 9.995 2.209 -8.426 1.00 94.44 363 ILE A N 1
ATOM 2876 C CA . ILE A 1 363 ? 9.651 3.348 -9.285 1.00 94.44 363 ILE A CA 1
ATOM 2877 C C . ILE A 1 363 ? 10.870 4.256 -9.436 1.00 94.44 363 ILE A C 1
ATOM 2879 O O . ILE A 1 363 ? 11.379 4.773 -8.445 1.00 94.44 363 ILE A O 1
ATOM 2883 N N . GLY A 1 364 ? 11.304 4.484 -10.673 1.00 91.31 364 GLY A N 1
ATOM 2884 C CA . GLY A 1 364 ? 12.265 5.528 -11.015 1.00 91.31 364 GLY A CA 1
ATOM 2885 C C . GLY A 1 364 ? 11.575 6.889 -11.014 1.00 91.31 364 GLY A C 1
ATOM 2886 O O . GLY A 1 364 ? 10.541 7.066 -11.664 1.00 91.31 364 GLY A O 1
ATOM 2887 N N . ILE A 1 365 ? 12.113 7.845 -10.259 1.00 86.88 365 ILE A N 1
ATOM 2888 C CA . ILE A 1 365 ? 11.439 9.125 -9.998 1.00 86.88 365 ILE A CA 1
ATOM 2889 C C . ILE A 1 365 ? 11.985 10.289 -10.839 1.00 86.88 365 ILE A C 1
ATOM 2891 O O . ILE A 1 365 ? 11.326 11.329 -10.953 1.00 86.88 365 ILE A O 1
ATOM 2895 N N . ASN A 1 366 ? 13.181 10.156 -11.426 1.00 80.25 366 ASN A N 1
ATOM 2896 C CA . ASN A 1 366 ? 13.829 11.298 -12.060 1.00 80.25 366 ASN A CA 1
ATOM 2897 C C . ASN A 1 366 ? 13.152 11.663 -13.379 1.00 80.25 366 ASN A C 1
ATOM 2899 O O . ASN A 1 366 ? 12.767 10.827 -14.202 1.00 80.25 366 ASN A O 1
ATOM 2903 N N . ARG A 1 367 ? 12.996 12.973 -13.550 1.00 72.31 367 ARG A N 1
ATOM 2904 C CA . ARG A 1 367 ? 12.421 13.604 -14.734 1.00 72.31 367 ARG A CA 1
ATOM 2905 C C . ARG A 1 367 ? 13.529 13.753 -15.763 1.00 72.31 367 ARG A C 1
ATOM 2907 O O . ARG A 1 367 ? 14.650 14.083 -15.392 1.00 72.31 367 ARG A O 1
ATOM 2914 N N . TYR A 1 368 ? 13.217 13.563 -17.036 1.00 63.03 368 TYR A N 1
ATOM 2915 C CA . TYR A 1 368 ? 14.135 13.960 -18.097 1.00 63.03 368 TYR A CA 1
ATOM 2916 C C . TYR A 1 368 ? 13.366 14.577 -19.257 1.00 63.03 368 TYR A C 1
ATOM 2918 O O . TYR A 1 368 ? 12.234 14.193 -19.576 1.00 63.03 368 TYR A O 1
ATOM 2926 N N . GLU A 1 369 ? 14.001 15.568 -19.861 1.00 50.69 369 GLU A N 1
ATOM 2927 C CA . GLU A 1 369 ? 13.557 16.239 -21.067 1.00 50.69 369 GLU A CA 1
ATOM 2928 C C . GLU A 1 369 ? 14.549 15.867 -22.166 1.00 50.69 369 GLU A C 1
ATOM 2930 O O . GLU A 1 369 ? 15.757 16.017 -21.996 1.00 50.69 369 GLU A O 1
ATOM 2935 N N . THR A 1 370 ? 14.067 15.294 -23.267 1.00 51.56 370 THR A N 1
ATOM 2936 C CA . THR A 1 370 ? 14.934 15.052 -24.425 1.00 51.56 370 THR A CA 1
ATOM 2937 C C . THR A 1 370 ? 15.136 16.358 -25.187 1.00 51.56 370 THR A C 1
ATOM 2939 O O . THR A 1 370 ? 14.165 17.100 -25.379 1.00 51.56 370 THR A O 1
ATOM 2942 N N . GLU A 1 371 ? 16.345 16.597 -25.702 1.00 47.31 371 GLU A N 1
ATOM 2943 C CA . GLU A 1 371 ? 16.603 17.669 -26.669 1.00 47.31 371 GLU A CA 1
ATOM 2944 C C . GLU A 1 371 ? 15.561 17.644 -27.805 1.00 47.31 371 GLU A C 1
ATOM 2946 O O . GLU A 1 371 ? 15.127 16.584 -28.263 1.00 47.31 371 GLU A O 1
ATOM 2951 N N . ALA A 1 372 ? 15.135 18.836 -28.228 1.00 50.88 372 ALA A N 1
ATOM 2952 C CA . ALA A 1 372 ? 14.060 19.100 -29.190 1.00 50.88 372 ALA A CA 1
ATOM 2953 C C . ALA A 1 372 ? 12.602 18.947 -28.696 1.00 50.88 372 ALA A C 1
ATOM 2955 O O . ALA A 1 372 ? 11.700 18.906 -29.531 1.00 50.88 372 ALA A O 1
ATOM 2956 N N . GLY A 1 373 ? 12.329 18.902 -27.383 1.00 48.22 373 GLY A N 1
ATOM 2957 C CA . GLY A 1 373 ? 10.979 19.145 -26.832 1.00 48.22 373 GLY A CA 1
ATOM 2958 C C . GLY A 1 373 ? 9.896 18.126 -27.226 1.00 48.22 373 GLY A C 1
ATOM 2959 O O . GLY A 1 373 ? 8.705 18.414 -27.122 1.00 48.22 373 GLY A O 1
ATOM 2960 N N . LYS A 1 374 ? 10.285 16.938 -27.715 1.00 52.16 374 LYS A N 1
ATOM 2961 C CA . LYS A 1 374 ? 9.351 15.937 -28.269 1.00 52.16 374 LYS A CA 1
ATOM 2962 C C . LYS A 1 374 ? 8.866 14.889 -27.262 1.00 52.16 374 LYS A C 1
ATOM 2964 O O . LYS A 1 374 ? 7.807 14.315 -27.489 1.00 52.16 374 LYS A O 1
ATOM 2969 N N . THR A 1 375 ? 9.577 14.644 -26.156 1.00 53.47 375 THR A N 1
ATOM 2970 C CA . THR A 1 375 ? 9.096 13.776 -25.063 1.00 53.47 375 THR A CA 1
ATOM 2971 C C . THR A 1 375 ? 9.583 14.295 -23.712 1.00 53.47 375 THR A C 1
ATOM 2973 O O . THR A 1 375 ? 10.779 14.273 -23.431 1.00 53.47 375 THR A O 1
ATOM 2976 N N . THR A 1 376 ? 8.661 14.725 -22.850 1.00 61.66 376 THR A N 1
ATOM 2977 C CA . THR A 1 376 ? 8.986 15.134 -21.475 1.00 61.66 376 THR A CA 1
ATOM 2978 C C . THR A 1 376 ? 8.468 14.081 -20.498 1.00 61.66 376 THR A C 1
ATOM 2980 O O . THR A 1 376 ? 7.259 13.989 -20.260 1.00 61.66 376 THR A O 1
ATOM 2983 N N . TRP A 1 377 ? 9.370 13.299 -19.895 1.00 73.31 377 TRP A N 1
ATOM 2984 C CA . TRP A 1 377 ? 9.021 12.461 -18.746 1.00 73.31 377 TRP A CA 1
ATOM 2985 C C . TRP A 1 377 ? 8.941 13.355 -17.506 1.00 73.31 377 TRP A C 1
ATOM 2987 O O . TRP A 1 377 ? 9.945 13.697 -16.884 1.00 73.31 377 TRP A O 1
ATOM 2997 N N . ASN A 1 378 ? 7.726 13.796 -17.188 1.00 78.00 378 ASN A N 1
ATOM 2998 C CA . ASN A 1 378 ? 7.450 14.743 -16.106 1.00 78.00 378 ASN A CA 1
ATOM 2999 C C . ASN A 1 378 ? 6.747 14.079 -14.908 1.00 78.00 378 ASN A C 1
ATOM 3001 O O . ASN A 1 378 ? 6.424 12.893 -14.926 1.00 78.00 378 ASN A O 1
ATOM 3005 N N . LEU A 1 379 ? 6.435 14.868 -13.874 1.00 81.88 379 LEU A N 1
ATOM 3006 C CA . LEU A 1 379 ? 5.731 14.390 -12.674 1.00 81.88 379 LEU A CA 1
ATOM 3007 C C . LEU A 1 379 ? 4.450 13.613 -12.963 1.00 81.88 379 LEU A C 1
ATOM 3009 O O . LEU A 1 379 ? 4.149 12.650 -12.266 1.00 81.88 379 LEU A O 1
ATOM 3013 N N . LYS A 1 380 ? 3.681 14.010 -13.981 1.00 87.62 380 LYS A N 1
ATOM 3014 C CA . LYS A 1 380 ? 2.430 13.327 -14.321 1.00 87.62 380 LYS A CA 1
ATOM 3015 C C . LYS A 1 380 ? 2.700 11.873 -14.710 1.00 87.62 380 LYS A C 1
ATOM 3017 O O . LYS A 1 380 ? 1.937 10.992 -14.329 1.00 87.62 380 LYS A O 1
ATOM 3022 N N . HIS A 1 381 ? 3.786 11.638 -15.441 1.00 87.19 381 HIS A N 1
ATOM 3023 C CA . HIS A 1 381 ? 4.215 10.311 -15.860 1.00 87.19 381 HIS A CA 1
ATOM 3024 C C . HIS A 1 381 ? 4.680 9.466 -14.670 1.00 87.19 381 HIS A C 1
ATOM 3026 O O . HIS A 1 381 ? 4.224 8.336 -14.511 1.00 87.19 381 HIS A O 1
ATOM 3032 N N . VAL A 1 382 ? 5.506 10.049 -13.797 1.00 87.75 382 VAL A N 1
ATOM 3033 C CA . VAL A 1 382 ? 5.985 9.413 -12.560 1.00 87.75 382 VAL A CA 1
ATOM 3034 C C . VAL A 1 382 ? 4.816 8.996 -11.667 1.00 87.75 382 VAL A C 1
ATOM 3036 O O . VAL A 1 382 ? 4.708 7.835 -11.283 1.00 87.75 382 VAL A O 1
ATOM 3039 N N . ARG A 1 383 ? 3.882 9.917 -11.401 1.00 92.06 383 ARG A N 1
ATOM 3040 C CA . ARG A 1 383 ? 2.670 9.649 -10.613 1.00 92.06 383 ARG A CA 1
ATOM 3041 C C . ARG A 1 383 ? 1.832 8.531 -11.239 1.00 92.06 383 ARG A C 1
ATOM 3043 O O . ARG A 1 383 ? 1.411 7.609 -10.550 1.00 92.06 383 ARG A O 1
ATOM 3050 N N . ALA A 1 384 ? 1.619 8.584 -12.553 1.00 92.19 384 ALA A N 1
ATOM 3051 C CA . ALA A 1 384 ? 0.840 7.585 -13.275 1.00 92.19 384 ALA A CA 1
ATOM 3052 C C . ALA A 1 384 ? 1.473 6.183 -13.231 1.00 92.19 384 ALA A C 1
ATOM 3054 O O . ALA A 1 384 ? 0.752 5.197 -13.055 1.00 92.19 384 ALA A O 1
ATOM 3055 N N . GLN A 1 385 ? 2.799 6.102 -13.366 1.00 91.06 385 GLN A N 1
ATOM 3056 C CA . GLN A 1 385 ? 3.557 4.860 -13.239 1.00 91.06 385 GLN A CA 1
ATOM 3057 C C . GLN A 1 385 ? 3.532 4.330 -11.806 1.00 91.06 385 GLN A C 1
ATOM 3059 O O . GLN A 1 385 ? 3.264 3.153 -11.610 1.00 91.06 385 GLN A O 1
ATOM 3064 N N . ALA A 1 386 ? 3.736 5.183 -10.802 1.00 94.12 386 ALA A N 1
ATOM 3065 C CA . ALA A 1 386 ? 3.724 4.768 -9.403 1.00 94.12 386 ALA A CA 1
ATOM 3066 C C . ALA A 1 386 ? 2.438 4.023 -9.026 1.00 94.12 386 ALA A C 1
ATOM 3068 O O . ALA A 1 386 ? 2.481 2.960 -8.411 1.00 94.12 386 ALA A O 1
ATOM 3069 N N . ILE A 1 387 ? 1.291 4.545 -9.463 1.00 96.81 387 ILE A N 1
ATOM 3070 C CA . ILE A 1 387 ? -0.010 3.906 -9.256 1.00 96.81 387 ILE A CA 1
ATOM 3071 C C . ILE A 1 387 ? -0.133 2.587 -10.040 1.00 96.81 387 ILE A C 1
ATOM 3073 O O . ILE A 1 387 ? -0.720 1.630 -9.533 1.00 96.81 387 ILE A O 1
ATOM 3077 N N . HIS A 1 388 ? 0.409 2.512 -11.258 1.00 96.25 388 HIS A N 1
ATOM 3078 C CA . HIS A 1 388 ? 0.443 1.280 -12.053 1.00 96.25 388 HIS A CA 1
ATOM 3079 C C . HIS A 1 388 ? 1.252 0.176 -11.345 1.00 96.25 388 HIS A C 1
ATOM 3081 O O . HIS A 1 388 ? 0.719 -0.905 -11.089 1.00 96.25 388 HIS A O 1
ATOM 3087 N N . GLU A 1 389 ? 2.485 0.476 -10.923 1.00 96.00 389 GLU A N 1
ATOM 3088 C CA . GLU A 1 389 ? 3.346 -0.482 -10.214 1.00 96.00 389 GLU A CA 1
ATOM 3089 C C . GLU A 1 389 ? 2.761 -0.885 -8.856 1.00 96.00 389 GLU A C 1
ATOM 3091 O O . GLU A 1 389 ? 2.817 -2.051 -8.449 1.00 96.00 389 GLU A O 1
ATOM 3096 N N . PHE A 1 390 ? 2.122 0.060 -8.162 1.00 97.81 390 PHE A N 1
ATOM 3097 C CA . PHE A 1 390 ? 1.387 -0.241 -6.941 1.00 97.81 390 PHE A CA 1
ATOM 3098 C C . PHE A 1 390 ? 0.206 -1.187 -7.202 1.00 97.81 390 PHE A C 1
ATOM 3100 O O . PHE A 1 390 ? -0.045 -2.078 -6.394 1.00 97.81 390 PHE A O 1
ATOM 3107 N N . GLY A 1 391 ? -0.479 -1.070 -8.345 1.00 97.44 391 GLY A N 1
ATOM 3108 C CA . GLY A 1 391 ? -1.530 -1.999 -8.770 1.00 97.44 391 GLY A CA 1
ATOM 3109 C C . GLY A 1 391 ? -1.051 -3.454 -8.833 1.00 97.44 391 GLY A C 1
ATOM 3110 O O . GLY A 1 391 ? -1.715 -4.351 -8.299 1.00 97.44 391 GLY A O 1
ATOM 3111 N N . HIS A 1 392 ? 0.136 -3.691 -9.396 1.00 96.44 392 HIS A N 1
ATOM 3112 C CA . HIS A 1 392 ? 0.776 -5.009 -9.371 1.00 96.44 392 HIS A CA 1
ATOM 3113 C C . HIS A 1 392 ? 1.114 -5.457 -7.942 1.00 96.44 392 HIS A C 1
ATOM 3115 O O . HIS A 1 392 ? 0.743 -6.557 -7.521 1.00 96.44 392 HIS A O 1
ATOM 3121 N N . ALA A 1 393 ? 1.804 -4.610 -7.173 1.00 96.81 393 ALA A N 1
ATOM 3122 C CA . ALA A 1 393 ? 2.310 -4.967 -5.849 1.00 96.81 393 ALA A CA 1
ATOM 3123 C C . ALA A 1 393 ? 1.189 -5.216 -4.822 1.00 96.81 393 ALA A C 1
ATOM 3125 O O . ALA A 1 393 ? 1.275 -6.163 -4.035 1.00 96.81 393 ALA A O 1
ATOM 3126 N N . PHE A 1 394 ? 0.139 -4.395 -4.840 1.00 98.00 394 PHE A N 1
ATOM 3127 C CA . PHE A 1 394 ? -0.963 -4.432 -3.882 1.00 98.00 394 PHE A CA 1
ATOM 3128 C C . PHE A 1 394 ? -2.061 -5.415 -4.293 1.00 98.00 394 PHE A C 1
ATOM 3130 O O . PHE A 1 394 ? -2.383 -6.334 -3.537 1.00 98.00 394 PHE A O 1
ATOM 3137 N N . ALA A 1 395 ? -2.630 -5.245 -5.489 1.00 96.38 395 ALA A N 1
ATOM 3138 C CA . ALA A 1 395 ? -3.825 -5.968 -5.927 1.00 96.38 395 ALA A CA 1
ATOM 3139 C C . ALA A 1 395 ? -3.526 -7.145 -6.869 1.00 96.38 395 ALA A C 1
ATOM 3141 O O . ALA A 1 395 ? -4.458 -7.825 -7.297 1.00 96.38 395 ALA A O 1
ATOM 3142 N N . SER A 1 396 ? -2.245 -7.422 -7.152 1.00 95.88 396 SER A N 1
ATOM 3143 C CA . SER A 1 396 ? -1.829 -8.501 -8.062 1.00 95.88 396 SER A CA 1
ATOM 3144 C C . SER A 1 396 ? -2.494 -8.376 -9.431 1.00 95.88 396 SER A C 1
ATOM 3146 O O . SER A 1 396 ? -2.952 -9.366 -9.996 1.00 95.88 396 SER A O 1
ATOM 3148 N N . LEU A 1 397 ? -2.590 -7.148 -9.944 1.00 96.88 397 LEU A N 1
ATOM 3149 C CA . LEU A 1 397 ? -3.050 -6.898 -11.305 1.00 96.88 397 LEU A CA 1
ATOM 3150 C C . LEU A 1 397 ? -1.978 -7.364 -12.297 1.00 96.88 397 LEU A C 1
ATOM 3152 O O . LEU A 1 397 ? -0.790 -7.316 -11.991 1.00 96.88 397 LEU A O 1
ATOM 3156 N N . GLY A 1 398 ? -2.392 -7.838 -13.464 1.00 95.56 398 GLY A N 1
ATOM 3157 C CA . GLY A 1 398 ? -1.518 -8.156 -14.588 1.00 95.56 398 GLY A CA 1
ATOM 3158 C C . GLY A 1 398 ? -1.474 -7.003 -15.581 1.00 95.56 398 GLY A C 1
ATOM 3159 O O . GLY A 1 398 ? -2.397 -6.186 -15.632 1.00 95.56 398 GLY A O 1
ATOM 3160 N N . ASP A 1 399 ? -0.417 -6.952 -16.383 1.00 94.69 399 ASP A N 1
ATOM 3161 C CA . ASP A 1 399 ? -0.328 -5.991 -17.478 1.00 94.69 399 ASP A CA 1
ATOM 3162 C C . ASP A 1 399 ? -1.356 -6.288 -18.569 1.00 94.69 399 ASP A C 1
ATOM 3164 O O . ASP A 1 399 ? -1.550 -7.427 -18.992 1.00 94.69 399 ASP A O 1
ATOM 3168 N N . GLU A 1 400 ? -2.012 -5.237 -19.051 1.00 95.81 400 GLU A N 1
ATOM 3169 C CA . GLU A 1 400 ? -3.047 -5.299 -20.086 1.00 95.81 400 GLU A CA 1
ATOM 3170 C C . GLU A 1 400 ? -2.538 -4.808 -21.453 1.00 95.81 400 GLU A C 1
ATOM 3172 O O . GLU A 1 400 ? -3.289 -4.796 -22.429 1.00 95.81 400 GLU A O 1
ATOM 3177 N N . TYR A 1 401 ? -1.272 -4.387 -21.552 1.00 91.06 401 TYR A N 1
ATOM 3178 C CA . TYR A 1 401 ? -0.633 -4.081 -22.832 1.00 91.06 401 TYR A CA 1
ATOM 3179 C C . TYR A 1 401 ? -0.019 -5.329 -23.478 1.00 91.06 401 TYR A C 1
ATOM 3181 O O . TYR A 1 401 ? 0.273 -6.329 -22.824 1.00 91.06 401 TYR A O 1
ATOM 3189 N N . ALA A 1 402 ? 0.171 -5.257 -24.794 1.00 89.50 402 ALA A N 1
ATOM 3190 C CA . ALA A 1 402 ? 0.716 -6.325 -25.620 1.00 89.50 402 ALA A CA 1
ATOM 3191 C C . ALA A 1 402 ? 1.757 -5.765 -26.595 1.00 89.50 402 ALA A C 1
ATOM 3193 O O . ALA A 1 402 ? 1.605 -4.642 -27.084 1.00 89.50 402 ALA A O 1
ATOM 3194 N N . TYR A 1 403 ? 2.777 -6.559 -26.919 1.00 82.94 403 TYR A N 1
ATOM 3195 C CA . TYR A 1 403 ? 3.843 -6.181 -27.845 1.00 82.94 403 TYR A CA 1
ATOM 3196 C C . TYR A 1 403 ? 3.850 -7.073 -29.090 1.00 82.94 403 TYR A C 1
ATOM 3198 O O . TYR A 1 403 ? 3.358 -8.200 -29.095 1.00 82.94 403 TYR A O 1
ATOM 3206 N N . THR A 1 404 ? 4.405 -6.562 -30.188 1.00 74.56 404 THR A N 1
ATOM 3207 C CA . THR A 1 404 ? 4.756 -7.391 -31.350 1.00 74.56 404 THR A CA 1
ATOM 3208 C C . THR A 1 404 ? 5.988 -8.236 -31.051 1.00 74.56 404 THR A C 1
ATOM 3210 O O . THR A 1 404 ? 6.921 -7.741 -30.429 1.00 74.56 404 THR A O 1
ATOM 3213 N N . GLY A 1 405 ? 6.022 -9.473 -31.550 1.00 64.25 405 GLY A N 1
ATOM 3214 C CA . GLY A 1 405 ? 7.218 -10.322 -31.493 1.00 64.25 405 GLY A CA 1
ATOM 3215 C C . GLY A 1 405 ? 7.436 -11.070 -30.175 1.00 64.25 405 GLY A C 1
ATOM 3216 O O . GLY A 1 405 ? 8.436 -11.763 -30.048 1.00 64.25 405 GLY A O 1
ATOM 3217 N N . VAL A 1 406 ? 6.511 -10.975 -29.213 1.00 66.94 406 VAL A N 1
ATOM 3218 C CA . VAL A 1 406 ? 6.552 -11.782 -27.985 1.00 66.94 406 VAL A CA 1
ATOM 3219 C C . VAL A 1 406 ? 5.812 -13.097 -28.229 1.00 66.94 406 VAL A C 1
ATOM 3221 O O . VAL A 1 406 ? 4.578 -13.132 -28.272 1.00 66.94 406 VAL A O 1
ATOM 3224 N N . SER A 1 407 ? 6.568 -14.179 -28.413 1.00 60.44 407 SER A N 1
ATOM 3225 C CA . SER A 1 407 ? 6.022 -15.536 -28.466 1.00 60.44 407 SER A CA 1
ATOM 3226 C C . SER A 1 407 ? 5.600 -15.997 -27.075 1.00 60.44 407 SER A C 1
ATOM 3228 O O . SER A 1 407 ? 6.261 -15.688 -26.084 1.00 60.44 407 SER A O 1
ATOM 3230 N N . LEU A 1 408 ? 4.502 -16.747 -27.010 1.00 63.38 408 LEU A N 1
ATOM 3231 C CA . LEU A 1 408 ? 4.072 -17.433 -25.797 1.00 63.38 408 LEU A CA 1
ATOM 3232 C C . LEU A 1 408 ? 5.179 -18.366 -25.303 1.00 63.38 408 LEU A C 1
ATOM 3234 O O . LEU A 1 408 ? 5.714 -19.145 -26.090 1.00 63.38 408 LEU A O 1
ATOM 3238 N N . ASP A 1 409 ? 5.506 -18.291 -24.013 1.00 59.84 409 ASP A N 1
ATOM 3239 C CA . ASP A 1 409 ? 6.315 -19.326 -23.374 1.00 59.84 409 ASP A CA 1
ATOM 3240 C C . ASP A 1 409 ? 5.510 -20.638 -23.417 1.00 59.84 409 ASP A C 1
ATOM 3242 O O . ASP A 1 409 ? 4.416 -20.681 -22.838 1.00 59.84 409 ASP A O 1
ATOM 3246 N N . PRO A 1 410 ? 6.004 -21.703 -24.079 1.00 62.38 410 PRO A N 1
ATOM 3247 C CA . PRO A 1 410 ? 5.298 -22.980 -24.168 1.00 62.38 410 PRO A CA 1
ATOM 3248 C C . PRO A 1 410 ? 4.926 -23.566 -22.799 1.00 62.38 410 PRO A C 1
ATOM 3250 O O . PRO A 1 410 ? 3.914 -24.246 -22.675 1.00 62.38 410 PRO A O 1
ATOM 3253 N N . VAL A 1 411 ? 5.695 -23.267 -21.746 1.00 62.94 411 VAL A N 1
ATOM 3254 C CA . VAL A 1 411 ? 5.437 -23.740 -20.376 1.00 62.94 411 VAL A CA 1
ATOM 3255 C C . VAL A 1 411 ? 4.238 -23.024 -19.740 1.00 62.94 411 VAL A C 1
ATOM 3257 O O . VAL A 1 411 ? 3.545 -23.584 -18.885 1.00 62.94 411 VAL A O 1
ATOM 3260 N N . LEU A 1 412 ? 3.974 -21.783 -20.152 1.00 64.19 412 LEU A N 1
ATOM 3261 C CA . LEU A 1 412 ? 2.837 -20.981 -19.694 1.00 64.19 412 LEU A CA 1
ATOM 3262 C C . LEU A 1 412 ? 1.624 -21.101 -20.628 1.00 64.19 412 LEU A C 1
ATOM 3264 O O . LEU A 1 412 ? 0.526 -20.678 -20.262 1.00 64.19 412 LEU A O 1
ATOM 3268 N N . ALA A 1 413 ? 1.800 -21.726 -21.795 1.00 64.81 413 ALA A N 1
ATOM 3269 C CA . ALA A 1 413 ? 0.816 -21.793 -22.865 1.00 64.81 413 ALA A CA 1
ATOM 3270 C C . ALA A 1 413 ? -0.451 -22.588 -22.567 1.00 64.81 413 ALA A C 1
ATOM 3272 O O . ALA A 1 413 ? -1.396 -22.471 -23.332 1.00 64.81 413 ALA A O 1
ATOM 3273 N N . ASP A 1 414 ? -0.543 -23.296 -21.443 1.00 70.06 414 ASP A N 1
ATOM 3274 C CA . ASP A 1 414 ? -1.757 -24.020 -21.030 1.00 70.06 414 ASP A CA 1
ATOM 3275 C C . ASP A 1 414 ? -2.301 -23.568 -19.667 1.00 70.06 414 ASP A C 1
ATOM 3277 O O . ASP A 1 414 ? -3.265 -24.129 -19.152 1.00 70.06 414 ASP A O 1
ATOM 3281 N N . ARG A 1 415 ? -1.711 -22.529 -19.060 1.00 83.00 415 ARG A N 1
ATOM 3282 C CA . ARG A 1 415 ? -2.085 -22.092 -17.708 1.00 83.00 415 ARG A CA 1
ATOM 3283 C C . ARG A 1 415 ? -2.909 -20.814 -17.739 1.00 83.00 415 ARG A C 1
ATOM 3285 O O . ARG A 1 415 ? -2.541 -19.843 -18.393 1.00 83.00 415 ARG A O 1
ATOM 3292 N N . GLU A 1 416 ? -4.011 -20.809 -16.995 1.00 91.75 416 GLU A N 1
ATOM 3293 C CA . GLU A 1 416 ? -4.787 -19.594 -16.752 1.00 91.75 416 GLU A CA 1
ATOM 3294 C C . GLU A 1 416 ? -3.963 -18.632 -15.873 1.00 91.75 416 GLU A C 1
ATOM 3296 O O . GLU A 1 416 ? -3.484 -19.042 -14.809 1.00 91.75 416 GLU A O 1
ATOM 3301 N N . PRO A 1 417 ? -3.780 -17.359 -16.273 1.00 91.06 417 PRO A N 1
ATOM 3302 C CA . PRO A 1 417 ? -2.980 -16.412 -15.503 1.00 91.06 417 PRO A CA 1
ATOM 3303 C C . PRO A 1 417 ? -3.553 -16.192 -14.102 1.00 91.06 417 PRO A C 1
ATOM 3305 O O . PRO A 1 417 ? -4.772 -16.149 -13.942 1.00 91.06 417 PRO A O 1
ATOM 3308 N N . PRO A 1 418 ? -2.723 -15.969 -13.073 1.00 91.75 418 PRO A N 1
ATOM 3309 C CA . PRO A 1 418 ? -3.216 -15.764 -11.710 1.00 91.75 418 PRO A CA 1
ATOM 3310 C C . PRO A 1 418 ? -3.827 -14.369 -11.487 1.00 91.75 418 PRO A C 1
ATOM 3312 O O . PRO A 1 418 ? -4.364 -14.099 -10.415 1.00 91.75 418 PRO A O 1
ATOM 3315 N N . PHE A 1 419 ? -3.738 -13.471 -12.471 1.00 95.50 419 PHE A N 1
ATOM 3316 C CA . PHE A 1 419 ? -4.202 -12.090 -12.354 1.00 95.50 419 PHE A CA 1
ATOM 3317 C C . PHE A 1 419 ? -5.726 -11.982 -12.531 1.00 95.50 419 PHE A C 1
ATOM 3319 O O . PHE A 1 419 ? -6.301 -12.675 -13.379 1.00 95.50 419 PHE A O 1
ATOM 3326 N N . PRO A 1 420 ? -6.402 -11.089 -11.787 1.00 96.62 420 PRO A N 1
ATOM 3327 C CA . PRO A 1 420 ? -7.851 -10.927 -11.874 1.00 96.62 420 PRO A CA 1
ATOM 3328 C C . PRO A 1 420 ? -8.305 -10.259 -13.183 1.00 96.62 420 PRO A C 1
ATOM 3330 O O . PRO A 1 420 ? -9.420 -10.505 -13.632 1.00 96.62 420 PRO A O 1
ATOM 3333 N N . ASN A 1 421 ? -7.450 -9.437 -13.801 1.00 98.12 421 ASN A N 1
ATOM 3334 C CA . ASN A 1 421 ? -7.740 -8.611 -14.980 1.00 98.12 421 ASN A CA 1
ATOM 3335 C C . ASN A 1 421 ? -7.126 -9.143 -16.289 1.00 98.12 421 ASN A C 1
ATOM 3337 O O . ASN A 1 421 ? -7.131 -8.443 -17.297 1.00 98.12 421 ASN A O 1
ATOM 3341 N N . VAL A 1 422 ? -6.602 -10.369 -16.285 1.00 97.12 422 VAL A N 1
ATOM 3342 C CA . VAL A 1 422 ? -6.091 -11.049 -17.482 1.00 97.12 422 VAL A CA 1
ATOM 3343 C C . VAL A 1 422 ? -6.629 -12.470 -17.492 1.00 97.12 422 VAL A C 1
ATOM 3345 O O . VAL A 1 422 ? -6.633 -13.129 -16.453 1.00 97.12 422 VAL A O 1
ATOM 3348 N N . THR A 1 423 ? -7.067 -12.960 -18.647 1.00 96.50 423 THR A N 1
ATOM 3349 C CA . THR A 1 423 ? -7.530 -14.343 -18.806 1.00 96.50 423 THR A CA 1
ATOM 3350 C C . THR A 1 423 ? -7.128 -14.916 -20.155 1.00 96.50 423 THR A C 1
ATOM 3352 O O . THR A 1 423 ? -6.872 -14.157 -21.089 1.00 96.50 423 THR A O 1
ATOM 3355 N N . ARG A 1 424 ? -7.081 -16.243 -20.254 1.00 93.69 424 ARG A N 1
ATOM 3356 C CA . ARG A 1 424 ? -7.032 -16.978 -21.524 1.00 93.69 424 ARG A CA 1
ATOM 3357 C C . ARG A 1 424 ? -8.358 -17.666 -21.845 1.00 93.69 424 ARG A C 1
ATOM 3359 O O . ARG A 1 424 ? -8.534 -18.200 -22.933 1.00 93.69 424 ARG A O 1
ATOM 3366 N N . GLU A 1 425 ? -9.291 -17.658 -20.899 1.00 95.06 425 GLU A N 1
ATOM 3367 C CA . GLU A 1 425 ? -10.607 -18.253 -21.059 1.00 95.06 425 GLU A CA 1
ATOM 3368 C C . GLU A 1 425 ? -11.467 -17.433 -22.027 1.00 95.06 425 GLU A C 1
ATOM 3370 O O . GLU A 1 425 ? -11.635 -16.220 -21.871 1.00 95.06 425 GLU A O 1
ATOM 3375 N N . THR A 1 426 ? -12.051 -18.117 -23.007 1.00 95.38 426 THR A N 1
ATOM 3376 C CA . THR A 1 426 ? -12.936 -17.529 -24.022 1.00 95.38 426 THR A CA 1
ATOM 3377 C C . THR A 1 426 ? -14.387 -17.958 -23.846 1.00 95.38 426 THR A C 1
ATOM 3379 O O . THR A 1 426 ? -15.294 -17.294 -24.352 1.00 95.38 426 THR A O 1
ATOM 3382 N N . ARG A 1 427 ? -14.648 -19.021 -23.079 1.00 96.50 427 ARG A N 1
ATOM 3383 C CA . ARG A 1 427 ? -15.999 -19.461 -22.741 1.00 96.50 427 ARG A CA 1
ATOM 3384 C C . ARG A 1 427 ? -16.618 -18.503 -21.733 1.00 96.50 427 ARG A C 1
ATOM 3386 O O . ARG A 1 427 ? -16.134 -18.340 -20.609 1.00 96.50 427 ARG A O 1
ATOM 3393 N N . ARG A 1 428 ? -17.707 -17.851 -22.142 1.00 96.69 428 ARG A N 1
ATOM 3394 C CA . ARG A 1 428 ? -18.375 -16.761 -21.409 1.00 96.69 428 ARG A CA 1
ATOM 3395 C C . ARG A 1 428 ? -18.604 -17.072 -19.930 1.00 96.69 428 ARG A C 1
ATOM 3397 O O . ARG A 1 428 ? -18.410 -16.211 -19.076 1.00 96.69 428 ARG A O 1
ATOM 3404 N N . GLU A 1 429 ? -19.050 -18.281 -19.634 1.00 96.38 429 GLU A N 1
ATOM 3405 C CA . GLU A 1 429 ? -19.419 -18.773 -18.310 1.00 96.38 429 GLU A CA 1
ATOM 3406 C C . GLU A 1 429 ? -18.224 -18.970 -17.366 1.00 96.38 429 GLU A C 1
ATOM 3408 O O . GLU A 1 429 ? -18.401 -18.977 -16.144 1.00 96.38 429 GLU A O 1
ATOM 3413 N N . HIS A 1 430 ? -17.013 -19.053 -17.916 1.00 96.56 430 HIS A N 1
ATOM 3414 C CA . HIS A 1 430 ? -15.775 -19.274 -17.178 1.00 96.56 430 HIS A CA 1
ATOM 3415 C C . HIS A 1 430 ? -14.879 -18.027 -17.103 1.00 96.56 430 HIS A C 1
ATOM 3417 O O . HIS A 1 430 ? -13.988 -17.976 -16.255 1.00 96.56 430 HIS A O 1
ATOM 3423 N N . ILE A 1 431 ? -15.151 -16.982 -17.897 1.00 97.69 431 ILE A N 1
ATOM 3424 C CA . ILE A 1 431 ? -14.428 -15.704 -17.808 1.00 97.69 431 ILE A CA 1
ATOM 3425 C C . ILE A 1 431 ? -14.515 -15.151 -16.378 1.00 97.69 431 ILE A C 1
ATOM 3427 O O . ILE A 1 431 ? -15.601 -15.014 -15.795 1.00 97.69 431 ILE A O 1
ATOM 3431 N N . LYS A 1 432 ? -13.359 -14.770 -15.823 1.00 96.75 432 LYS A N 1
ATOM 3432 C CA . LYS A 1 432 ? -13.215 -14.265 -14.445 1.00 96.75 432 LYS A CA 1
ATOM 3433 C C . LYS A 1 432 ? -14.220 -13.163 -14.109 1.00 96.75 432 LYS A C 1
ATOM 3435 O O . LYS A 1 432 ? -14.908 -13.232 -13.093 1.00 96.75 432 LYS A O 1
ATOM 3440 N N . TRP A 1 433 ? -14.362 -12.190 -15.005 1.00 97.19 433 TRP A N 1
ATOM 3441 C CA . TRP A 1 433 ? -15.245 -11.032 -14.852 1.00 97.19 433 TRP A CA 1
ATOM 3442 C C . TRP A 1 433 ? -16.570 -11.150 -15.612 1.00 97.19 433 TRP A C 1
ATOM 3444 O O . TRP A 1 433 ? -17.218 -10.138 -15.872 1.00 97.19 433 TRP A O 1
ATOM 3454 N N . ARG A 1 434 ? -17.026 -12.365 -15.951 1.00 96.56 434 ARG A N 1
ATOM 3455 C CA . ARG A 1 434 ? -18.256 -12.592 -16.740 1.00 96.56 434 ARG A CA 1
ATOM 3456 C C . ARG A 1 434 ? -19.486 -11.815 -16.266 1.00 96.56 434 ARG A C 1
ATOM 3458 O O . ARG A 1 434 ? -20.312 -11.433 -17.078 1.00 96.56 434 ARG A O 1
ATOM 3465 N N . ARG A 1 435 ? -19.608 -11.564 -14.958 1.00 95.38 435 ARG A N 1
ATOM 3466 C CA . ARG A 1 435 ? -20.744 -10.848 -14.346 1.00 95.38 435 ARG A CA 1
ATOM 3467 C C . ARG A 1 435 ? -20.810 -9.383 -14.772 1.00 95.38 435 ARG A C 1
ATOM 3469 O O . ARG A 1 435 ? -21.889 -8.808 -14.806 1.00 95.38 435 ARG A O 1
ATOM 3476 N N . TRP A 1 436 ? -19.662 -8.800 -15.098 1.00 96.81 436 TRP A N 1
ATOM 3477 C CA . TRP A 1 436 ? -19.564 -7.448 -15.627 1.00 96.81 436 TRP A CA 1
ATOM 3478 C C . TRP A 1 436 ? -19.851 -7.380 -17.132 1.00 96.81 436 TRP A C 1
ATOM 3480 O O . TRP A 1 436 ? -20.120 -6.296 -17.650 1.00 96.81 436 TRP A O 1
ATOM 3490 N N . ILE A 1 437 ? -19.794 -8.513 -17.841 1.00 96.62 437 ILE A N 1
ATOM 3491 C CA . ILE A 1 437 ? -20.090 -8.590 -19.273 1.00 96.62 437 ILE A CA 1
ATOM 3492 C C . ILE A 1 437 ? -21.608 -8.639 -19.444 1.00 96.62 437 ILE A C 1
ATOM 3494 O O . ILE A 1 437 ? -22.271 -9.574 -18.994 1.00 96.62 437 ILE A O 1
ATOM 3498 N N . LYS A 1 438 ? -22.173 -7.638 -20.122 1.00 95.12 438 LYS A N 1
ATOM 3499 C CA . LYS A 1 438 ? -23.615 -7.595 -20.379 1.00 95.12 438 LYS A CA 1
ATOM 3500 C C . LYS A 1 438 ? -24.056 -8.783 -21.261 1.00 95.12 438 LYS A C 1
ATOM 3502 O O . LYS A 1 438 ? -23.287 -9.273 -22.106 1.00 95.12 438 LYS A O 1
ATOM 3507 N N . PRO A 1 439 ? -25.303 -9.266 -21.109 1.00 94.50 439 PRO A N 1
ATOM 3508 C CA . PRO A 1 439 ? -25.906 -10.158 -22.096 1.00 94.50 439 PRO A CA 1
ATOM 3509 C C . PRO A 1 439 ? -25.783 -9.561 -23.509 1.00 94.50 439 PRO A C 1
ATOM 3511 O O . PRO A 1 439 ? -25.970 -8.361 -23.688 1.00 94.50 439 PRO A O 1
ATOM 3514 N N . GLY A 1 440 ? -25.400 -10.376 -24.497 1.00 91.75 440 GLY A N 1
ATOM 3515 C CA . GLY A 1 440 ? -25.259 -9.947 -25.897 1.00 91.75 440 GLY A CA 1
ATOM 3516 C C . GLY A 1 440 ? -23.927 -9.289 -26.296 1.00 91.75 440 GLY A C 1
ATOM 3517 O O . GLY A 1 440 ? -23.695 -9.102 -27.484 1.00 91.75 440 GLY A O 1
ATOM 3518 N N . THR A 1 441 ? -23.014 -8.971 -25.366 1.00 95.25 441 THR A N 1
ATOM 3519 C CA . THR A 1 441 ? -21.676 -8.453 -25.740 1.00 95.25 441 THR A CA 1
ATOM 3520 C C . THR A 1 441 ? -20.893 -9.484 -26.581 1.00 95.25 441 THR A C 1
ATOM 3522 O O . THR A 1 441 ? -20.770 -10.621 -26.148 1.00 95.25 441 THR A O 1
ATOM 3525 N N . PRO A 1 442 ? -20.311 -9.165 -27.744 1.00 94.38 442 PRO A N 1
ATOM 3526 C CA . PRO A 1 442 ? -19.510 -10.143 -28.490 1.00 94.38 442 PRO A CA 1
ATOM 3527 C C . PRO A 1 442 ? -18.307 -10.659 -27.683 1.00 94.38 442 PRO A C 1
ATOM 3529 O O . PRO A 1 442 ? -17.693 -9.892 -26.938 1.00 94.38 442 PRO A O 1
ATOM 3532 N N . ILE A 1 443 ? -17.977 -11.948 -27.813 1.00 94.81 443 ILE A N 1
ATOM 3533 C CA . ILE A 1 443 ? -16.794 -12.578 -27.206 1.00 94.81 443 ILE A CA 1
ATOM 3534 C C . ILE A 1 443 ? -16.046 -13.340 -28.317 1.00 94.81 443 ILE A C 1
ATOM 3536 O O . ILE A 1 443 ? -16.612 -14.303 -28.832 1.00 94.81 443 ILE A O 1
ATOM 3540 N N . PRO A 1 444 ? -14.819 -12.931 -28.696 1.00 94.69 444 PRO A N 1
ATOM 3541 C CA . PRO A 1 444 ? -14.094 -11.758 -28.201 1.00 94.69 444 PRO A CA 1
ATOM 3542 C C . PRO A 1 444 ? -14.805 -10.434 -28.532 1.00 94.69 444 PRO A C 1
ATOM 3544 O O . PRO A 1 444 ? -15.612 -10.328 -29.454 1.00 94.69 444 PRO A O 1
ATOM 3547 N N . THR A 1 445 ? -14.534 -9.413 -27.725 1.00 95.94 445 THR A N 1
ATOM 3548 C CA . THR A 1 445 ? -15.073 -8.061 -27.889 1.00 95.94 445 THR A CA 1
ATOM 3549 C C . THR A 1 445 ? -14.106 -7.220 -28.717 1.00 95.94 445 THR A C 1
ATOM 3551 O O . THR A 1 445 ? -12.911 -7.172 -28.429 1.00 95.94 445 THR A O 1
ATOM 3554 N N . HIS A 1 446 ? -14.631 -6.509 -29.714 1.00 90.19 446 HIS A N 1
ATOM 3555 C CA . HIS A 1 446 ? -13.857 -5.625 -30.587 1.00 90.19 446 HIS A CA 1
ATOM 3556 C C . HIS A 1 446 ? -14.257 -4.151 -30.403 1.00 90.19 446 HIS A C 1
ATOM 3558 O O . HIS A 1 446 ? -15.320 -3.838 -29.864 1.00 90.19 446 HIS A O 1
ATOM 3564 N N . GLY A 1 447 ? -13.403 -3.241 -30.881 1.00 85.06 447 GLY A N 1
ATOM 3565 C CA . GLY A 1 447 ? -13.628 -1.793 -30.843 1.00 85.06 447 GLY A CA 1
ATOM 3566 C C . GLY A 1 447 ? -13.079 -1.095 -29.593 1.00 85.06 447 GLY A C 1
ATOM 3567 O O . GLY A 1 447 ? -12.532 -1.719 -28.688 1.00 85.06 447 GLY A O 1
ATOM 3568 N N . ALA A 1 448 ? -13.208 0.233 -29.560 1.00 74.50 448 ALA A N 1
ATOM 3569 C CA . ALA A 1 448 ? -12.680 1.096 -28.496 1.00 74.50 448 ALA A CA 1
ATOM 3570 C C . ALA A 1 448 ? -13.728 1.469 -27.426 1.00 74.50 448 ALA A C 1
ATOM 3572 O O . ALA A 1 448 ? -13.571 2.462 -26.715 1.00 74.50 448 ALA A O 1
ATOM 3573 N N . GLY A 1 449 ? -14.820 0.706 -27.335 1.00 70.31 449 GLY A N 1
ATOM 3574 C CA . GLY A 1 449 ? -15.930 0.996 -26.432 1.00 70.31 449 GLY A CA 1
ATOM 3575 C C . GLY A 1 449 ? -15.543 0.986 -24.951 1.00 70.31 449 GLY A C 1
ATOM 3576 O O . GLY A 1 449 ? -14.633 0.281 -24.519 1.00 70.31 449 GLY A O 1
ATOM 3577 N N . GLY A 1 450 ? -16.274 1.759 -24.144 1.00 75.19 450 GLY A N 1
ATOM 3578 C CA . GLY A 1 450 ? -16.079 1.832 -22.689 1.00 75.19 450 GLY A CA 1
ATOM 3579 C C . GLY A 1 450 ? -16.695 0.669 -21.900 1.00 75.19 450 GLY A C 1
ATOM 3580 O O . GLY A 1 450 ? -16.591 0.640 -20.675 1.00 75.19 450 GLY A O 1
ATOM 3581 N N . TRP A 1 451 ? -17.357 -0.282 -22.561 1.00 89.81 451 TRP A N 1
ATOM 3582 C CA . TRP A 1 451 ? -18.000 -1.422 -21.906 1.00 89.81 451 TRP A CA 1
ATOM 3583 C C . TRP A 1 451 ? -17.004 -2.525 -21.543 1.00 89.81 451 TRP A C 1
ATOM 3585 O O . TRP A 1 451 ? -15.959 -2.695 -22.174 1.00 89.81 451 TRP A O 1
ATOM 3595 N N . VAL A 1 452 ? -17.363 -3.298 -20.519 1.00 97.12 452 VAL A N 1
ATOM 3596 C CA . VAL A 1 452 ? -16.635 -4.507 -20.137 1.00 97.12 452 VAL A CA 1
ATOM 3597 C C . VAL A 1 452 ? -16.926 -5.620 -21.143 1.00 97.12 452 VAL A C 1
ATOM 3599 O O . VAL A 1 452 ? -18.077 -5.836 -21.523 1.00 97.12 452 VAL A O 1
ATOM 3602 N N . GLY A 1 453 ? -15.877 -6.320 -21.561 1.00 97.44 453 GLY A N 1
ATOM 3603 C CA . GLY A 1 453 ? -15.914 -7.391 -22.550 1.00 97.44 453 GLY A CA 1
ATOM 3604 C C . GLY A 1 453 ? -14.703 -8.313 -22.421 1.00 97.44 453 GLY A C 1
ATOM 3605 O O . GLY A 1 453 ? -14.082 -8.378 -21.362 1.00 97.44 453 GLY A O 1
ATOM 3606 N N . LEU A 1 454 ? -14.367 -9.023 -23.494 1.00 97.69 454 LEU A N 1
ATOM 3607 C CA . LEU A 1 454 ? -13.181 -9.873 -23.598 1.00 97.69 454 LEU A CA 1
ATOM 3608 C C . LEU A 1 454 ? -12.308 -9.373 -24.758 1.00 97.69 454 LEU A C 1
ATOM 3610 O O . LEU A 1 454 ? -12.463 -9.818 -25.892 1.00 97.69 454 LEU A O 1
ATOM 3614 N N . TYR A 1 455 ? -11.438 -8.400 -24.495 1.00 97.25 455 TYR A N 1
ATOM 3615 C CA . TYR A 1 455 ? -10.626 -7.752 -25.527 1.00 97.25 455 TYR A CA 1
ATOM 3616 C C . TYR A 1 455 ? -9.303 -8.491 -25.697 1.00 97.25 455 TYR A C 1
ATOM 3618 O O . TYR A 1 455 ? -8.545 -8.605 -24.738 1.00 97.25 455 TYR A O 1
ATOM 3626 N N . GLU A 1 456 ? -9.007 -8.958 -26.907 1.00 95.00 456 GLU A N 1
ATOM 3627 C CA . GLU A 1 456 ? -7.754 -9.661 -27.195 1.00 95.00 456 GLU A CA 1
ATOM 3628 C C . GLU A 1 456 ? -6.543 -8.716 -27.121 1.00 95.00 456 GLU A C 1
ATOM 3630 O O . GLU A 1 456 ? -6.618 -7.531 -27.480 1.00 95.00 456 GLU A O 1
ATOM 3635 N N . GLY A 1 457 ? -5.430 -9.243 -26.617 1.00 92.88 457 GLY A N 1
ATOM 3636 C CA . GLY A 1 457 ? -4.194 -8.521 -26.365 1.00 92.88 457 GLY A CA 1
ATOM 3637 C C . GLY A 1 457 ? -4.056 -8.145 -24.893 1.00 92.88 457 GLY A C 1
ATOM 3638 O O . GLY A 1 457 ? -4.672 -7.181 -24.435 1.00 92.88 457 GLY A O 1
ATOM 3639 N N . ALA A 1 458 ? -3.238 -8.886 -24.157 1.00 94.00 458 ALA A N 1
ATOM 3640 C CA . ALA A 1 458 ? -2.906 -8.622 -22.762 1.00 94.00 458 ALA A CA 1
ATOM 3641 C C . ALA A 1 458 ? -1.641 -9.394 -22.387 1.00 94.00 458 ALA A C 1
ATOM 3643 O O . ALA A 1 458 ? -1.203 -10.270 -23.133 1.00 94.00 458 ALA A O 1
ATOM 3644 N N . PHE A 1 459 ? -1.072 -9.092 -21.220 1.00 91.06 459 PHE A N 1
ATOM 3645 C CA . PHE A 1 459 ? 0.055 -9.831 -20.660 1.00 91.06 459 PHE A CA 1
ATOM 3646 C C . PHE A 1 459 ? 1.191 -10.014 -21.670 1.00 91.06 459 PHE A C 1
ATOM 3648 O O . PHE A 1 459 ? 1.709 -11.105 -21.867 1.00 91.06 459 PHE A O 1
ATOM 3655 N N . TYR A 1 460 ? 1.527 -8.922 -22.364 1.00 88.88 460 TYR A N 1
ATOM 3656 C CA . TYR A 1 460 ? 2.583 -8.837 -23.376 1.00 88.88 460 TYR A CA 1
ATOM 3657 C C . TYR A 1 460 ? 2.286 -9.558 -24.703 1.00 88.88 460 TYR A C 1
ATOM 3659 O O . TYR A 1 460 ? 2.967 -9.283 -25.693 1.00 88.88 460 TYR A O 1
ATOM 3667 N N . HIS A 1 461 ? 1.228 -10.372 -24.783 1.00 88.75 461 HIS A N 1
ATOM 3668 C CA . HIS A 1 461 ? 0.855 -11.155 -25.960 1.00 88.75 461 HIS A CA 1
ATOM 3669 C C . HIS A 1 461 ? -0.311 -10.530 -26.729 1.00 88.75 461 HIS A C 1
ATOM 3671 O O . HIS A 1 461 ? -1.322 -10.132 -26.156 1.00 88.75 461 HIS A O 1
ATOM 3677 N N . LYS A 1 462 ? -0.192 -10.462 -28.061 1.00 89.81 462 LYS A N 1
ATOM 3678 C CA . LYS A 1 462 ? -1.264 -9.952 -28.938 1.00 89.81 462 LYS A CA 1
ATOM 3679 C C . LYS A 1 462 ? -2.424 -10.925 -29.145 1.00 89.81 462 LYS A C 1
ATOM 3681 O O . LYS A 1 462 ? -3.478 -10.473 -29.573 1.00 89.81 462 LYS A O 1
ATOM 3686 N N . LYS A 1 463 ? -2.204 -12.216 -28.907 1.00 89.12 463 LYS A N 1
ATOM 3687 C CA . LYS A 1 463 ? -3.169 -13.302 -29.111 1.00 89.12 463 LYS A CA 1
ATOM 3688 C C . LYS A 1 463 ? -3.288 -14.136 -27.845 1.00 89.12 463 LYS A C 1
ATOM 3690 O O . LYS A 1 463 ? -2.386 -14.090 -27.007 1.00 89.12 463 LYS A O 1
ATOM 3695 N N . ASP A 1 464 ? -4.394 -14.862 -27.723 1.00 90.19 464 ASP A N 1
ATOM 3696 C CA . ASP A 1 464 ? -4.672 -15.874 -26.687 1.00 90.19 464 ASP A CA 1
ATOM 3697 C C . ASP A 1 464 ? -4.793 -15.357 -25.243 1.00 90.19 464 ASP A C 1
ATOM 3699 O O . ASP A 1 464 ? -5.196 -16.102 -24.352 1.00 90.19 464 ASP A O 1
ATOM 3703 N N . TYR A 1 465 ? -4.481 -14.083 -25.004 1.00 93.38 465 TYR A N 1
ATOM 3704 C CA . TYR A 1 465 ? -4.658 -13.393 -23.733 1.00 93.38 465 TYR A CA 1
ATOM 3705 C C . TYR A 1 465 ? -5.611 -12.221 -23.903 1.00 93.38 465 TYR A C 1
ATOM 3707 O O . TYR A 1 465 ? -5.527 -11.456 -24.867 1.00 93.38 465 TYR A O 1
ATOM 3715 N N . TYR A 1 466 ? -6.487 -12.054 -22.921 1.00 96.19 466 TYR A N 1
ATOM 3716 C CA . TYR A 1 466 ? -7.576 -11.097 -22.971 1.00 96.19 466 TYR A CA 1
ATOM 3717 C C . TYR A 1 466 ? -7.611 -10.213 -21.730 1.00 96.19 466 TYR A C 1
ATOM 3719 O O . TYR A 1 466 ? -7.314 -10.655 -20.617 1.00 96.19 466 TYR A O 1
ATOM 3727 N N . ARG A 1 467 ? -8.038 -8.967 -21.934 1.00 97.69 467 ARG A N 1
ATOM 3728 C CA . ARG A 1 467 ? -8.264 -7.947 -20.902 1.00 97.69 467 ARG A CA 1
ATOM 3729 C C . ARG A 1 467 ? -9.746 -7.542 -20.843 1.00 97.69 467 ARG A C 1
ATOM 3731 O O . ARG A 1 467 ? -10.473 -7.711 -21.827 1.00 97.69 467 ARG A O 1
ATOM 3738 N N . PRO A 1 468 ? -10.215 -6.976 -19.721 1.00 97.62 468 PRO A N 1
ATOM 3739 C CA . PRO A 1 468 ? -11.635 -6.703 -19.499 1.00 97.62 468 PRO A CA 1
ATOM 3740 C C . PRO A 1 468 ? -12.180 -5.476 -20.232 1.00 97.62 468 PRO A C 1
ATOM 3742 O O . PRO A 1 468 ? -13.384 -5.396 -20.475 1.00 97.62 468 PRO A O 1
ATOM 3745 N N . GLN A 1 469 ? -11.338 -4.492 -20.552 1.00 96.94 469 GLN A N 1
ATOM 3746 C CA . GLN A 1 469 ? -11.748 -3.252 -21.219 1.00 96.94 469 GLN A CA 1
ATOM 3747 C C . GLN A 1 469 ? -10.723 -2.824 -22.269 1.00 96.94 469 GLN A C 1
ATOM 3749 O O . GLN A 1 469 ? -9.545 -3.164 -22.186 1.00 96.94 469 GLN A O 1
ATOM 3754 N N . ALA A 1 470 ? -11.160 -2.027 -23.249 1.00 94.75 470 ALA A N 1
ATOM 3755 C CA . ALA A 1 470 ? -10.276 -1.523 -24.296 1.00 94.75 470 ALA A CA 1
ATOM 3756 C C . ALA A 1 470 ? -9.074 -0.749 -23.719 1.00 94.75 470 ALA A C 1
ATOM 3758 O O . ALA A 1 470 ? -7.956 -0.920 -24.211 1.00 94.75 470 ALA A O 1
ATOM 3759 N N . ASN A 1 471 ? -9.307 0.030 -22.652 1.00 92.75 471 ASN A N 1
ATOM 3760 C CA . ASN A 1 471 ? -8.333 0.875 -21.964 1.00 92.75 471 ASN A CA 1
ATOM 3761 C C . ASN A 1 471 ? -8.396 0.693 -20.441 1.00 92.75 471 ASN A C 1
ATOM 3763 O O . ASN A 1 471 ? -9.471 0.522 -19.869 1.00 92.75 471 ASN A O 1
ATOM 3767 N N . CYS A 1 472 ? -7.234 0.784 -19.797 1.00 95.44 472 CYS A N 1
ATOM 3768 C CA . CYS A 1 472 ? -7.033 0.646 -18.355 1.00 95.44 472 CYS A CA 1
ATOM 3769 C C . CYS A 1 472 ? -5.680 1.258 -17.985 1.00 95.44 472 CYS A C 1
ATOM 3771 O O . CYS A 1 472 ? -4.774 1.241 -18.819 1.00 95.44 472 CYS A O 1
ATOM 3773 N N . ARG A 1 473 ? -5.495 1.696 -16.736 1.00 94.69 473 ARG A N 1
ATOM 3774 C CA . ARG A 1 473 ? -4.174 2.049 -16.185 1.00 94.69 473 ARG A CA 1
ATOM 3775 C C . ARG A 1 473 ? -3.125 0.943 -16.358 1.00 94.69 473 ARG A C 1
ATOM 3777 O O . ARG A 1 473 ? -1.955 1.238 -16.582 1.00 94.69 473 ARG A O 1
ATOM 3784 N N . MET A 1 474 ? -3.547 -0.323 -16.300 1.00 96.12 474 MET A N 1
ATOM 3785 C CA . MET A 1 474 ? -2.680 -1.492 -16.521 1.00 96.12 474 MET A CA 1
ATOM 3786 C C . MET A 1 474 ? -2.299 -1.701 -17.994 1.00 96.12 474 MET A C 1
ATOM 3788 O O . MET A 1 474 ? -1.484 -2.559 -18.307 1.00 96.12 474 MET A O 1
ATOM 3792 N N . ARG A 1 475 ? -2.884 -0.928 -18.916 1.00 94.12 475 ARG A N 1
ATOM 3793 C CA . ARG A 1 475 ? -2.557 -0.928 -20.349 1.00 94.12 475 ARG A CA 1
ATOM 3794 C C . ARG A 1 475 ? -1.840 0.355 -20.759 1.00 94.12 475 ARG A C 1
ATOM 3796 O O . ARG A 1 475 ? -0.809 0.316 -21.416 1.00 94.12 475 ARG A O 1
ATOM 3803 N N . GLU A 1 476 ? -2.419 1.490 -20.386 1.00 90.75 476 GLU A N 1
ATOM 3804 C CA . GLU A 1 476 ? -1.946 2.842 -20.667 1.00 90.75 476 GLU A CA 1
ATOM 3805 C C . GLU A 1 476 ? -1.955 3.628 -19.354 1.00 90.75 476 GLU A C 1
ATOM 3807 O O . GLU A 1 476 ? -3.014 3.868 -18.774 1.00 90.75 476 GLU A O 1
ATOM 3812 N N . THR A 1 477 ? -0.791 4.079 -18.892 1.00 84.81 477 THR A N 1
ATOM 3813 C CA . THR A 1 477 ? -0.628 4.683 -17.557 1.00 84.81 477 THR A CA 1
ATOM 3814 C C . THR A 1 477 ? -1.471 5.946 -17.333 1.00 84.81 477 THR A C 1
ATOM 3816 O O . THR A 1 477 ? -1.798 6.266 -16.196 1.00 84.81 477 THR A O 1
ATOM 3819 N N . PHE A 1 478 ? -1.901 6.656 -18.381 1.00 89.94 478 PHE A N 1
ATOM 3820 C CA . PHE A 1 478 ? -2.761 7.849 -18.267 1.00 89.94 478 PHE A CA 1
ATOM 3821 C C . PHE A 1 478 ? -4.265 7.579 -18.313 1.00 89.94 478 PHE A C 1
ATOM 3823 O O . PHE A 1 478 ? -5.062 8.511 -18.431 1.00 89.94 478 PHE A O 1
ATOM 3830 N N . ARG A 1 479 ? -4.672 6.315 -18.230 1.00 93.06 479 ARG A N 1
ATOM 3831 C CA . ARG A 1 479 ? -6.075 5.920 -18.117 1.00 93.06 479 ARG A CA 1
ATOM 3832 C C . ARG A 1 479 ? -6.401 5.579 -16.663 1.00 93.06 479 ARG A C 1
ATOM 3834 O O . ARG A 1 479 ? -5.511 5.131 -15.945 1.00 93.06 479 ARG A O 1
ATOM 3841 N N . PRO A 1 480 ? -7.659 5.745 -16.226 1.00 93.81 480 PRO A N 1
ATOM 3842 C CA . PRO A 1 480 ? -8.088 5.203 -14.943 1.00 93.81 480 PRO A CA 1
ATOM 3843 C C . PRO A 1 480 ? -8.012 3.670 -14.944 1.00 93.81 480 PRO A C 1
ATOM 3845 O O . PRO A 1 480 ? -8.039 3.029 -16.001 1.00 93.81 480 PRO A O 1
ATOM 3848 N N . PHE A 1 481 ? -7.988 3.061 -13.759 1.00 97.38 481 PHE A N 1
ATOM 3849 C CA . PHE A 1 481 ? -8.225 1.621 -13.644 1.00 97.38 481 PHE A CA 1
ATOM 3850 C C . PHE A 1 481 ? -9.577 1.226 -14.255 1.00 97.38 481 PHE A C 1
ATOM 3852 O O . PHE A 1 481 ? -10.589 1.896 -14.025 1.00 97.38 481 PHE A O 1
ATOM 3859 N N . CYS A 1 482 ? -9.590 0.117 -15.000 1.00 97.00 482 CYS A N 1
ATOM 3860 C CA . CYS A 1 482 ? -10.809 -0.514 -15.501 1.00 97.00 482 CYS A CA 1
ATOM 3861 C C . CYS A 1 482 ? -11.658 -1.062 -14.338 1.00 97.00 482 CYS A C 1
ATOM 3863 O O . CYS A 1 482 ? -11.160 -1.230 -13.221 1.00 97.00 482 CYS A O 1
ATOM 3865 N N . LYS A 1 483 ? -12.935 -1.373 -14.587 1.00 97.06 483 LYS A N 1
ATOM 3866 C CA . LYS A 1 483 ? -13.882 -1.833 -13.555 1.00 97.06 483 LYS A CA 1
ATOM 3867 C C . LYS A 1 483 ? -13.369 -3.049 -12.778 1.00 97.06 483 LYS A C 1
ATOM 3869 O O . LYS A 1 483 ? -13.482 -3.085 -11.562 1.00 97.06 483 LYS A O 1
ATOM 3874 N N . ILE A 1 484 ? -12.729 -3.990 -13.469 1.00 97.94 484 ILE A N 1
ATOM 3875 C CA . ILE A 1 484 ? -12.205 -5.226 -12.871 1.00 97.94 484 ILE A CA 1
ATOM 3876 C C . ILE A 1 484 ? -10.994 -4.933 -11.983 1.00 97.94 484 ILE A C 1
ATOM 3878 O O . ILE A 1 484 ? -10.870 -5.502 -10.902 1.00 97.94 484 ILE A O 1
ATOM 3882 N N . CYS A 1 485 ? -10.116 -4.020 -12.402 1.00 98.31 485 CYS A N 1
ATOM 3883 C CA . CYS A 1 485 ? -8.997 -3.584 -11.573 1.00 98.31 485 CYS A CA 1
ATOM 3884 C C . CYS A 1 485 ? -9.484 -2.848 -10.321 1.00 98.31 485 CYS A C 1
ATOM 3886 O O . CYS A 1 485 ? -8.983 -3.121 -9.235 1.00 98.31 485 CYS A O 1
ATOM 3888 N N . ARG A 1 486 ? -10.486 -1.965 -10.443 1.00 97.75 486 ARG A N 1
ATOM 3889 C CA . ARG A 1 486 ? -11.088 -1.280 -9.286 1.00 97.75 486 ARG A CA 1
ATOM 3890 C C . ARG A 1 486 ? -11.723 -2.272 -8.315 1.00 97.75 486 ARG A C 1
ATOM 3892 O O . ARG A 1 486 ? -11.437 -2.197 -7.124 1.00 97.75 486 ARG A O 1
ATOM 3899 N N . GLU A 1 487 ? -12.501 -3.230 -8.821 1.00 97.69 487 GLU A N 1
ATOM 3900 C CA . GLU A 1 487 ? -13.099 -4.294 -8.008 1.00 97.69 487 GLU A CA 1
ATOM 3901 C C . GLU A 1 487 ? -12.023 -5.085 -7.255 1.00 97.69 487 GLU A C 1
ATOM 3903 O O . GLU A 1 487 ? -12.100 -5.245 -6.038 1.00 97.69 487 GLU A O 1
ATOM 3908 N N . ALA A 1 488 ? -10.971 -5.524 -7.953 1.00 98.00 488 ALA A N 1
ATOM 3909 C CA . ALA A 1 488 ? -9.868 -6.260 -7.343 1.00 98.00 488 ALA A CA 1
ATOM 3910 C C . ALA A 1 488 ? -9.139 -5.445 -6.261 1.00 98.00 488 ALA A C 1
ATOM 3912 O O . ALA A 1 488 ? -8.799 -5.997 -5.213 1.00 98.00 488 ALA A O 1
ATOM 3913 N N . ILE A 1 489 ? -8.930 -4.142 -6.484 1.00 98.19 489 ILE A N 1
ATOM 3914 C CA . ILE A 1 489 ? -8.321 -3.235 -5.504 1.00 98.19 489 ILE A CA 1
ATOM 3915 C C . ILE A 1 489 ? -9.216 -3.102 -4.263 1.00 98.19 489 ILE A C 1
ATOM 3917 O O . ILE A 1 489 ? -8.728 -3.309 -3.154 1.00 98.19 489 ILE A O 1
ATOM 3921 N N . VAL A 1 490 ? -10.515 -2.827 -4.417 1.00 97.75 490 VAL A N 1
ATOM 3922 C CA . VAL A 1 490 ? -11.441 -2.665 -3.277 1.00 97.75 490 VAL A CA 1
ATOM 3923 C C . VAL A 1 490 ? -11.591 -3.967 -2.488 1.00 97.75 490 VAL A C 1
ATOM 3925 O O . VAL A 1 490 ? -11.458 -3.971 -1.264 1.00 97.75 490 VAL A O 1
ATOM 3928 N N . LEU A 1 491 ? -11.759 -5.108 -3.163 1.00 96.81 491 LEU A N 1
ATOM 3929 C CA . LEU A 1 491 ? -11.800 -6.412 -2.494 1.00 96.81 491 LEU A CA 1
ATOM 3930 C C . LEU A 1 491 ? -10.482 -6.721 -1.771 1.00 96.81 491 LEU A C 1
ATOM 3932 O O . LEU A 1 491 ? -10.482 -7.322 -0.694 1.00 96.81 491 LEU A O 1
ATOM 3936 N N . LYS A 1 492 ? -9.338 -6.305 -2.330 1.00 97.06 492 LYS A N 1
ATOM 3937 C CA . LYS A 1 492 ? -8.044 -6.425 -1.651 1.00 97.06 492 LYS A CA 1
ATOM 3938 C C . LYS A 1 492 ? -7.975 -5.540 -0.408 1.00 97.06 492 LYS A C 1
ATOM 3940 O O . LYS A 1 492 ? -7.416 -5.995 0.588 1.00 97.06 492 LYS A O 1
ATOM 3945 N N . ILE A 1 493 ? -8.562 -4.344 -0.425 1.00 97.00 493 ILE A N 1
ATOM 3946 C CA . ILE A 1 493 ? -8.649 -3.479 0.758 1.00 97.00 493 ILE A CA 1
ATOM 3947 C C . ILE A 1 493 ? -9.428 -4.186 1.874 1.00 97.00 493 ILE A C 1
ATOM 3949 O O . ILE A 1 493 ? -8.887 -4.403 2.958 1.00 97.00 493 ILE A O 1
ATOM 3953 N N . TYR A 1 494 ? -10.635 -4.671 1.582 1.00 96.00 494 TYR A N 1
ATOM 3954 C CA . TYR A 1 494 ? -11.494 -5.344 2.568 1.00 96.00 494 TYR A CA 1
ATOM 3955 C C . TYR A 1 494 ? -10.993 -6.715 3.039 1.00 96.00 494 TYR A C 1
ATOM 3957 O O . TYR A 1 494 ? -11.430 -7.223 4.068 1.00 96.00 494 TYR A O 1
ATOM 3965 N N . ARG A 1 495 ? -10.029 -7.324 2.341 1.00 95.12 495 ARG A N 1
ATOM 3966 C CA . ARG A 1 495 ? -9.302 -8.499 2.857 1.00 95.12 495 ARG A CA 1
ATOM 3967 C C . ARG A 1 495 ? -8.352 -8.169 4.007 1.00 95.12 495 ARG A C 1
ATOM 3969 O O . ARG A 1 495 ? -8.005 -9.082 4.749 1.00 95.12 495 ARG A O 1
ATOM 3976 N N . ASN A 1 496 ? -7.928 -6.913 4.134 1.00 93.94 496 ASN A N 1
ATOM 3977 C CA . ASN A 1 496 ? -6.984 -6.462 5.160 1.00 93.94 496 ASN A CA 1
ATOM 3978 C C . ASN A 1 496 ? -7.630 -5.521 6.188 1.00 93.94 496 ASN A C 1
ATOM 3980 O O . ASN A 1 496 ? -7.094 -5.356 7.278 1.00 93.94 496 ASN A O 1
ATOM 3984 N N . VAL A 1 497 ? -8.782 -4.925 5.865 1.00 94.81 497 VAL A N 1
ATOM 3985 C CA . VAL A 1 497 ? -9.451 -3.932 6.711 1.00 94.81 497 VAL A CA 1
ATOM 3986 C C . VAL A 1 497 ? -10.893 -4.342 7.007 1.00 94.81 497 VAL A C 1
ATOM 3988 O O . VAL A 1 497 ? -11.685 -4.597 6.103 1.00 94.81 497 VAL A O 1
ATOM 3991 N N . LYS A 1 498 ? -11.242 -4.368 8.294 1.00 94.19 498 LYS A N 1
ATOM 3992 C CA . LYS A 1 498 ? -12.593 -4.568 8.827 1.00 94.19 498 LYS A CA 1
ATOM 3993 C C . LYS A 1 498 ? -13.376 -3.260 8.813 1.00 94.19 498 LYS A C 1
ATOM 3995 O O . LYS A 1 498 ? -12.844 -2.209 9.172 1.00 94.19 498 LYS A O 1
ATOM 4000 N N . LEU A 1 499 ? -14.661 -3.360 8.479 1.00 92.62 499 LEU A N 1
ATOM 4001 C CA . LEU A 1 499 ? -15.563 -2.215 8.354 1.00 92.62 499 LEU A CA 1
ATOM 4002 C C . LEU A 1 499 ? -16.029 -1.637 9.704 1.00 92.62 499 LEU A C 1
ATOM 4004 O O . LEU A 1 499 ? -16.227 -0.428 9.800 1.00 92.62 499 LEU A O 1
ATOM 4008 N N . ILE A 1 500 ? -16.148 -2.473 10.743 1.00 93.81 500 ILE A N 1
ATOM 4009 C CA . ILE A 1 500 ? -16.327 -2.050 12.142 1.00 93.81 500 ILE A CA 1
ATOM 4010 C C . ILE A 1 500 ? -15.011 -2.302 12.886 1.00 93.81 500 ILE A C 1
ATOM 4012 O O . ILE A 1 500 ? -14.570 -3.444 13.018 1.00 93.81 500 ILE A O 1
ATOM 4016 N N . GLU A 1 501 ? -14.387 -1.230 13.366 1.00 91.69 501 GLU A N 1
ATOM 4017 C CA . GLU A 1 501 ? -13.133 -1.258 14.134 1.00 91.69 501 GLU A CA 1
ATOM 4018 C C . GLU A 1 501 ? -13.370 -1.547 15.603 1.00 91.69 501 GLU A C 1
ATOM 4020 O O . GLU A 1 501 ? -12.672 -2.344 16.228 1.00 91.69 501 GLU A O 1
ATOM 4025 N N . SER A 1 502 ? -14.347 -0.845 16.157 1.00 93.12 502 SER A N 1
ATOM 4026 C CA . SER A 1 502 ? -14.735 -0.937 17.548 1.00 93.12 502 SER A CA 1
ATOM 4027 C C . SER A 1 502 ? -16.179 -0.499 17.700 1.00 93.12 502 SER A C 1
ATOM 4029 O O . SER A 1 502 ? -16.753 0.160 16.829 1.00 93.12 502 SER A O 1
ATOM 4031 N N . ALA A 1 503 ? -16.761 -0.896 18.820 1.00 95.88 503 ALA A N 1
ATOM 4032 C CA . ALA A 1 503 ? -18.127 -0.599 19.186 1.00 95.88 503 ALA A CA 1
ATOM 4033 C C . ALA A 1 503 ? -18.159 -0.158 20.650 1.00 95.88 503 ALA A C 1
ATOM 4035 O O . ALA A 1 503 ? -17.385 -0.667 21.463 1.00 95.88 503 ALA A O 1
ATOM 4036 N N . ALA A 1 504 ? -19.035 0.788 20.970 1.00 95.94 504 ALA A N 1
ATOM 4037 C CA . ALA A 1 504 ? -19.301 1.229 22.329 1.00 95.94 504 ALA A CA 1
ATOM 4038 C C . ALA A 1 504 ? -20.817 1.162 22.589 1.00 95.94 504 ALA A C 1
ATOM 4040 O O . ALA A 1 504 ? -21.564 1.713 21.780 1.00 95.94 504 ALA A O 1
ATOM 4041 N N . PRO A 1 505 ? -21.277 0.523 23.678 1.00 96.00 505 PRO A N 1
ATOM 4042 C CA . PRO A 1 505 ? -20.485 -0.250 24.645 1.00 96.00 505 PRO A CA 1
ATOM 4043 C C . PRO A 1 505 ? -19.744 -1.443 24.026 1.00 96.00 505 PRO A C 1
ATOM 4045 O O . PRO A 1 505 ? -20.141 -1.957 22.976 1.00 96.00 505 PRO A O 1
ATOM 4048 N N . ALA A 1 506 ? -18.640 -1.855 24.649 1.00 95.06 506 ALA A N 1
ATOM 4049 C CA . ALA A 1 506 ? -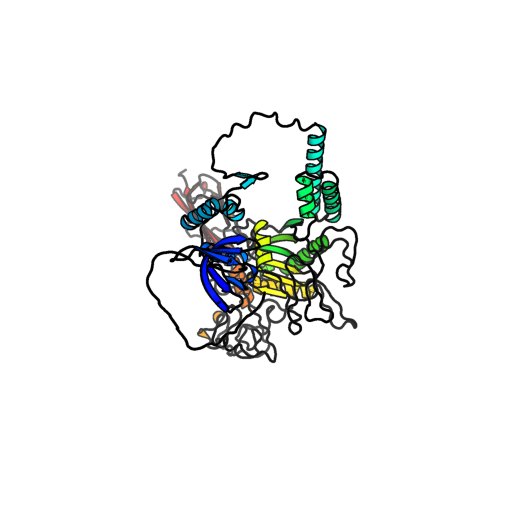17.859 -3.000 24.175 1.00 95.06 506 ALA A CA 1
ATOM 4050 C C . ALA A 1 506 ? -18.551 -4.326 24.531 1.00 95.06 506 ALA A C 1
ATOM 4052 O O . ALA A 1 506 ? -18.432 -5.323 23.811 1.00 95.06 506 ALA A O 1
ATOM 4053 N N . GLU A 1 507 ? -19.311 -4.323 25.621 1.00 95.31 507 GLU A N 1
ATOM 4054 C CA . GLU A 1 507 ? -20.162 -5.404 26.080 1.00 95.31 507 GLU A CA 1
ATOM 4055 C C . GLU A 1 507 ? -21.315 -5.632 25.099 1.00 95.31 507 GLU A C 1
ATOM 4057 O O . GLU A 1 507 ? -21.816 -4.702 24.469 1.00 95.31 507 GLU A O 1
ATOM 4062 N N . ALA A 1 508 ? -21.737 -6.887 24.946 1.00 94.62 508 ALA A N 1
ATOM 4063 C CA . ALA A 1 508 ? -22.927 -7.217 24.162 1.00 94.62 508 ALA A CA 1
ATOM 4064 C C . ALA A 1 508 ? -24.220 -7.007 24.964 1.00 94.62 508 ALA A C 1
ATOM 4066 O O . ALA A 1 508 ? -25.259 -6.763 24.372 1.00 94.62 508 ALA A O 1
ATOM 4067 N N . ASN A 1 509 ? -24.150 -7.074 26.296 1.00 96.81 509 ASN A N 1
ATOM 4068 C CA . ASN A 1 509 ? -25.292 -6.897 27.188 1.00 96.81 509 ASN A CA 1
ATOM 4069 C C . ASN A 1 509 ? -25.163 -5.558 27.913 1.00 96.81 509 ASN A C 1
ATOM 4071 O O . ASN A 1 509 ? -24.169 -5.328 28.601 1.00 96.81 509 ASN A O 1
ATOM 4075 N N . VAL A 1 510 ? -26.162 -4.692 27.777 1.00 95.94 510 VAL A N 1
ATOM 4076 C CA . VAL A 1 510 ? -26.148 -3.326 28.310 1.00 95.94 510 VAL A CA 1
ATOM 4077 C C . VAL A 1 510 ? -27.412 -3.102 29.128 1.00 95.94 510 VAL A C 1
ATOM 4079 O O . VAL A 1 510 ? -28.512 -3.405 28.679 1.00 95.94 510 VAL A O 1
ATOM 4082 N N . LYS A 1 511 ? -27.275 -2.560 30.338 1.00 94.44 511 LYS A N 1
ATOM 4083 C CA . LYS A 1 511 ? -28.421 -2.125 31.147 1.00 94.44 511 LYS A CA 1
ATOM 4084 C C . LYS A 1 511 ? -28.591 -0.623 31.013 1.00 94.44 511 LYS A C 1
ATOM 4086 O O . LYS A 1 511 ? -27.612 0.107 31.178 1.00 94.44 511 LYS A O 1
ATOM 4091 N N . ILE A 1 512 ? -29.808 -0.161 30.735 1.00 92.38 512 ILE A N 1
ATOM 4092 C CA . ILE A 1 512 ? -30.100 1.272 30.635 1.00 92.38 512 ILE A CA 1
ATOM 4093 C C . ILE A 1 512 ? -31.349 1.630 31.445 1.00 92.38 512 ILE A C 1
ATOM 4095 O O . ILE A 1 512 ? -32.383 0.978 31.347 1.00 92.38 512 ILE A O 1
ATOM 4099 N N . SER A 1 513 ? -31.253 2.701 32.230 1.00 87.12 513 SER A N 1
ATOM 4100 C CA . SER A 1 513 ? -32.380 3.329 32.944 1.00 87.12 513 SER A CA 1
ATOM 4101 C C . SER A 1 513 ? -32.633 4.770 32.472 1.00 87.12 513 SER A C 1
ATOM 4103 O O . SER A 1 513 ? -33.734 5.307 32.595 1.00 87.12 513 SER A O 1
ATOM 4105 N N . GLY A 1 514 ? -31.618 5.401 31.872 1.00 87.94 514 GLY A N 1
ATOM 4106 C CA . GLY A 1 514 ? -31.659 6.749 31.309 1.00 87.94 514 GLY A CA 1
ATOM 4107 C C . GLY A 1 514 ? -31.247 6.784 29.838 1.00 87.94 514 GLY A C 1
ATOM 4108 O O . GLY A 1 514 ? -31.438 5.822 29.098 1.00 87.94 514 GLY A O 1
ATOM 4109 N N . SER A 1 515 ? -30.693 7.916 29.410 1.00 92.50 515 SER A N 1
ATOM 4110 C CA . SER A 1 515 ? -30.136 8.061 28.064 1.00 92.50 515 SER A CA 1
ATOM 4111 C C . SER A 1 515 ? -28.821 7.290 27.944 1.00 92.50 515 SER A C 1
ATOM 4113 O O . SER A 1 515 ? -27.960 7.406 28.816 1.00 92.50 515 SER A O 1
ATOM 4115 N N . HIS A 1 516 ? -28.657 6.517 26.876 1.00 94.38 516 HIS A N 1
ATOM 4116 C CA . HIS A 1 516 ? -27.457 5.736 26.608 1.00 94.38 516 HIS A CA 1
ATOM 4117 C C . HIS A 1 516 ? -27.098 5.785 25.125 1.00 94.38 516 HIS A C 1
ATOM 4119 O O . HIS A 1 516 ? -27.972 5.680 24.266 1.00 94.38 516 HIS A O 1
ATOM 4125 N N . THR A 1 517 ? -25.809 5.928 24.818 1.00 94.81 517 THR A N 1
ATOM 4126 C CA . THR A 1 517 ? -25.320 6.059 23.442 1.00 94.81 517 THR A CA 1
ATOM 4127 C C . THR A 1 517 ? -24.583 4.804 23.003 1.00 94.81 517 THR A C 1
ATOM 4129 O O . THR A 1 517 ? -23.576 4.425 23.592 1.00 94.81 517 THR A O 1
ATOM 4132 N N . PHE A 1 518 ? -25.060 4.222 21.911 1.00 95.88 518 PHE A N 1
ATOM 4133 C CA . PHE A 1 518 ? -24.412 3.162 21.155 1.00 95.88 518 PHE A CA 1
ATOM 4134 C C . PHE A 1 518 ? -23.637 3.783 19.998 1.00 95.88 518 PHE A C 1
ATOM 4136 O O . PHE A 1 518 ? -24.079 4.762 19.403 1.00 95.88 518 PHE A O 1
ATOM 4143 N N . SER A 1 519 ? -22.472 3.255 19.655 1.00 95.12 519 SER A N 1
ATOM 4144 C CA . SER A 1 519 ? -21.687 3.762 18.532 1.00 95.12 519 SER A CA 1
ATOM 4145 C C . SER A 1 519 ? -20.741 2.715 17.979 1.00 95.12 519 SER A C 1
ATOM 4147 O O . SER A 1 519 ? -20.381 1.757 18.662 1.00 95.12 519 SER A O 1
ATOM 4149 N N . VAL A 1 520 ? -20.327 2.913 16.733 1.00 94.50 520 VAL A N 1
ATOM 4150 C CA . VAL A 1 520 ? -19.280 2.127 16.082 1.00 94.50 520 VAL A CA 1
ATOM 4151 C C . VAL A 1 520 ? -18.272 3.047 15.417 1.00 94.50 520 VAL A C 1
ATOM 4153 O O . VAL A 1 520 ? -18.618 4.121 14.929 1.00 94.50 520 VAL A O 1
ATOM 4156 N N . ARG A 1 521 ? -17.009 2.627 15.388 1.00 91.69 521 ARG A N 1
ATOM 4157 C CA . ARG A 1 521 ? -15.958 3.288 14.607 1.00 91.69 521 ARG A CA 1
ATOM 4158 C C . ARG A 1 521 ? -15.713 2.515 13.319 1.00 91.69 521 ARG A C 1
ATOM 4160 O O . ARG A 1 521 ? -15.706 1.284 13.326 1.00 91.69 521 ARG A O 1
ATOM 4167 N N . SER A 1 522 ? -15.514 3.245 12.227 1.00 91.38 522 SER A N 1
ATOM 4168 C CA . SER A 1 522 ? -15.262 2.697 10.896 1.00 91.38 522 SER A CA 1
ATOM 4169 C C . SER A 1 522 ? -14.136 3.472 10.206 1.00 91.38 522 SER A C 1
ATOM 4171 O O . SER A 1 522 ? -14.107 4.703 10.326 1.00 91.38 522 SER A O 1
ATOM 4173 N N . PRO A 1 523 ? -13.251 2.801 9.441 1.00 88.19 523 PRO A N 1
ATOM 4174 C CA . PRO A 1 523 ? -12.194 3.461 8.672 1.00 88.19 523 PRO A CA 1
ATOM 4175 C C . PRO A 1 523 ? -12.734 4.422 7.610 1.00 88.19 523 PRO A C 1
ATOM 4177 O O . PRO A 1 523 ? -12.059 5.385 7.266 1.00 88.19 523 PRO A O 1
ATOM 4180 N N . ALA A 1 524 ? -13.952 4.194 7.111 1.00 77.00 524 ALA A N 1
ATOM 4181 C CA . ALA A 1 524 ? -14.598 5.050 6.118 1.00 77.00 524 ALA A CA 1
ATOM 4182 C C . ALA A 1 524 ? -14.858 6.483 6.614 1.00 77.00 524 ALA A C 1
ATOM 4184 O O . ALA A 1 524 ? -15.016 7.404 5.809 1.00 77.00 524 ALA A O 1
ATOM 4185 N N . GLY A 1 525 ? -14.937 6.678 7.937 1.00 68.88 525 GLY A N 1
ATOM 4186 C CA . GLY A 1 525 ? -15.443 7.917 8.520 1.00 68.88 525 GLY A CA 1
ATOM 4187 C C . GLY A 1 525 ? -16.831 8.289 7.974 1.00 68.88 525 GLY A C 1
ATOM 4188 O O . GLY A 1 525 ? -17.570 7.442 7.486 1.00 68.88 525 GLY A O 1
ATOM 4189 N N . VAL A 1 526 ? -17.183 9.579 8.029 1.00 59.16 526 VAL A N 1
ATOM 4190 C CA . VAL A 1 526 ? -18.494 10.108 7.576 1.00 59.16 526 VAL A CA 1
ATOM 4191 C C . VAL A 1 526 ? -18.554 10.361 6.059 1.00 59.16 526 VAL A C 1
ATOM 4193 O O . VAL A 1 526 ? -19.614 10.669 5.529 1.00 59.16 526 VAL A O 1
ATOM 4196 N N . LYS A 1 527 ? -17.424 10.262 5.348 1.00 59.50 527 LYS A N 1
ATOM 4197 C CA . LYS A 1 527 ? -17.298 10.660 3.932 1.00 59.50 527 LYS A CA 1
ATOM 4198 C C . LYS A 1 527 ? -17.062 9.492 2.962 1.00 59.50 527 LYS A C 1
ATOM 4200 O O . LYS A 1 527 ? -16.915 9.740 1.771 1.00 59.50 527 LYS A O 1
ATOM 4205 N N . GLY A 1 528 ? -16.996 8.253 3.450 1.00 67.00 528 GLY A N 1
ATOM 4206 C CA . GLY A 1 528 ? -16.801 7.066 2.611 1.00 67.00 528 GLY A CA 1
ATOM 4207 C C . GLY A 1 528 ? -18.109 6.500 2.032 1.00 67.00 528 GLY A C 1
ATOM 4208 O O . GLY A 1 528 ? -19.191 6.890 2.468 1.00 67.00 528 GLY A O 1
ATOM 4209 N N . PRO A 1 529 ? -18.034 5.534 1.098 1.00 77.00 529 PRO A N 1
ATOM 4210 C CA . PRO A 1 529 ? -19.195 4.911 0.436 1.00 77.00 529 PRO A CA 1
ATOM 4211 C C . PRO A 1 529 ? -20.011 3.966 1.346 1.00 77.00 529 PRO A C 1
ATOM 4213 O O . PRO A 1 529 ? -20.757 3.111 0.867 1.00 77.00 529 PRO A O 1
ATOM 4216 N N . VAL A 1 530 ? -19.849 4.073 2.668 1.00 89.12 530 VAL A N 1
ATOM 4217 C CA . VAL A 1 530 ? -20.423 3.143 3.642 1.00 89.12 530 VAL A CA 1
ATOM 4218 C C . VAL A 1 530 ? -21.773 3.651 4.114 1.00 89.12 530 VAL A C 1
ATOM 4220 O O . VAL A 1 530 ? -21.874 4.671 4.795 1.00 89.12 530 VAL A O 1
ATOM 4223 N N . LYS A 1 531 ? -22.810 2.886 3.792 1.00 89.88 531 LYS A N 1
ATOM 4224 C CA . LYS A 1 531 ? -24.143 3.038 4.352 1.00 89.88 531 LYS A CA 1
ATOM 4225 C C . LYS A 1 531 ? -24.183 2.459 5.762 1.00 89.88 531 LYS A C 1
ATOM 4227 O O . LYS A 1 531 ? -23.613 1.394 6.014 1.00 89.88 531 LYS A O 1
ATOM 4232 N N . VAL A 1 532 ? -24.875 3.154 6.664 1.00 91.81 532 VAL A N 1
ATOM 4233 C CA . VAL A 1 532 ? -25.082 2.715 8.046 1.00 91.81 532 VAL A CA 1
ATOM 4234 C C . VAL A 1 532 ? -26.564 2.714 8.377 1.00 91.81 532 VAL A C 1
ATOM 4236 O O . VAL A 1 532 ? -27.224 3.746 8.284 1.00 91.81 532 VAL A O 1
ATOM 4239 N N . ASP A 1 533 ? -27.062 1.556 8.797 1.00 92.31 533 ASP A N 1
ATOM 4240 C CA . ASP A 1 533 ? -28.454 1.330 9.164 1.00 92.31 533 ASP A CA 1
ATOM 4241 C C . ASP A 1 533 ? -28.537 0.913 10.640 1.00 92.31 533 ASP A C 1
ATOM 4243 O O . ASP A 1 533 ? -27.823 0.009 11.082 1.00 92.31 533 ASP A O 1
ATOM 4247 N N . TRP A 1 534 ? -29.414 1.567 11.406 1.00 95.50 534 TRP A N 1
ATOM 4248 C CA . TRP A 1 534 ? -29.686 1.248 12.811 1.00 95.50 534 TRP A CA 1
ATOM 4249 C C . TRP A 1 534 ? -31.099 0.6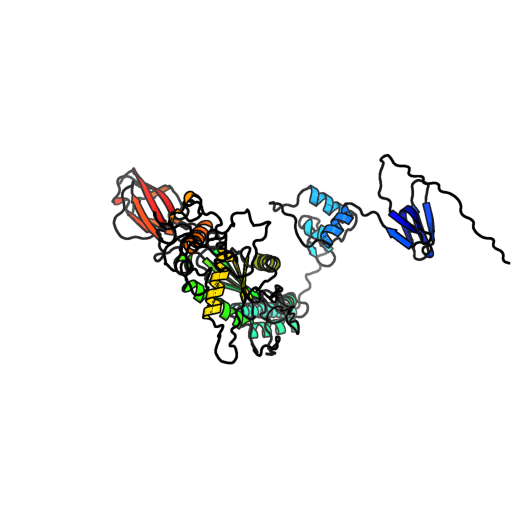94 12.970 1.00 95.50 534 TRP A C 1
ATOM 4251 O O . TRP A 1 534 ? -32.048 1.284 12.452 1.00 95.50 534 TRP A O 1
ATOM 4261 N N . THR A 1 535 ? -31.252 -0.379 13.743 1.00 96.06 535 THR A N 1
ATOM 4262 C CA . THR A 1 535 ? -32.558 -0.958 14.084 1.00 96.06 535 THR A CA 1
ATOM 4263 C C . THR A 1 535 ? -32.695 -1.191 15.586 1.00 96.06 535 THR A C 1
ATOM 4265 O O . THR A 1 535 ? -31.709 -1.483 16.268 1.00 96.06 535 THR A O 1
ATOM 4268 N N . LEU A 1 536 ? -33.926 -1.108 16.082 1.00 95.75 536 LEU A N 1
ATOM 4269 C CA . LEU A 1 536 ? -34.345 -1.501 17.423 1.00 95.75 536 LEU A CA 1
ATOM 4270 C C . LEU A 1 536 ? -35.423 -2.576 17.277 1.00 95.75 536 LEU A C 1
ATOM 4272 O O . LEU A 1 536 ? -36.435 -2.332 16.632 1.00 95.75 536 LEU A O 1
ATOM 4276 N N . ASP A 1 537 ? -35.182 -3.764 17.825 1.00 96.06 537 ASP A N 1
ATOM 4277 C CA . ASP A 1 537 ? -36.087 -4.922 17.734 1.00 96.06 537 ASP A CA 1
ATOM 4278 C C . ASP A 1 537 ? -36.468 -5.300 16.291 1.00 96.06 537 ASP A C 1
ATOM 4280 O O . ASP A 1 537 ? -37.556 -5.793 16.016 1.00 96.06 537 ASP A O 1
ATOM 4284 N N . GLY A 1 538 ? -35.543 -5.068 15.354 1.00 94.50 538 GLY A N 1
ATOM 4285 C CA . GLY A 1 538 ? -35.741 -5.297 13.920 1.00 94.50 538 GLY A CA 1
ATOM 4286 C C . GLY A 1 538 ? -36.313 -4.099 13.159 1.00 94.50 538 GLY A C 1
ATOM 4287 O O . GLY A 1 538 ? -36.162 -4.044 11.940 1.00 94.50 538 GLY A O 1
ATOM 4288 N N . GLU A 1 539 ? -36.857 -3.100 13.854 1.00 94.75 539 GLU A N 1
ATOM 4289 C CA . GLU A 1 539 ? -37.458 -1.920 13.233 1.00 94.75 539 GLU A CA 1
ATOM 4290 C C . GLU A 1 539 ? -36.433 -0.790 13.018 1.00 94.75 539 GLU A C 1
ATOM 4292 O O . GLU A 1 539 ? -35.641 -0.495 13.921 1.00 94.75 539 GLU A O 1
ATOM 4297 N N . PRO A 1 540 ? -36.411 -0.120 11.848 1.00 93.50 540 PRO A N 1
ATOM 4298 C CA . PRO A 1 540 ? -35.491 0.985 11.578 1.00 93.50 540 PRO A CA 1
ATOM 4299 C C . PRO A 1 540 ? -35.659 2.155 12.553 1.00 93.50 540 PRO A C 1
ATOM 4301 O O . PRO A 1 540 ? -36.761 2.652 12.781 1.00 93.50 540 PRO A O 1
ATOM 4304 N N . LEU A 1 541 ? -34.546 2.666 13.081 1.00 90.44 541 LEU A N 1
ATOM 4305 C CA . LEU A 1 541 ? -34.562 3.840 13.948 1.00 90.44 541 LEU A CA 1
ATOM 4306 C C . LEU A 1 541 ? -34.540 5.147 13.113 1.00 90.44 541 LEU A C 1
ATOM 4308 O O . LEU A 1 541 ? -33.578 5.389 12.379 1.00 90.44 541 LEU A O 1
ATOM 4312 N N . PRO A 1 542 ? -35.536 6.048 13.242 1.00 81.06 542 PRO A N 1
ATOM 4313 C CA . PRO A 1 542 ? -35.724 7.189 12.334 1.00 81.06 542 PRO A CA 1
ATOM 4314 C C . PRO A 1 542 ? -34.722 8.332 12.555 1.00 81.06 542 PRO A C 1
ATOM 4316 O O . PRO A 1 542 ? -34.390 8.661 13.688 1.00 81.06 542 PRO A O 1
ATOM 4319 N N . GLY A 1 543 ? -34.281 9.000 11.491 1.00 72.31 543 GLY A N 1
ATOM 4320 C CA . GLY A 1 543 ? -33.429 10.196 11.563 1.00 72.31 543 GLY A CA 1
ATOM 4321 C C . GLY A 1 543 ? -31.958 9.952 11.186 1.00 72.31 543 GLY A C 1
ATOM 4322 O O . GLY A 1 543 ? -31.469 8.824 11.295 1.00 72.31 543 GLY A O 1
ATOM 4323 N N . PRO A 1 544 ? -31.248 10.994 10.714 1.00 62.41 544 PRO A N 1
ATOM 4324 C CA . PRO A 1 544 ? -29.916 10.861 10.133 1.00 62.41 544 PRO A CA 1
ATOM 4325 C C . PRO A 1 544 ? -28.842 10.754 11.218 1.00 62.41 544 PRO A C 1
ATOM 4327 O O . PRO A 1 544 ? -28.519 11.738 11.878 1.00 62.41 544 PRO A O 1
ATOM 4330 N N . VAL A 1 545 ? -28.249 9.572 11.381 1.00 72.69 545 VAL A N 1
ATOM 4331 C CA . VAL A 1 545 ? -27.084 9.376 12.256 1.00 72.69 545 VAL A CA 1
ATOM 4332 C C . VAL A 1 545 ? -26.140 8.317 11.679 1.00 72.69 545 VAL A C 1
ATOM 4334 O O . VAL A 1 545 ? -26.535 7.161 11.533 1.00 72.69 545 VAL A O 1
ATOM 4337 N N . PRO A 1 546 ? -24.891 8.678 11.341 1.00 79.62 546 PRO A N 1
ATOM 4338 C CA . PRO A 1 546 ? -24.045 7.780 10.568 1.00 79.62 546 PRO A CA 1
ATOM 4339 C C . PRO A 1 546 ? -23.310 6.746 11.429 1.00 79.62 546 PRO A C 1
ATOM 4341 O O . PRO A 1 546 ? -23.065 5.659 10.947 1.00 79.62 546 PRO A O 1
ATOM 4344 N N . PHE A 1 547 ? -22.960 7.022 12.694 1.00 89.25 547 PHE A N 1
ATOM 4345 C CA . PHE A 1 547 ? -22.107 6.100 13.480 1.00 89.25 547 PHE A CA 1
ATOM 4346 C C . PHE A 1 547 ? -22.431 6.004 14.973 1.00 89.25 547 PHE A C 1
ATOM 4348 O O . PHE A 1 547 ? -21.810 5.214 15.684 1.00 89.25 547 PHE A O 1
ATOM 4355 N N . SER A 1 548 ? -23.402 6.770 15.466 1.00 92.12 548 SER A N 1
ATOM 4356 C CA . SER A 1 548 ? -23.841 6.708 16.858 1.00 92.12 548 SER A CA 1
ATOM 4357 C C . SER A 1 548 ? -25.350 6.851 16.973 1.00 92.12 548 SER A C 1
ATOM 4359 O O . SER A 1 548 ? -26.000 7.480 16.142 1.00 92.12 548 SER A O 1
ATOM 4361 N N . ARG A 1 549 ? -25.915 6.250 18.015 1.00 92.00 549 ARG A N 1
ATOM 4362 C CA . ARG A 1 549 ? -27.341 6.232 18.296 1.00 92.00 549 ARG A CA 1
ATOM 4363 C C . ARG A 1 549 ? -27.567 6.342 19.790 1.00 92.00 549 ARG A C 1
ATOM 4365 O O . ARG A 1 549 ? -27.132 5.486 20.552 1.00 92.00 549 ARG A O 1
ATOM 4372 N N . THR A 1 550 ? -28.264 7.388 20.204 1.00 92.38 550 THR A N 1
ATOM 4373 C CA . THR A 1 550 ? -28.669 7.559 21.598 1.00 92.38 550 THR A CA 1
ATOM 4374 C C . THR A 1 550 ? -30.097 7.067 21.772 1.00 92.38 550 THR A C 1
ATOM 4376 O O . THR A 1 550 ? -30.987 7.474 21.027 1.00 92.38 550 THR A O 1
ATOM 4379 N N . LEU A 1 551 ? -30.309 6.189 22.747 1.00 91.44 551 LEU A N 1
ATOM 4380 C CA . LEU A 1 551 ? -31.616 5.679 23.144 1.00 91.44 551 LEU A CA 1
ATOM 4381 C C . LEU A 1 551 ? -31.915 6.105 24.575 1.00 91.44 551 LEU A C 1
ATOM 4383 O O . LEU A 1 551 ? -31.028 6.125 25.423 1.00 91.44 551 LEU A O 1
ATOM 4387 N N . SER A 1 552 ? -33.175 6.424 24.851 1.00 90.38 552 SER A N 1
ATOM 4388 C CA . SER A 1 552 ? -33.637 6.715 26.204 1.00 90.38 552 SER A CA 1
ATOM 4389 C C . SER A 1 552 ? -34.354 5.496 26.763 1.00 90.38 552 SER A C 1
ATOM 4391 O O . SER A 1 552 ? -35.400 5.110 26.249 1.00 90.38 552 SER A O 1
ATOM 4393 N N . GLY A 1 553 ? -33.850 4.923 27.858 1.00 87.31 553 GLY A N 1
ATOM 4394 C CA . GLY A 1 553 ? -34.557 3.860 28.580 1.00 87.31 553 GLY A CA 1
ATOM 4395 C C . GLY A 1 553 ? -35.968 4.282 29.010 1.00 87.31 553 GLY A C 1
ATOM 4396 O O . GLY A 1 553 ? -36.871 3.459 29.068 1.00 87.31 553 GLY A O 1
ATOM 4397 N N . LYS A 1 554 ? -36.213 5.589 29.201 1.00 86.31 554 LYS A N 1
ATOM 4398 C CA . LYS A 1 554 ? -37.539 6.123 29.560 1.00 86.31 554 LYS A CA 1
ATOM 4399 C C . LYS A 1 554 ? -38.587 6.001 28.449 1.00 86.31 554 LYS A C 1
ATOM 4401 O O . LYS A 1 554 ? -39.775 6.081 28.767 1.00 86.31 554 LYS A O 1
ATOM 4406 N N . SER A 1 555 ? -38.158 5.890 27.189 1.00 86.75 555 SER A N 1
ATOM 4407 C CA . SER A 1 555 ? -39.032 5.756 26.013 1.00 86.75 555 SER A CA 1
ATOM 4408 C C . SER A 1 555 ? -39.173 4.313 25.526 1.00 86.75 555 SER A C 1
ATOM 4410 O O . SER A 1 555 ? -39.834 4.089 24.518 1.00 86.75 555 SER A O 1
ATOM 4412 N N . LEU A 1 556 ? -38.540 3.353 26.203 1.00 90.12 556 LEU A N 1
ATOM 4413 C CA . LEU A 1 556 ? -38.623 1.928 25.893 1.00 90.12 556 LEU A CA 1
ATOM 4414 C C . LEU A 1 556 ? -39.500 1.219 26.930 1.00 90.12 556 LEU A C 1
ATOM 4416 O O . LEU A 1 556 ? -39.608 1.664 28.075 1.00 90.12 556 LEU A O 1
ATOM 4420 N N . SER A 1 557 ? -40.143 0.125 26.527 1.00 91.50 557 SER A N 1
ATOM 4421 C CA . SER A 1 557 ? -40.837 -0.761 27.465 1.00 91.50 557 SER A CA 1
ATOM 4422 C C . SER A 1 557 ? -39.838 -1.435 28.407 1.00 91.50 557 SER A C 1
ATOM 4424 O O . SER A 1 557 ? -38.688 -1.662 28.045 1.00 91.50 557 SER A O 1
ATOM 4426 N N . ALA A 1 558 ? -40.271 -1.792 29.617 1.00 91.62 558 ALA A N 1
ATOM 4427 C CA . ALA A 1 558 ? -39.453 -2.633 30.487 1.00 91.62 558 ALA A CA 1
ATOM 4428 C C . ALA A 1 558 ? -39.249 -4.010 29.833 1.00 91.62 558 ALA A C 1
ATOM 4430 O O . ALA A 1 558 ? -40.203 -4.591 29.313 1.00 91.62 558 ALA A O 1
ATOM 4431 N N . GLY A 1 559 ? -38.025 -4.538 29.871 1.00 92.12 559 GLY A N 1
ATOM 4432 C CA . GLY A 1 559 ? -37.699 -5.819 29.241 1.00 92.12 559 GLY A CA 1
ATOM 4433 C C . GLY A 1 559 ? -36.392 -5.808 28.453 1.00 92.12 559 GLY A C 1
ATOM 4434 O O . GLY A 1 559 ? -35.515 -4.975 28.681 1.00 92.12 559 GLY A O 1
ATOM 4435 N N . ARG A 1 560 ? -36.242 -6.791 27.557 1.00 95.38 560 ARG A N 1
ATOM 4436 C CA . ARG A 1 560 ? -35.074 -6.931 26.678 1.00 95.38 560 ARG A CA 1
ATOM 4437 C C . ARG A 1 560 ? -35.396 -6.370 25.301 1.00 95.38 560 ARG A C 1
ATOM 4439 O O . ARG A 1 560 ? -36.425 -6.711 24.731 1.00 95.38 560 ARG A O 1
ATOM 4446 N N . HIS A 1 561 ? -34.464 -5.590 24.782 1.00 96.38 561 HIS A N 1
ATOM 4447 C CA . HIS A 1 561 ? -34.487 -5.008 23.452 1.00 96.38 561 HIS A CA 1
ATOM 4448 C C . HIS A 1 561 ? -33.196 -5.355 22.710 1.00 96.38 561 HIS A C 1
ATOM 4450 O O . HIS A 1 561 ? -32.162 -5.585 23.338 1.00 96.38 561 HIS A O 1
ATOM 4456 N N . VAL A 1 562 ? -33.225 -5.361 21.382 1.00 97.38 562 VAL A N 1
ATOM 4457 C CA . VAL A 1 562 ? -32.036 -5.569 20.547 1.00 97.38 562 VAL A CA 1
ATOM 4458 C C . VAL A 1 562 ? -31.756 -4.315 19.742 1.00 97.38 562 VAL A C 1
ATOM 4460 O O . VAL A 1 562 ? -32.525 -3.935 18.862 1.00 97.38 562 VAL A O 1
ATOM 4463 N N . VAL A 1 563 ? -30.612 -3.693 20.009 1.00 96.62 563 VAL A N 1
ATOM 4464 C CA . VAL A 1 563 ? -30.091 -2.590 19.202 1.00 96.62 563 VAL A CA 1
ATOM 4465 C C . VAL A 1 563 ? -29.077 -3.159 18.233 1.00 96.62 563 VAL A C 1
ATOM 4467 O O . VAL A 1 563 ? -28.104 -3.786 18.647 1.00 96.62 563 VAL A O 1
ATOM 4470 N N . LYS A 1 564 ? -29.266 -2.913 16.941 1.00 96.75 564 LYS A N 1
ATOM 4471 C CA . LYS A 1 564 ? -28.348 -3.364 15.896 1.00 96.75 564 LYS A CA 1
ATOM 4472 C C . LYS A 1 564 ? -27.912 -2.200 15.032 1.00 96.75 564 LYS A C 1
ATOM 4474 O O . LYS A 1 564 ? -28.717 -1.351 14.664 1.00 96.75 564 LYS A O 1
ATOM 4479 N N . VAL A 1 565 ? -26.640 -2.213 14.661 1.00 96.00 565 VAL A N 1
ATOM 4480 C CA . VAL A 1 565 ? -26.086 -1.374 13.603 1.00 96.00 565 VAL A CA 1
ATOM 4481 C C . VAL A 1 565 ? -25.493 -2.259 12.517 1.00 96.00 565 VAL A C 1
ATOM 4483 O O . VAL A 1 565 ? -24.771 -3.214 12.812 1.00 96.00 565 VAL A O 1
ATOM 4486 N N . SER A 1 566 ? -25.805 -1.954 11.261 1.00 95.06 566 SER A N 1
ATOM 4487 C CA . SER A 1 566 ? -25.290 -2.643 10.077 1.00 95.06 566 SER A CA 1
ATOM 4488 C C . SER A 1 566 ? -24.590 -1.636 9.174 1.00 95.06 566 SER A C 1
ATOM 4490 O O . SER A 1 566 ? -25.143 -0.586 8.864 1.00 95.06 566 SER A O 1
ATOM 4492 N N . LEU A 1 567 ? -23.358 -1.945 8.783 1.00 94.19 567 LEU A N 1
ATOM 4493 C CA . LEU A 1 567 ? -22.535 -1.158 7.876 1.00 94.19 567 LEU A CA 1
ATOM 4494 C C . LEU A 1 567 ? -22.382 -1.939 6.578 1.00 94.19 567 LEU A C 1
ATOM 4496 O O . LEU A 1 567 ? -22.092 -3.138 6.610 1.00 94.19 567 LEU A O 1
ATOM 4500 N N . LYS A 1 568 ? -22.515 -1.253 5.445 1.00 93.50 568 LYS A N 1
ATOM 4501 C CA . LYS A 1 568 ? -22.278 -1.830 4.125 1.00 93.50 568 LYS A CA 1
ATOM 4502 C C . LYS A 1 568 ? -21.642 -0.807 3.203 1.00 93.50 568 LYS A C 1
ATOM 4504 O O . LYS A 1 568 ? -22.165 0.288 3.043 1.00 93.50 568 LYS A O 1
ATOM 4509 N N . ASP A 1 569 ? -20.532 -1.172 2.583 1.00 94.00 569 ASP A N 1
ATOM 4510 C CA . ASP A 1 569 ? -19.986 -0.405 1.471 1.00 94.00 569 ASP A CA 1
ATOM 4511 C C . ASP A 1 569 ? -20.794 -0.703 0.204 1.00 94.00 569 ASP A C 1
ATOM 4513 O O . ASP A 1 569 ? -20.860 -1.850 -0.247 1.00 94.00 569 ASP A O 1
ATOM 4517 N N . GLU A 1 570 ? -21.442 0.327 -0.336 1.00 91.25 570 GLU A N 1
ATOM 4518 C CA . GLU A 1 570 ? -22.301 0.234 -1.521 1.00 91.25 570 GLU A CA 1
ATOM 4519 C C . GLU A 1 570 ? -21.634 0.821 -2.770 1.00 91.25 570 GLU A C 1
ATOM 4521 O O . GLU A 1 570 ? -22.315 1.184 -3.728 1.00 91.25 570 GLU A O 1
ATOM 4526 N N . THR A 1 571 ? -20.299 0.915 -2.780 1.00 93.94 571 THR A N 1
ATOM 4527 C CA . THR A 1 571 ? -19.557 1.384 -3.949 1.00 93.94 571 THR A CA 1
ATOM 4528 C C . THR A 1 571 ? -19.935 0.621 -5.219 1.00 93.94 571 THR A C 1
ATOM 4530 O O . THR A 1 571 ? -20.011 -0.609 -5.255 1.00 93.94 571 THR A O 1
ATOM 4533 N N . GLU A 1 572 ? -20.059 1.352 -6.323 1.00 93.25 572 GLU A N 1
ATOM 4534 C CA . GLU A 1 572 ? -20.254 0.760 -7.646 1.00 93.25 572 GLU A CA 1
ATOM 4535 C C . GLU A 1 572 ? -18.985 0.080 -8.189 1.00 93.25 572 GLU A C 1
ATOM 4537 O O . GLU A 1 572 ? -19.012 -0.515 -9.269 1.00 93.25 572 GLU A O 1
ATOM 4542 N N . TYR A 1 573 ? -17.850 0.174 -7.484 1.00 95.38 573 TYR A N 1
ATOM 4543 C CA . TYR A 1 573 ? -16.612 -0.495 -7.888 1.00 95.38 573 TYR A CA 1
ATOM 4544 C C . TYR A 1 573 ? -16.661 -2.010 -7.729 1.00 95.38 573 TYR A C 1
ATOM 4546 O O . TYR A 1 573 ? -15.893 -2.693 -8.403 1.00 95.38 573 TYR A O 1
ATOM 4554 N N . VAL A 1 574 ? -17.528 -2.538 -6.864 1.00 95.94 574 VAL A N 1
ATOM 4555 C CA . VAL A 1 574 ? -17.645 -3.976 -6.612 1.00 95.94 574 VAL A CA 1
ATOM 4556 C C . VAL A 1 574 ? -19.050 -4.427 -6.963 1.00 95.94 574 VAL A C 1
ATOM 4558 O O . VAL A 1 574 ? -20.023 -4.033 -6.331 1.00 95.94 574 VAL A O 1
ATOM 4561 N N . LEU A 1 575 ? -19.161 -5.301 -7.960 1.00 93.50 575 LEU A N 1
ATOM 4562 C CA . LEU A 1 575 ? -20.443 -5.882 -8.344 1.00 93.50 575 LEU A CA 1
ATOM 4563 C C . LEU A 1 575 ? -20.804 -7.063 -7.441 1.00 93.50 575 LEU A C 1
ATOM 4565 O O . LEU A 1 575 ? -21.982 -7.351 -7.226 1.00 93.50 575 LEU A O 1
ATOM 4569 N N . ARG A 1 576 ? -19.796 -7.782 -6.928 1.00 90.25 576 ARG A N 1
ATOM 4570 C CA . ARG A 1 576 ? -20.021 -8.876 -5.983 1.00 90.25 576 ARG A CA 1
ATOM 4571 C C . ARG A 1 576 ? -18.896 -9.037 -4.972 1.00 90.25 576 ARG A C 1
ATOM 4573 O O . ARG A 1 576 ? -17.805 -9.495 -5.302 1.00 90.25 576 ARG A O 1
ATOM 4580 N N . ASP A 1 577 ? -19.255 -8.865 -3.711 1.00 92.19 577 ASP A N 1
ATOM 4581 C CA . ASP A 1 577 ? -18.448 -9.296 -2.579 1.00 92.19 577 ASP A CA 1
ATOM 4582 C C . ASP A 1 577 ? -18.782 -10.747 -2.202 1.00 92.19 577 ASP A C 1
ATOM 4584 O O . ASP A 1 577 ? -19.715 -11.024 -1.454 1.00 92.19 577 ASP A O 1
ATOM 4588 N N . SER A 1 578 ? -18.044 -11.705 -2.769 1.00 89.00 578 SER A N 1
ATOM 4589 C CA . SER A 1 578 ? -18.279 -13.130 -2.468 1.00 89.00 578 SER A CA 1
ATOM 4590 C C . SER A 1 578 ? -17.829 -13.529 -1.064 1.00 89.00 578 SER A C 1
ATOM 4592 O O . SER A 1 578 ? -18.265 -14.566 -0.576 1.00 89.00 578 SER A O 1
ATOM 4594 N N . ASP A 1 579 ? -16.960 -12.730 -0.443 1.00 91.06 579 ASP A N 1
ATOM 4595 C CA . ASP A 1 579 ? -16.381 -13.033 0.861 1.00 91.06 579 ASP A CA 1
ATOM 4596 C C . ASP A 1 579 ? -17.146 -12.345 2.011 1.00 91.06 579 ASP A C 1
ATOM 4598 O O . ASP A 1 579 ? -16.823 -12.576 3.176 1.00 91.06 579 ASP A O 1
ATOM 4602 N N . GLY A 1 580 ? -18.132 -11.494 1.700 1.00 94.25 580 GLY A N 1
ATOM 4603 C CA . GLY A 1 580 ? -18.965 -10.783 2.675 1.00 94.25 580 GLY A CA 1
ATOM 4604 C C . GLY A 1 580 ? -18.203 -9.782 3.552 1.00 94.25 580 GLY A C 1
ATOM 4605 O O . GLY A 1 580 ? -18.658 -9.470 4.649 1.00 94.25 580 GLY A O 1
ATOM 4606 N N . ARG A 1 581 ? -17.027 -9.308 3.117 1.00 94.31 581 ARG A N 1
ATOM 4607 C CA . ARG A 1 581 ? -16.147 -8.414 3.895 1.00 94.31 581 ARG A CA 1
ATOM 4608 C C . ARG A 1 581 ? -16.489 -6.928 3.773 1.00 94.31 581 ARG A C 1
ATOM 4610 O O . ARG A 1 581 ? -16.013 -6.131 4.576 1.00 94.31 581 ARG A O 1
ATOM 4617 N N . MET A 1 582 ? -17.316 -6.558 2.800 1.00 95.06 582 MET A N 1
ATOM 4618 C CA . MET A 1 582 ? -17.841 -5.205 2.585 1.00 95.06 582 MET A CA 1
ATOM 4619 C C . MET A 1 582 ? -19.104 -4.933 3.404 1.00 95.06 582 MET A C 1
ATOM 4621 O O . MET A 1 582 ? -19.765 -3.914 3.220 1.00 95.06 582 MET A O 1
ATOM 4625 N N . SER A 1 583 ? -19.479 -5.849 4.294 1.00 95.12 583 SER A N 1
ATOM 4626 C CA . SER A 1 583 ? -20.582 -5.688 5.232 1.00 95.12 583 SER A CA 1
ATOM 4627 C C . SER A 1 583 ? -20.146 -6.124 6.625 1.00 95.12 583 SER A C 1
ATOM 4629 O O . SER A 1 583 ? -19.354 -7.050 6.783 1.00 95.12 583 SER A O 1
ATOM 4631 N N . ALA A 1 584 ? -20.652 -5.449 7.647 1.00 96.00 584 ALA A N 1
ATOM 4632 C CA . ALA A 1 584 ? -20.420 -5.806 9.040 1.00 96.00 584 ALA A CA 1
ATOM 4633 C C . ALA A 1 584 ? -21.601 -5.347 9.891 1.00 96.00 584 ALA A C 1
ATOM 4635 O O . ALA A 1 584 ? -22.249 -4.356 9.569 1.00 96.00 584 ALA A O 1
ATOM 4636 N N . SER A 1 585 ? -21.866 -6.024 11.002 1.00 96.38 585 SER A N 1
ATOM 4637 C CA . SER A 1 585 ? -22.889 -5.590 11.950 1.00 96.38 585 SER A CA 1
ATOM 4638 C C . SER A 1 585 ? -22.431 -5.757 13.388 1.00 96.38 585 SER A C 1
ATOM 4640 O O . SER A 1 585 ? -21.594 -6.608 13.695 1.00 96.38 585 SER A O 1
ATOM 4642 N N . ARG A 1 586 ? -23.015 -4.956 14.274 1.00 97.31 586 ARG A N 1
ATOM 4643 C CA . ARG A 1 586 ? -22.885 -5.087 15.722 1.00 97.31 586 ARG A CA 1
ATOM 4644 C C . ARG A 1 586 ? -24.269 -5.064 16.353 1.00 97.31 586 ARG A C 1
ATOM 4646 O O . ARG A 1 586 ? -25.111 -4.262 15.961 1.00 97.31 586 ARG A O 1
ATOM 4653 N N . GLU A 1 587 ? -24.465 -5.933 17.334 1.00 97.50 587 GLU A N 1
ATOM 4654 C CA . GLU A 1 587 ? -25.701 -6.056 18.100 1.00 97.50 587 GLU A CA 1
ATOM 4655 C C . GLU A 1 587 ? -25.410 -5.878 19.593 1.00 97.50 587 GLU A C 1
ATOM 4657 O O . GLU A 1 587 ? -24.345 -6.275 20.082 1.00 97.50 587 GLU A O 1
ATOM 4662 N N . TRP A 1 588 ? -26.361 -5.262 20.291 1.00 98.12 588 TRP A N 1
ATOM 4663 C CA . TRP A 1 588 ? -26.409 -5.137 21.739 1.00 98.12 588 TRP A CA 1
ATOM 4664 C C . TRP A 1 588 ? -27.774 -5.601 22.239 1.00 98.12 588 TRP A C 1
ATOM 4666 O O . TRP A 1 588 ? -28.807 -5.106 21.786 1.00 98.12 588 TRP A O 1
ATOM 4676 N N . GLU A 1 589 ? -27.771 -6.506 23.210 1.00 97.50 589 GLU A N 1
ATOM 4677 C CA . GLU A 1 589 ? -28.936 -6.800 24.032 1.00 97.50 589 GLU A CA 1
ATOM 4678 C C . GLU A 1 589 ? -29.045 -5.748 25.136 1.00 97.50 589 GLU A C 1
ATOM 4680 O O . GLU A 1 589 ? -28.145 -5.582 25.963 1.00 97.50 589 GLU A O 1
ATOM 4685 N N . VAL A 1 590 ? -30.156 -5.026 25.148 1.00 96.69 590 VAL A N 1
ATOM 4686 C CA . VAL A 1 590 ? -30.415 -3.912 26.051 1.00 96.69 590 VAL A CA 1
ATOM 4687 C C . VAL A 1 590 ? -31.503 -4.306 27.036 1.00 96.69 590 VAL A C 1
ATOM 4689 O O . VAL A 1 590 ? -32.647 -4.527 26.651 1.00 96.69 590 VAL A O 1
ATOM 4692 N N . ALA A 1 591 ? -31.156 -4.388 28.317 1.00 95.75 591 ALA A N 1
ATOM 4693 C CA . ALA A 1 591 ? -32.117 -4.579 29.393 1.00 95.75 591 ALA A CA 1
ATOM 4694 C C . ALA A 1 591 ? -32.560 -3.215 29.941 1.00 95.75 591 ALA A C 1
ATOM 4696 O O . ALA A 1 591 ? -31.736 -2.433 30.425 1.00 95.75 591 ALA A O 1
ATOM 4697 N N . VAL A 1 592 ? -33.862 -2.949 29.865 1.00 93.25 592 VAL A N 1
ATOM 4698 C CA . VAL A 1 592 ? -34.505 -1.742 30.392 1.00 93.25 592 VAL A CA 1
ATOM 4699 C C . VAL A 1 592 ? -35.195 -2.103 31.702 1.00 93.25 592 VAL A C 1
ATOM 4701 O O . VAL A 1 592 ? -36.067 -2.975 31.734 1.00 93.25 592 VAL A O 1
ATOM 4704 N N . GLU A 1 593 ? -34.776 -1.460 32.789 1.00 82.44 593 GLU A N 1
ATOM 4705 C CA . GLU A 1 593 ? -35.357 -1.684 34.115 1.00 82.44 593 GLU A CA 1
ATOM 4706 C C . GLU A 1 593 ? -36.780 -1.111 34.189 1.00 82.44 593 GLU A C 1
ATOM 4708 O O . GLU A 1 593 ? -37.083 -0.073 33.595 1.00 82.44 593 GLU A O 1
ATOM 4713 N N . ALA A 1 594 ? -37.668 -1.812 34.901 1.00 66.50 594 ALA A N 1
ATOM 4714 C CA . ALA A 1 594 ? -39.011 -1.314 35.173 1.00 66.50 594 ALA A CA 1
ATOM 4715 C C . ALA A 1 594 ? -38.929 -0.038 36.026 1.00 66.50 594 ALA A C 1
ATOM 4717 O O . ALA A 1 594 ? -38.089 0.046 36.922 1.00 66.50 594 ALA A O 1
ATOM 4718 N N . LYS A 1 595 ? -39.769 0.949 35.692 1.00 60.28 595 LYS A N 1
ATOM 4719 C CA . LYS A 1 595 ? -39.830 2.246 36.380 1.00 60.28 595 LYS A CA 1
ATOM 4720 C C . LYS A 1 595 ? -40.192 2.120 37.851 1.00 60.28 595 LYS A C 1
ATOM 4722 O O . LYS A 1 595 ? -41.050 1.264 38.160 1.00 60.28 595 LYS A O 1
#